Protein AF-0000000074857974 (afdb_homodimer)

Secondary structure (DSSP, 8-state):
------------------------S-GGGTTSSHHHHHHHT-HHHHIIIII---TTPPPEEEEEEE-TT-HHHHHIIIIIIHHHHHHHGGGEEEEEEETTT-EEEEETTEEEEE-TTHHHHHHHHHHHHHHHHHH--HHHHHHHHHHHHT--S-HHHHHHHHHHHS---HHHHHHHHTSHHHHHHHHHHHHHHHT-SSPP-SSSEEEETTB--HHHHHHHHHHHHHHHHHH--SPPPGGGG-/------------------------S-GGGTTSSHHHHHHHT-HHHHIIIII---TTPPPEEEEEEE-TT-HHHHHIIIIIIHHHHHHHGGGEEEEEEETTT-EEEEETTEEEEE-TTHHHHHHHHHHHHHHHHHH--HHHHHHHHHHHHT--S-HHHHHHHHHHHS---HHHHHHHHTSHHHHHHHHHHHHHHHT-SSPP-SSSEEEETTB--HHHHHHHHHHHHHHHHHH--SPPPGGGG-

Foldseek 3Di:
DPPPPPPPPPPPPPPPPPVPPALPDDPVCCLVDLSSVVNPVNNVVSVVFFVAADAPFAAKEKEWEEWAPPPLQLCLLQPFVLVLCVVPVVSYDYYYQHQWPKDWDDDPLFIDIDDPVGPQRVLLRLLLLLQCVPVVDCVQCSQLNNQQSNDDDGNVVSNVVSCVVRPDPNVSSNVLCPDRNSRVSNVVSVVVQCPQVVRDPGPRFMDISNDDDPVLVVCSSVHVNQSSQSRTRHDGDPVNVD/DPPPPPPPPPPPPPPPPPVQPALPDDPVCCLVDLSSVVNPVNNVVSVVFFVAADAPFAAKEKEWEEWAPPPLQLCLLQPFDLVLCVVPVVSYDYYYQHQWPKDWDDDPLFIDIDDPVGPQRVLLRLLLLLQCVPVVDCVQCSQLNNQQSNDPDGNVVSNVVSCVVRPDPNVSSNVLCPDRNSRVSNVVSVVVQCPQVVRDPGPRFMDISSDDDPVLVVCSSVHVNQSSQSRTRHDGDPVNVD

Sequence (484 aa):
MASSIFLLALLSVSCCAAWGKSCDVPSRFWCETRELAAECGVYHQCKEREWTQYPDAPLVDFTLYYETLCPFCQRFWTVELFPTYQKIGHIMNVTVVPYGNAREHKDGDLWKFECQHGEEECLGNIIQTCTIAIVQNKTQYFPFINCMEGSSVSIKAAAEKCAKQFPVPLEDIMNCTVSKRGNELEHEMAVKTDNLRPPHTGVPWVTLNGIHTDKIENEALTNLMKLICDTYQGKKPAACDQMASSIFLLALLSVSCCAAWGKSCDVPSRFWCETRELAAECGVYHQCKEREWTQYPDAPLVDFTLYYETLCPFCQRFWTVELFPTYQKIGHIMNVTVVPYGNAREHKDGDLWKFECQHGEEECLGNIIQTCTIAIVQNKTQYFPFINCMEGSSVSIKAAAEKCAKQFPVPLEDIMNCTVSKRGNELEHEMAVKTDNLRPPHTGVPWVTLNGIHTDKIENEALTNLMKLICDTYQGKKPAACDQ

Organism: Aplysia californica (NCBI:txid6500)

Radius of gyration: 31.46 Å; Cα contacts (8 Å, |Δi|>4): 729; chains: 2; bounding box: 43×106×107 Å

Nearest PDB structures (foldseek):
  6nwx-assembly1_A  TM=9.292E-01  e=1.891E-18  Mus musculus
  3bci-assembly1_A  TM=6.826E-01  e=2.509E-05  Staphylococcus aureus
  7rgv-assembly1_A  TM=5.971E-01  e=7.248E-04  Caulobacter vibrioides CB15
  6gho-assembly1_B  TM=6.312E-01  e=9.982E-03  Geobacillus kaustophilus HTA426
  2vup-assembly1_A  TM=7.569E-01  e=2.987E+00  Trypanosoma brucei

pLDDT: mean 92.44, std 17.02, range [27.77, 98.94]

Solvent-accessible surface area (backbone atoms only — not comparable to full-atom values): 27025 Å² total; per-residue (Å²): 135,83,78,76,77,77,75,75,76,76,74,72,72,68,72,68,66,67,76,57,81,68,57,63,54,46,67,62,51,35,66,74,40,72,66,49,8,49,55,50,72,38,38,66,51,32,42,67,63,68,68,46,66,34,92,81,43,66,57,40,37,35,38,40,37,20,35,46,91,33,69,62,30,27,46,39,37,62,68,30,51,51,58,32,40,72,72,50,36,90,51,44,44,78,44,76,36,48,38,49,83,41,43,72,46,80,53,87,96,42,68,43,77,50,36,87,69,37,68,59,19,46,51,37,14,33,41,52,45,30,39,50,70,70,63,65,46,58,87,52,47,48,60,26,51,41,45,38,48,67,43,88,62,55,55,68,57,24,49,54,56,25,32,71,77,33,73,58,70,54,69,62,26,59,53,28,56,76,32,70,66,33,44,50,52,44,47,50,34,47,51,58,55,68,64,37,72,70,68,72,89,60,60,62,34,50,28,51,57,77,43,61,47,73,66,57,39,52,40,39,75,74,40,33,54,59,50,52,51,62,42,40,35,32,82,75,58,76,75,63,77,108,134,85,79,77,77,76,78,77,76,76,74,71,71,68,70,69,65,67,73,59,80,67,58,63,55,48,66,62,52,36,67,74,41,72,67,49,8,48,55,51,71,38,40,66,51,32,43,65,63,67,70,45,67,34,94,82,44,66,58,39,38,35,37,41,34,19,34,47,92,34,69,62,29,26,47,40,37,62,68,30,50,50,57,32,41,73,71,49,37,89,52,44,44,77,46,77,36,49,39,47,83,41,46,73,46,81,53,87,96,40,68,43,76,48,36,87,71,37,67,57,21,46,52,37,14,34,42,51,46,29,39,48,70,70,61,64,46,58,88,54,48,48,59,26,52,40,45,39,49,67,44,90,62,54,55,70,58,23,50,56,56,24,32,70,78,34,74,57,68,55,69,62,26,57,52,27,57,77,31,72,66,32,46,51,52,45,48,50,34,47,50,59,53,68,65,36,70,72,67,73,90,60,61,62,35,52,28,50,56,79,42,62,49,74,65,57,40,51,41,39,76,73,41,33,54,58,50,50,51,62,42,41,35,32,82,75,58,77,74,65,78,107

InterPro domains:
  IPR003119 Saposin A-type domain [PS51110] (16-56)
  IPR004911 Gamma interferon inducible lysosomal thiol reductase GILT [PF03227] (63-165)
  IPR004911 Gamma interferon inducible lysosomal thiol reductase GILT [PTHR13234] (13-241)

Structure (mmCIF, N/CA/C/O backbone):
data_AF-0000000074857974-model_v1
#
loop_
_entity.id
_entity.type
_entity.pdbx_description
1 polymer 'Gamma-interferon-inducible lysosomal thiol reductase'
#
loop_
_atom_site.group_PDB
_atom_site.id
_atom_site.type_symbol
_atom_site.label_atom_id
_atom_site.label_alt_id
_atom_site.label_comp_id
_atom_site.label_asym_id
_atom_site.label_entity_id
_atom_site.label_seq_id
_atom_site.pdbx_PDB_ins_code
_atom_site.Cartn_x
_atom_site.Cartn_y
_atom_site.Cartn_z
_atom_site.occupancy
_atom_site.B_iso_or_equiv
_atom_site.auth_seq_id
_atom_site.auth_comp_id
_atom_site.auth_asym_id
_atom_site.auth_atom_id
_atom_site.pdbx_PDB_model_num
ATOM 1 N N . MET A 1 1 ? 9.195 -63.594 43.25 1 29.48 1 MET A N 1
ATOM 2 C CA . MET A 1 1 ? 8.883 -62.188 43.281 1 29.48 1 MET A CA 1
ATOM 3 C C . MET A 1 1 ? 9.422 -61.469 42.062 1 29.48 1 MET A C 1
ATOM 5 O O . MET A 1 1 ? 10.633 -61.25 41.938 1 29.48 1 MET A O 1
ATOM 9 N N . ALA A 1 2 ? 8.82 -61.875 40.844 1 37.06 2 ALA A N 1
ATOM 10 C CA . ALA A 1 2 ? 9.039 -61.438 39.469 1 37.06 2 ALA A CA 1
ATOM 11 C C . ALA A 1 2 ? 8.898 -59.906 39.375 1 37.06 2 ALA A C 1
ATOM 13 O O . ALA A 1 2 ? 7.863 -59.344 39.75 1 37.06 2 ALA A O 1
ATOM 14 N N . SER A 1 3 ? 10.016 -59.219 39.594 1 38.91 3 SER A N 1
ATOM 15 C CA . SER A 1 3 ? 10.156 -57.781 39.406 1 38.91 3 SER A CA 1
ATOM 16 C C . SER A 1 3 ? 9.734 -57.344 38 1 38.91 3 SER A C 1
ATOM 18 O O . SER A 1 3 ? 10.32 -57.781 37 1 38.91 3 SER A O 1
ATOM 20 N N . SER A 1 4 ? 8.43 -57.219 37.75 1 43.09 4 SER A N 1
ATOM 21 C CA . SER A 1 4 ? 7.871 -56.688 36.5 1 43.09 4 SER A CA 1
ATOM 22 C C . SER A 1 4 ? 8.461 -55.312 36.188 1 43.09 4 SER A C 1
ATOM 24 O O . SER A 1 4 ? 8.336 -54.375 37 1 43.09 4 SER A O 1
ATOM 26 N N . ILE A 1 5 ? 9.602 -55.281 35.531 1 40.5 5 ILE A N 1
ATOM 27 C CA . ILE A 1 5 ? 10.172 -54.062 35 1 40.5 5 ILE A CA 1
ATOM 28 C C . ILE A 1 5 ? 9.164 -53.406 34.062 1 40.5 5 ILE A C 1
ATOM 30 O O . ILE A 1 5 ? 8.727 -54 33.062 1 40.5 5 ILE A O 1
ATOM 34 N N . PHE A 1 6 ? 8.266 -52.531 34.594 1 39.91 6 PHE A N 1
ATOM 35 C CA . PHE A 1 6 ? 7.422 -51.656 33.781 1 39.91 6 PHE A CA 1
ATOM 36 C C . PHE A 1 6 ? 8.266 -50.781 32.875 1 39.91 6 PHE A C 1
ATOM 38 O O . PHE A 1 6 ? 9.07 -49.969 33.344 1 39.91 6 PHE A O 1
ATOM 45 N N . LEU A 1 7 ? 8.641 -51.312 31.719 1 37.25 7 LEU A N 1
ATOM 46 C CA . LEU A 1 7 ? 9.258 -50.469 30.703 1 37.25 7 LEU A CA 1
ATOM 47 C C . LEU A 1 7 ? 8.344 -49.312 30.312 1 37.25 7 LEU A C 1
ATOM 49 O O . LEU A 1 7 ? 7.242 -49.562 29.797 1 37.25 7 LEU A O 1
ATOM 53 N N . LEU A 1 8 ? 8.406 -48.25 31.016 1 38.22 8 LEU A N 1
ATOM 54 C CA . LEU A 1 8 ? 7.77 -47 30.562 1 38.22 8 LEU A CA 1
ATOM 55 C C . LEU A 1 8 ? 8.25 -46.625 29.172 1 38.22 8 LEU A C 1
ATOM 57 O O . LEU A 1 8 ? 9.438 -46.344 28.969 1 38.22 8 LEU A O 1
ATOM 61 N N . ALA A 1 9 ? 7.574 -47.156 28.109 1 39.66 9 ALA A N 1
ATOM 62 C CA . ALA A 1 9 ? 7.797 -46.656 26.766 1 39.66 9 ALA A CA 1
ATOM 63 C C . ALA A 1 9 ? 7.578 -45.125 26.719 1 39.66 9 ALA A C 1
ATOM 65 O O . ALA A 1 9 ? 6.484 -44.656 27.031 1 39.66 9 ALA A O 1
ATOM 66 N N . LEU A 1 10 ? 8.641 -44.375 27.016 1 38.97 10 LEU A N 1
ATOM 67 C CA . LEU A 1 10 ? 8.578 -42.938 26.734 1 38.97 10 LEU A CA 1
ATOM 68 C C . LEU A 1 10 ? 8.133 -42.688 25.297 1 38.97 10 LEU A C 1
ATOM 70 O O . LEU A 1 10 ? 8.812 -43.062 24.344 1 38.97 10 LEU A O 1
ATOM 74 N N . LEU A 1 11 ? 6.793 -42.719 25.094 1 38.41 11 LEU A N 1
ATOM 75 C CA . LEU A 1 11 ? 6.281 -42.188 23.844 1 38.41 11 LEU A CA 1
ATOM 76 C C . LEU A 1 11 ? 6.844 -40.812 23.562 1 38.41 11 LEU A C 1
ATOM 78 O O . LEU A 1 11 ? 6.547 -39.875 24.281 1 38.41 11 LEU A O 1
ATOM 82 N N . SER A 1 12 ? 8.023 -40.75 23.062 1 36.94 12 SER A N 1
ATOM 83 C CA . SER A 1 12 ? 8.461 -39.469 22.469 1 36.94 12 SER A CA 1
ATOM 84 C C . SER A 1 12 ? 7.449 -38.969 21.453 1 36.94 12 SER A C 1
ATOM 86 O O . SER A 1 12 ? 7.234 -39.594 20.422 1 36.94 12 SER A O 1
ATOM 88 N N . VAL A 1 13 ? 6.367 -38.406 21.922 1 37.97 13 VAL A N 1
ATOM 89 C CA . VAL A 1 13 ? 5.59 -37.594 21 1 37.97 13 VAL A CA 1
ATOM 90 C C . VAL A 1 13 ? 6.516 -36.625 20.25 1 37.97 13 VAL A C 1
ATOM 92 O O . VAL A 1 13 ? 7.102 -35.719 20.859 1 37.97 13 VAL A O 1
ATOM 95 N N . SER A 1 14 ? 7.148 -37.156 19.328 1 32.66 14 SER A N 1
ATOM 96 C CA . SER A 1 14 ? 7.703 -36.156 18.406 1 32.66 14 SER A CA 1
ATOM 97 C C . SER A 1 14 ? 6.68 -35.094 18.047 1 32.66 14 SER A C 1
ATOM 99 O O . SER A 1 14 ? 5.656 -35.375 17.422 1 32.66 14 SER A O 1
ATOM 101 N N . CYS A 1 15 ? 6.5 -34.188 18.984 1 32.31 15 CYS A N 1
ATOM 102 C CA . CYS A 1 15 ? 5.828 -33 18.484 1 32.31 15 CYS A CA 1
ATOM 103 C C . CYS A 1 15 ? 6.324 -32.625 17.094 1 32.31 15 CYS A C 1
ATOM 105 O O . CYS A 1 15 ? 7.469 -32.188 16.922 1 32.31 15 CYS A O 1
ATOM 107 N N . CYS A 1 16 ? 6.012 -33.562 16.188 1 35.12 16 CYS A N 1
ATOM 108 C CA . CYS A 1 16 ? 6.148 -32.969 14.859 1 35.12 16 CYS A CA 1
ATOM 109 C C . CYS A 1 16 ? 5.742 -31.484 14.875 1 35.12 16 CYS A C 1
ATOM 111 O O . CYS A 1 16 ? 4.57 -31.156 15.07 1 35.12 16 CYS A O 1
ATOM 113 N N . ALA A 1 17 ? 6.52 -30.703 15.367 1 34.5 17 ALA A N 1
ATOM 114 C CA . ALA A 1 17 ? 6.387 -29.266 15.109 1 34.5 17 ALA A CA 1
ATOM 115 C C . ALA A 1 17 ? 5.844 -29.016 13.703 1 34.5 17 ALA A C 1
ATOM 117 O O . ALA A 1 17 ? 6.461 -29.422 12.711 1 34.5 17 ALA A O 1
ATOM 118 N N . ALA A 1 18 ? 4.566 -29.25 13.578 1 35.47 18 ALA A N 1
ATOM 119 C CA . ALA A 1 18 ? 4.023 -28.578 12.406 1 35.47 18 ALA A CA 1
ATOM 120 C C . ALA A 1 18 ? 4.832 -27.328 12.07 1 35.47 18 ALA A C 1
ATOM 122 O O . ALA A 1 18 ? 4.871 -26.375 12.859 1 35.47 18 ALA A O 1
ATOM 123 N N . TRP A 1 19 ? 5.941 -27.406 11.633 1 39.06 19 TRP A N 1
ATOM 124 C CA . TRP A 1 19 ? 6.473 -26.156 11.109 1 39.06 19 TRP A CA 1
ATOM 125 C C . TRP A 1 19 ? 5.355 -25.266 10.562 1 39.06 19 TRP A C 1
ATOM 127 O O . TRP A 1 19 ? 4.734 -25.609 9.555 1 39.06 19 TRP A O 1
ATOM 137 N N . GLY A 1 20 ? 4.332 -24.859 11.297 1 41.91 20 GLY A N 1
ATOM 138 C CA . GLY A 1 20 ? 3.361 -23.812 11.031 1 41.91 20 GLY A CA 1
ATOM 139 C C . GLY A 1 20 ? 3.742 -22.938 9.852 1 41.91 20 GLY A C 1
ATOM 140 O O . GLY A 1 20 ? 4.922 -22.797 9.531 1 41.91 20 GLY A O 1
ATOM 141 N N . LYS A 1 21 ? 2.902 -22.953 8.945 1 53.88 21 LYS A N 1
ATOM 142 C CA . LYS A 1 21 ? 3.104 -22.016 7.848 1 53.88 21 LYS A CA 1
ATOM 143 C C . LYS A 1 21 ? 3.723 -20.719 8.344 1 53.88 21 LYS A C 1
ATOM 145 O O . LYS A 1 21 ? 3.164 -20.062 9.219 1 53.88 21 LYS A O 1
ATOM 150 N N . SER A 1 22 ? 5.199 -20.422 8.242 1 75.12 22 SER A N 1
ATOM 151 C CA . SER A 1 22 ? 6.141 -19.391 8.648 1 75.12 22 SER A CA 1
ATOM 152 C C . SER A 1 22 ? 5.719 -18.016 8.117 1 75.12 22 SER A C 1
ATOM 154 O O . SER A 1 22 ? 5 -17.922 7.125 1 75.12 22 SER A O 1
ATOM 156 N N . CYS A 1 23 ? 5.543 -16.984 8.836 1 89.75 23 CYS A N 1
ATOM 157 C CA . CYS A 1 23 ? 5.324 -15.555 8.625 1 89.75 23 CYS A CA 1
ATOM 158 C C . CYS A 1 23 ? 6.348 -14.992 7.645 1 89.75 23 CYS A C 1
ATOM 160 O O . CYS A 1 23 ? 7.117 -14.094 7.988 1 89.75 23 CYS A O 1
ATOM 162 N N . ASP A 1 24 ? 6.316 -15.641 6.41 1 93.44 24 ASP A N 1
ATOM 163 C CA . ASP A 1 24 ? 7.277 -15.172 5.418 1 93.44 24 ASP A CA 1
ATOM 164 C C . ASP A 1 24 ? 6.609 -14.25 4.398 1 93.44 24 ASP A C 1
ATOM 166 O O . ASP A 1 24 ? 6.641 -14.516 3.195 1 93.44 24 ASP A O 1
ATOM 170 N N . VAL A 1 25 ? 5.98 -13.203 4.867 1 97.31 25 VAL A N 1
ATOM 171 C CA . VAL A 1 25 ? 5.375 -12.133 4.078 1 97.31 25 VAL A CA 1
ATOM 172 C C . VAL A 1 25 ? 5.793 -10.773 4.637 1 97.31 25 VAL A C 1
ATOM 174 O O . VAL A 1 25 ? 6.184 -10.672 5.801 1 97.31 25 VAL A O 1
ATOM 177 N N . PRO A 1 26 ? 5.711 -9.742 3.818 1 97.56 26 PRO A N 1
ATOM 178 C CA . PRO A 1 26 ? 5.996 -8.398 4.332 1 97.56 26 PRO A CA 1
ATOM 179 C C . PRO A 1 26 ? 5.105 -8.016 5.512 1 97.56 26 PRO A C 1
ATOM 181 O O . PRO A 1 26 ? 3.961 -8.469 5.598 1 97.56 26 PRO A O 1
ATOM 184 N N . SER A 1 27 ? 5.617 -7.152 6.348 1 97.69 27 SER A N 1
ATOM 185 C CA . SER A 1 27 ? 4.949 -6.797 7.594 1 97.69 27 SER A CA 1
ATOM 186 C C . SER A 1 27 ? 3.602 -6.133 7.328 1 97.69 27 SER A C 1
ATOM 188 O O . SER A 1 27 ? 2.674 -6.254 8.133 1 97.69 27 SER A O 1
ATOM 190 N N . ARG A 1 28 ? 3.498 -5.484 6.184 1 97.75 28 ARG A N 1
ATOM 191 C CA . ARG A 1 28 ? 2.271 -4.754 5.883 1 97.75 28 ARG A CA 1
ATOM 192 C C . ARG A 1 28 ? 1.088 -5.703 5.742 1 97.75 28 ARG A C 1
ATOM 194 O O . ARG A 1 28 ? -0.066 -5.27 5.723 1 97.75 28 ARG A O 1
ATOM 201 N N . PHE A 1 29 ? 1.344 -7.047 5.766 1 98.06 29 PHE A N 1
ATOM 202 C CA . PHE A 1 29 ? 0.271 -8.023 5.621 1 98.06 29 PHE A CA 1
ATOM 203 C C . PHE A 1 29 ? -0.045 -8.68 6.961 1 98.06 29 PHE A C 1
ATOM 205 O O . PHE A 1 29 ? -1.012 -9.438 7.078 1 98.06 29 PHE A O 1
ATOM 212 N N . TRP A 1 30 ? 0.654 -8.406 8.008 1 97.69 30 TRP A N 1
ATOM 213 C CA . TRP A 1 30 ? 0.645 -9.195 9.234 1 97.69 30 TRP A CA 1
ATOM 214 C C . TRP A 1 30 ? -0.743 -9.195 9.867 1 97.69 30 TRP A C 1
ATOM 216 O O . TRP A 1 30 ? -1.168 -10.203 10.445 1 97.69 30 TRP A O 1
ATOM 226 N N . CYS A 1 31 ? -1.438 -8.109 9.711 1 97.81 31 CYS A N 1
ATOM 227 C CA . CYS A 1 31 ? -2.705 -8 10.422 1 97.81 31 CYS A CA 1
ATOM 228 C C . CYS A 1 31 ? -3.881 -8.281 9.5 1 97.81 31 CYS A C 1
ATOM 230 O O . CYS A 1 31 ? -5.027 -7.984 9.836 1 97.81 31 CYS A O 1
ATOM 232 N N . GLU A 1 32 ? -3.627 -8.82 8.32 1 96.56 32 GLU A N 1
ATOM 233 C CA . GLU A 1 32 ? -4.684 -9.047 7.336 1 96.56 32 GLU A CA 1
ATOM 234 C C . GLU A 1 32 ? -5.656 -10.117 7.809 1 96.56 32 GLU A C 1
ATOM 236 O O . GLU A 1 32 ? -6.852 -10.055 7.516 1 96.56 32 GLU A O 1
ATOM 241 N N . THR A 1 33 ? -5.133 -11.148 8.438 1 95.44 33 THR A N 1
ATOM 242 C CA . THR A 1 33 ? -5.969 -12.203 9.016 1 95.44 33 THR A CA 1
ATOM 243 C C . THR A 1 33 ? -5.5 -12.562 10.422 1 95.44 33 THR A C 1
ATOM 245 O O . THR A 1 33 ? -4.336 -12.344 10.766 1 95.44 33 THR A O 1
ATOM 248 N N . ARG A 1 34 ? -6.402 -13.094 11.203 1 96.38 34 ARG A N 1
ATOM 249 C CA . ARG A 1 34 ? -6.062 -13.508 12.562 1 96.38 34 ARG A CA 1
ATOM 250 C C . ARG A 1 34 ? -5.004 -14.602 12.555 1 96.38 34 ARG A C 1
ATOM 252 O O . ARG A 1 34 ? -4.098 -14.609 13.391 1 96.38 34 ARG A O 1
ATOM 259 N N . GLU A 1 35 ? -5.133 -15.508 11.609 1 94.88 35 GLU A N 1
ATOM 260 C CA . GLU A 1 35 ? -4.199 -16.625 11.492 1 94.88 35 GLU A CA 1
ATOM 261 C C . GLU A 1 35 ? -2.789 -16.125 11.18 1 94.88 35 GLU A C 1
ATOM 263 O O . GLU A 1 35 ? -1.822 -16.562 11.812 1 94.88 35 GLU A O 1
ATOM 268 N N . LEU A 1 36 ? -2.701 -15.273 10.266 1 95.56 36 LEU A N 1
ATOM 269 C CA . LEU A 1 36 ? -1.396 -14.742 9.883 1 95.56 36 LEU A CA 1
ATOM 270 C C . LEU A 1 36 ? -0.775 -13.953 11.031 1 95.56 36 LEU A C 1
ATOM 272 O O . LEU A 1 36 ? 0.42 -14.086 11.305 1 95.56 36 LEU A O 1
ATOM 276 N N . ALA A 1 37 ? -1.609 -13.133 11.695 1 97.81 37 ALA A N 1
ATOM 277 C CA . ALA A 1 37 ? -1.131 -12.367 12.844 1 97.81 37 ALA A CA 1
ATOM 278 C C . ALA A 1 37 ? -0.563 -13.289 13.914 1 97.81 37 ALA A C 1
ATOM 280 O O . ALA A 1 37 ? 0.482 -13 14.5 1 97.81 37 ALA A O 1
ATOM 281 N N . ALA A 1 38 ? -1.223 -14.344 14.148 1 97.38 38 ALA A N 1
ATOM 282 C CA . ALA A 1 38 ? -0.765 -15.32 15.141 1 97.38 38 ALA A CA 1
ATOM 283 C C . ALA A 1 38 ? 0.565 -15.938 14.727 1 97.38 38 ALA A C 1
ATOM 285 O O . ALA A 1 38 ? 1.493 -16.031 15.531 1 97.38 38 ALA A O 1
ATOM 286 N N . GLU A 1 39 ? 0.606 -16.297 13.5 1 95.69 39 GLU A N 1
ATOM 287 C CA . GLU A 1 39 ? 1.817 -16.922 12.977 1 95.69 39 GLU A CA 1
ATOM 288 C C . GLU A 1 39 ? 3.006 -15.977 13.047 1 95.69 39 GLU A C 1
ATOM 290 O O . GLU A 1 39 ? 4.141 -16.406 13.266 1 95.69 39 GLU A O 1
ATOM 295 N N . CYS A 1 40 ? 2.727 -14.703 12.93 1 96.69 40 CYS A N 1
ATOM 296 C CA . CYS A 1 40 ? 3.795 -13.711 12.883 1 96.69 40 CYS A CA 1
ATOM 297 C C . CYS A 1 40 ? 4.086 -13.164 14.281 1 96.69 40 CYS A C 1
ATOM 299 O O . CYS A 1 40 ? 4.969 -12.32 14.445 1 96.69 40 CYS A O 1
ATOM 301 N N . GLY A 1 41 ? 3.312 -13.57 15.234 1 97.12 41 GLY A N 1
ATOM 302 C CA . GLY A 1 41 ? 3.564 -13.172 16.609 1 97.12 41 GLY A CA 1
ATOM 303 C C . GLY A 1 41 ? 3.082 -11.773 16.938 1 97.12 41 GLY A C 1
ATOM 304 O O . GLY A 1 41 ? 3.668 -11.086 17.766 1 97.12 41 GLY A O 1
ATOM 305 N N . VAL A 1 42 ? 2.068 -11.344 16.172 1 98 42 VAL A N 1
ATOM 306 C CA . VAL A 1 42 ? 1.617 -9.977 16.406 1 98 42 VAL A CA 1
ATOM 307 C C . VAL A 1 42 ? 0.107 -9.961 16.641 1 98 42 VAL A C 1
ATOM 309 O O . VAL A 1 42 ? -0.554 -8.945 16.391 1 98 42 VAL A O 1
ATOM 312 N N . TYR A 1 43 ? -0.443 -11.062 17.031 1 98 43 TYR A N 1
ATOM 313 C CA . TYR A 1 43 ? -1.887 -11.203 17.172 1 98 43 TYR A CA 1
ATOM 314 C C . TYR A 1 43 ? -2.445 -10.133 18.109 1 98 43 TYR A C 1
ATOM 316 O O . TYR A 1 43 ? -3.424 -9.461 17.781 1 98 43 TYR A O 1
ATOM 324 N N . HIS A 1 44 ? -1.819 -9.93 19.234 1 97.75 44 HIS A N 1
ATOM 325 C CA . HIS A 1 44 ? -2.348 -9.023 20.25 1 97.75 44 HIS A CA 1
ATOM 326 C C . HIS A 1 44 ? -2.246 -7.57 19.797 1 97.75 44 HIS A C 1
ATOM 328 O O . HIS A 1 44 ? -3.16 -6.773 20.031 1 97.75 44 HIS A O 1
ATOM 334 N N . GLN A 1 45 ? -1.143 -7.266 19.156 1 97.56 45 GLN A N 1
ATOM 335 C CA . GLN A 1 45 ? -0.981 -5.918 18.625 1 97.56 45 GLN A CA 1
ATOM 336 C C . GLN A 1 45 ? -2.043 -5.617 17.562 1 97.56 45 GLN A C 1
ATOM 338 O O . GLN A 1 45 ? -2.654 -4.547 17.578 1 97.56 45 GLN A O 1
ATOM 343 N N . CYS A 1 46 ? -2.246 -6.59 16.688 1 98.19 46 CYS A N 1
ATOM 344 C CA . CYS A 1 46 ? -3.258 -6.426 15.656 1 98.19 46 CYS A CA 1
ATOM 345 C C . CYS A 1 46 ? -4.648 -6.277 16.266 1 98.19 46 CYS A C 1
ATOM 347 O O . CYS A 1 46 ? -5.422 -5.41 15.859 1 98.19 46 CYS A O 1
ATOM 349 N N . LYS A 1 47 ? -4.934 -7.113 17.188 1 97.88 47 LYS A N 1
ATOM 350 C CA . LYS A 1 47 ? -6.234 -7.059 17.844 1 97.88 47 LYS A CA 1
ATOM 351 C C . LYS A 1 47 ? -6.469 -5.703 18.5 1 97.88 47 LYS A C 1
ATOM 353 O O . LYS A 1 47 ? -7.512 -5.078 18.281 1 97.88 47 LYS A O 1
ATOM 358 N N . GLU A 1 48 ? -5.492 -5.242 19.156 1 96 48 GLU A N 1
ATOM 359 C CA . GLU A 1 48 ? -5.625 -4.02 19.953 1 96 48 GLU A CA 1
ATOM 360 C C . GLU A 1 48 ? -5.645 -2.787 19.047 1 96 48 GLU A C 1
ATOM 362 O O . GLU A 1 48 ? -6.379 -1.832 19.312 1 96 48 GLU A O 1
ATOM 367 N N . ARG A 1 49 ? -4.902 -2.834 17.984 1 95.12 49 ARG A N 1
ATOM 368 C CA . ARG A 1 49 ? -4.625 -1.584 17.281 1 95.12 49 ARG A CA 1
ATOM 369 C C . ARG A 1 49 ? -5.375 -1.517 15.961 1 95.12 49 ARG A C 1
ATOM 371 O O . ARG A 1 49 ? -5.535 -0.438 15.383 1 95.12 49 ARG A O 1
ATOM 378 N N . GLU A 1 50 ? -5.809 -2.635 15.484 1 94.56 50 GLU A N 1
ATOM 379 C CA . GLU A 1 50 ? -6.367 -2.602 14.133 1 94.56 50 GLU A CA 1
ATOM 380 C C . GLU A 1 50 ? -7.762 -3.215 14.102 1 94.56 50 GLU A C 1
ATOM 382 O O . GLU A 1 50 ? -8.641 -2.725 13.391 1 94.56 50 GLU A O 1
ATOM 387 N N . TRP A 1 51 ? -8 -4.207 14.883 1 96.62 51 TRP A N 1
ATOM 388 C CA . TRP A 1 51 ? -9.242 -4.961 14.703 1 96.62 51 TRP A CA 1
ATOM 389 C C . TRP A 1 51 ? -10.32 -4.457 15.656 1 96.62 51 TRP A C 1
ATOM 391 O O . TRP A 1 51 ? -11.508 -4.484 15.32 1 96.62 51 TRP A O 1
ATOM 401 N N . THR A 1 52 ? -9.938 -4.004 16.781 1 96.38 52 THR A N 1
ATOM 402 C CA . THR A 1 52 ? -10.891 -3.588 17.812 1 96.38 52 THR A CA 1
ATOM 403 C C . THR A 1 52 ? -11.312 -2.137 17.594 1 96.38 52 THR A C 1
ATOM 405 O O . THR A 1 52 ? -10.477 -1.278 17.312 1 96.38 52 THR A O 1
ATOM 408 N N . GLN A 1 53 ? -12.625 -1.869 17.719 1 96.25 53 GLN A N 1
ATOM 409 C CA . GLN A 1 53 ? -13.148 -0.508 17.688 1 96.25 53 GLN A CA 1
ATOM 410 C C . GLN A 1 53 ? -13.477 -0.028 19.109 1 96.25 53 GLN A C 1
ATOM 412 O O . GLN A 1 53 ? -14.141 -0.734 19.875 1 96.25 53 GLN A O 1
ATOM 417 N N . TYR A 1 54 ? -13.023 1.075 19.328 1 96.88 54 TYR A N 1
ATOM 418 C CA . TYR A 1 54 ? -13.25 1.646 20.656 1 96.88 54 TYR A CA 1
ATOM 419 C C . TYR A 1 54 ? -14.266 2.783 20.578 1 96.88 54 TYR A C 1
ATOM 421 O O . TYR A 1 54 ? -14.094 3.734 19.812 1 96.88 54 TYR A O 1
ATOM 429 N N . PRO A 1 55 ? -15.305 2.777 21.391 1 95.56 55 PRO A N 1
ATOM 430 C CA . PRO A 1 55 ? -16.328 3.82 21.359 1 95.56 55 PRO A CA 1
ATOM 431 C C . PRO A 1 55 ? -15.781 5.203 21.703 1 95.56 55 PRO A C 1
ATOM 433 O O . PRO A 1 55 ? -16.266 6.211 21.188 1 95.56 55 PRO A O 1
ATOM 436 N N . ASP A 1 56 ? -14.773 5.27 22.562 1 95.94 56 ASP A N 1
ATOM 437 C CA . ASP A 1 56 ? -14.211 6.551 22.969 1 95.94 56 ASP A CA 1
ATOM 438 C C . ASP A 1 56 ? -12.852 6.789 22.328 1 95.94 56 ASP A C 1
ATOM 440 O O . ASP A 1 56 ? -11.969 7.395 22.938 1 95.94 56 ASP A O 1
ATOM 444 N N . ALA A 1 57 ? -12.742 6.316 21.156 1 96.69 57 ALA A N 1
ATOM 445 C CA . ALA A 1 57 ? -11.461 6.48 20.469 1 96.69 57 ALA A CA 1
ATOM 446 C C . ALA A 1 57 ? -11.148 7.957 20.234 1 96.69 57 ALA A C 1
ATOM 448 O O . ALA A 1 57 ? -12.039 8.734 19.875 1 96.69 57 ALA A O 1
ATOM 449 N N . PRO A 1 58 ? -9.961 8.312 20.562 1 97.06 58 PRO A N 1
ATOM 450 C CA . PRO A 1 58 ? -9.594 9.703 20.25 1 97.06 58 PRO A CA 1
ATOM 451 C C . PRO A 1 58 ? -9.633 10.008 18.766 1 97.06 58 PRO A C 1
ATOM 453 O O . PRO A 1 58 ? -9.555 9.094 17.938 1 97.06 58 PRO A O 1
ATOM 456 N N . LEU A 1 59 ? -9.797 11.266 18.453 1 98.12 59 LEU A N 1
ATOM 457 C CA . LEU A 1 59 ? -9.703 11.703 17.062 1 98.12 59 LEU A CA 1
ATOM 458 C C . LEU A 1 59 ? -8.297 11.469 16.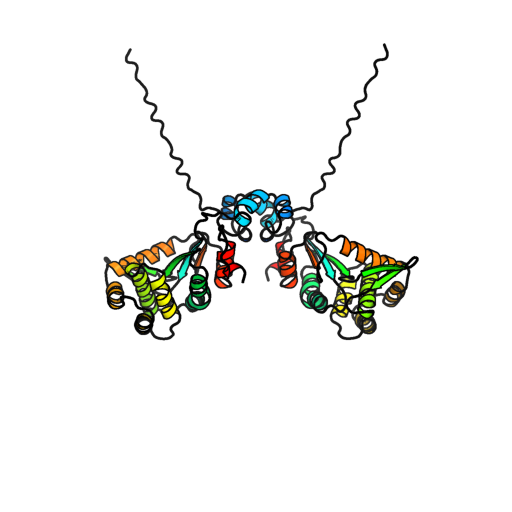516 1 98.12 59 LEU A C 1
ATOM 460 O O . LEU A 1 59 ? -7.328 11.438 17.266 1 98.12 59 LEU A O 1
ATOM 464 N N . VAL A 1 60 ? -8.234 11.32 15.211 1 98.5 60 VAL A N 1
ATOM 465 C CA . VAL A 1 60 ? -6.941 11.188 14.555 1 98.5 60 VAL A CA 1
ATOM 466 C C . VAL A 1 60 ? -6.27 12.555 14.453 1 98.5 60 VAL A C 1
ATOM 468 O O . VAL A 1 60 ? -6.805 13.477 13.828 1 98.5 60 VAL A O 1
ATOM 471 N N . ASP A 1 61 ? -5.121 12.672 15.109 1 98.56 61 ASP A N 1
ATOM 472 C CA . ASP A 1 61 ? -4.348 13.906 14.992 1 98.56 61 ASP A CA 1
ATOM 473 C C . ASP A 1 61 ? -3.605 13.969 13.656 1 98.56 61 ASP A C 1
ATOM 475 O O . ASP A 1 61 ? -2.779 13.102 13.359 1 98.56 61 ASP A O 1
ATOM 479 N N . PHE A 1 62 ? -3.951 14.93 12.867 1 98.81 62 PHE A N 1
ATOM 480 C CA . PHE A 1 62 ? -3.299 15.125 11.578 1 98.81 62 PHE A CA 1
ATOM 481 C C . PHE A 1 62 ? -2.783 16.562 11.445 1 98.81 62 PHE A C 1
ATOM 483 O O . PHE A 1 62 ? -3.545 17.516 11.602 1 98.81 62 PHE A O 1
ATOM 490 N N . THR A 1 63 ? -1.478 16.688 11.148 1 98.88 63 THR A N 1
ATOM 491 C CA . THR A 1 63 ? -0.905 18.031 11.008 1 98.88 63 THR A CA 1
ATOM 492 C C . THR A 1 63 ? -0.279 18.219 9.633 1 98.88 63 THR A C 1
ATOM 494 O O . THR A 1 63 ? 0.447 17.344 9.156 1 98.88 63 THR A O 1
ATOM 497 N N . LEU A 1 64 ? -0.599 19.312 9.008 1 98.94 64 LEU A N 1
ATOM 498 C CA . LEU A 1 64 ? 0.004 19.719 7.742 1 98.94 64 LEU A CA 1
ATOM 499 C C . LEU A 1 64 ? 0.972 20.875 7.945 1 98.94 64 LEU A C 1
ATOM 501 O O . LEU A 1 64 ? 0.585 21.922 8.453 1 98.94 64 LEU A O 1
ATOM 505 N N . TYR A 1 65 ? 2.201 20.703 7.652 1 98.94 65 TYR A N 1
ATOM 506 C CA . TYR A 1 65 ? 3.197 21.766 7.531 1 98.94 65 TYR A CA 1
ATOM 507 C C . TYR A 1 65 ? 3.393 22.156 6.074 1 98.94 65 TYR A C 1
ATOM 509 O O . TYR A 1 65 ? 3.746 21.328 5.234 1 98.94 65 TYR A O 1
ATOM 517 N N . TYR A 1 66 ? 3.094 23.438 5.816 1 98.94 66 TYR A N 1
ATOM 518 C CA . TYR A 1 66 ? 3.045 23.859 4.418 1 98.94 66 TYR A CA 1
ATOM 519 C C . TYR A 1 66 ? 3.377 25.344 4.281 1 98.94 66 TYR A C 1
ATOM 521 O O . TYR A 1 66 ? 3.797 25.984 5.246 1 98.94 66 TYR A O 1
ATOM 529 N N . GLU A 1 67 ? 3.375 25.812 3.021 1 98.88 67 GLU A N 1
ATOM 530 C CA . GLU A 1 67 ? 3.582 27.219 2.697 1 98.88 67 GLU A CA 1
ATOM 531 C C . GLU A 1 67 ? 2.684 27.656 1.546 1 98.88 67 GLU A C 1
ATOM 533 O O . GLU A 1 67 ? 2.355 26.859 0.667 1 98.88 67 GLU A O 1
ATOM 538 N N . THR A 1 68 ? 2.303 28.891 1.596 1 98.75 68 THR A N 1
ATOM 539 C CA . THR A 1 68 ? 1.481 29.422 0.511 1 98.75 68 THR A CA 1
ATOM 540 C C . THR A 1 68 ? 2.293 29.531 -0.776 1 98.75 68 THR A C 1
ATOM 542 O O . THR A 1 68 ? 3.521 29.625 -0.734 1 98.75 68 THR A O 1
ATOM 545 N N . LEU A 1 69 ? 1.591 29.406 -1.879 1 98.19 69 LEU A N 1
ATOM 546 C CA . LEU A 1 69 ? 2.129 29.531 -3.229 1 98.19 69 LEU A CA 1
ATOM 547 C C . LEU A 1 69 ? 2.996 28.328 -3.586 1 98.19 69 LEU A C 1
ATOM 549 O O . LEU A 1 69 ? 3.633 28.312 -4.645 1 98.19 69 LEU A O 1
ATOM 553 N N . CYS A 1 70 ? 3.115 27.359 -2.789 1 98.25 70 CYS A N 1
ATOM 554 C CA . CYS A 1 70 ? 3.705 26.062 -3.137 1 98.25 70 CYS A CA 1
ATOM 555 C C . CYS A 1 70 ? 2.705 25.188 -3.879 1 98.25 70 CYS A C 1
ATOM 557 O O . CYS A 1 70 ? 1.688 24.781 -3.314 1 98.25 70 CYS A O 1
ATOM 559 N N . PRO A 1 71 ? 3.066 24.891 -5.137 1 98.12 71 PRO A N 1
ATOM 560 C CA . PRO A 1 71 ? 2.088 24.156 -5.949 1 98.12 71 PRO A CA 1
ATOM 561 C C . PRO A 1 71 ? 1.665 22.844 -5.324 1 98.12 71 PRO A C 1
ATOM 563 O O . PRO A 1 71 ? 0.498 22.453 -5.418 1 98.12 71 PRO A O 1
ATOM 566 N N . PHE A 1 72 ? 2.543 22.125 -4.711 1 98.06 72 PHE A N 1
ATOM 567 C CA . PHE A 1 72 ? 2.223 20.844 -4.082 1 98.06 72 PHE A CA 1
ATOM 568 C C . PHE A 1 72 ? 1.354 21.047 -2.848 1 98.06 72 PHE A C 1
ATOM 570 O O . PHE A 1 72 ? 0.457 20.25 -2.572 1 98.06 72 PHE A O 1
ATOM 577 N N . CYS A 1 73 ? 1.578 22.109 -2.113 1 98.75 73 CYS A N 1
ATOM 578 C CA . CYS A 1 73 ? 0.77 22.438 -0.945 1 98.75 73 CYS A CA 1
ATOM 579 C C . CYS A 1 73 ? -0.641 22.844 -1.355 1 98.75 73 CYS A C 1
ATOM 581 O O . CYS A 1 73 ? -1.618 22.406 -0.749 1 98.75 73 CYS A O 1
ATOM 583 N N . GLN A 1 74 ? -0.644 23.609 -2.418 1 98.75 74 GLN A N 1
ATOM 584 C CA . GLN A 1 74 ? -1.936 24.031 -2.949 1 98.75 74 GLN A CA 1
ATOM 585 C C . GLN A 1 74 ? -2.771 22.828 -3.375 1 98.75 74 GLN A C 1
ATOM 587 O O . GLN A 1 74 ? -3.955 22.734 -3.045 1 98.75 74 GLN A O 1
ATOM 592 N N . ARG A 1 75 ? -2.139 21.984 -4.047 1 98.69 75 ARG A N 1
ATOM 593 C CA . ARG A 1 75 ? -2.834 20.781 -4.508 1 98.69 75 ARG A CA 1
ATOM 594 C C . ARG A 1 75 ? -3.295 19.938 -3.328 1 98.69 75 ARG A C 1
ATOM 596 O O . ARG A 1 75 ? -4.41 19.406 -3.338 1 98.69 75 ARG A O 1
ATOM 603 N N . PHE A 1 76 ? -2.482 19.75 -2.348 1 98.88 76 PHE A N 1
ATOM 604 C CA . PHE A 1 76 ? -2.855 18.922 -1.199 1 98.88 76 PHE A CA 1
ATOM 605 C C . PHE A 1 76 ? -4.082 19.5 -0.5 1 98.88 76 PHE A C 1
ATOM 607 O O . PHE A 1 76 ? -4.98 18.766 -0.103 1 98.88 76 PHE A O 1
ATOM 614 N N . TRP A 1 77 ? -4.078 20.812 -0.339 1 98.81 77 TRP A N 1
ATOM 615 C CA . TRP A 1 77 ? -5.223 21.469 0.28 1 98.81 77 TRP A CA 1
ATOM 616 C C . TRP A 1 77 ? -6.5 21.188 -0.509 1 98.81 77 TRP A C 1
ATOM 618 O O . TRP A 1 77 ? -7.484 20.703 0.045 1 98.81 77 TRP A O 1
ATOM 628 N N . THR A 1 78 ? -6.426 21.406 -1.8 1 98.69 78 THR A N 1
ATOM 629 C CA . THR A 1 78 ? -7.645 21.5 -2.596 1 98.69 78 THR A CA 1
ATOM 630 C C . THR A 1 78 ? -8.125 20.109 -3.01 1 98.69 78 THR A C 1
ATOM 632 O O . THR A 1 78 ? -9.32 19.906 -3.219 1 98.69 78 THR A O 1
ATOM 635 N N . VAL A 1 79 ? -7.203 19.172 -3.049 1 98.75 79 VAL A N 1
ATOM 636 C CA . VAL A 1 79 ? -7.551 17.875 -3.602 1 98.75 79 VAL A CA 1
ATOM 637 C C . VAL A 1 79 ? -7.703 16.859 -2.473 1 98.75 79 VAL A C 1
ATOM 639 O O . VAL A 1 79 ? -8.516 15.938 -2.562 1 98.75 79 VAL A O 1
ATOM 642 N N . GLU A 1 80 ? -6.988 17.047 -1.399 1 98.81 80 GLU A N 1
ATOM 643 C CA . GLU A 1 80 ? -6.965 16 -0.373 1 98.81 80 GLU A CA 1
ATOM 644 C C . GLU A 1 80 ? -7.512 16.531 0.953 1 98.81 80 GLU A C 1
ATOM 646 O O . GLU A 1 80 ? -8.539 16.047 1.44 1 98.81 80 GLU A O 1
ATOM 651 N N . LEU A 1 81 ? -6.922 17.562 1.505 1 98.88 81 LEU A N 1
ATOM 652 C CA . LEU A 1 81 ? -7.188 17.938 2.891 1 98.88 81 LEU A CA 1
ATOM 653 C C . LEU A 1 81 ? -8.609 18.453 3.055 1 98.88 81 LEU A C 1
ATOM 655 O O . LEU A 1 81 ? -9.375 17.922 3.871 1 98.88 81 LEU A O 1
ATOM 659 N N . PHE A 1 82 ? -8.969 19.438 2.305 1 98.81 82 PHE A N 1
ATOM 660 C CA . PHE A 1 82 ? -10.266 20.078 2.527 1 98.81 82 PHE A CA 1
ATOM 661 C C . PHE A 1 82 ? -11.406 19.125 2.184 1 98.81 82 PHE A C 1
ATOM 663 O O . PHE A 1 82 ? -12.344 18.953 2.967 1 98.81 82 PHE A O 1
ATOM 670 N N . PRO A 1 83 ? -11.367 18.422 1.017 1 98.5 83 PRO A N 1
ATOM 671 C CA . PRO A 1 83 ? -12.43 17.453 0.737 1 98.5 83 PRO A CA 1
ATOM 672 C C . PRO A 1 83 ? -12.539 16.375 1.806 1 98.5 83 PRO A C 1
ATOM 674 O O . PRO A 1 83 ? -13.648 15.984 2.18 1 98.5 83 PRO A O 1
ATOM 677 N N . THR A 1 84 ? -11.43 15.898 2.303 1 98.75 84 THR A N 1
ATOM 678 C CA . THR A 1 84 ? -11.453 14.891 3.361 1 98.75 84 THR A CA 1
ATOM 679 C C . THR A 1 84 ? -12.078 15.461 4.633 1 98.75 84 THR A C 1
ATOM 681 O O . THR A 1 84 ? -12.93 14.812 5.254 1 98.75 84 THR A O 1
ATOM 684 N N . TYR A 1 85 ? -11.688 16.656 4.984 1 98.62 85 TYR A N 1
ATOM 685 C CA . TYR A 1 85 ? -12.227 17.312 6.176 1 98.62 85 TYR A CA 1
ATOM 686 C C . TYR A 1 85 ? -13.734 17.469 6.074 1 98.62 85 TYR A C 1
ATOM 688 O O . TYR A 1 85 ? -14.453 17.312 7.066 1 98.62 85 TYR A O 1
ATOM 696 N N . GLN A 1 86 ? -14.219 17.75 4.922 1 98.12 86 GLN A N 1
ATOM 697 C CA . GLN A 1 86 ? -15.648 17.922 4.719 1 98.12 86 GLN A CA 1
ATOM 698 C C . GLN A 1 86 ? -16.406 16.625 4.953 1 98.12 86 GLN A C 1
ATOM 700 O O . GLN A 1 86 ? -17.516 16.625 5.484 1 98.12 86 GLN A O 1
ATOM 705 N N . LYS A 1 87 ? -15.797 15.586 4.629 1 98 87 LYS A N 1
ATOM 706 C CA . LYS A 1 87 ? -16.484 14.297 4.672 1 98 87 LYS A CA 1
ATOM 707 C C . LYS A 1 87 ? -16.344 13.648 6.043 1 98 87 LYS A C 1
ATOM 709 O O . LYS A 1 87 ? -17.297 13.07 6.566 1 98 87 LYS A O 1
ATOM 714 N N . ILE A 1 88 ? -15.086 13.766 6.625 1 98.44 88 ILE A N 1
ATOM 715 C CA . ILE A 1 88 ? -14.867 12.984 7.836 1 98.44 88 ILE A CA 1
ATOM 716 C C . ILE A 1 88 ? -14.125 13.836 8.867 1 98.44 88 ILE A C 1
ATOM 718 O O . ILE A 1 88 ? -13.398 13.297 9.711 1 98.44 88 ILE A O 1
ATOM 722 N N . GLY A 1 89 ? -14.305 15.109 8.844 1 97.94 89 GLY A N 1
ATOM 723 C CA . GLY A 1 89 ? -13.625 16 9.766 1 97.94 89 GLY A CA 1
ATOM 724 C C . GLY A 1 89 ? -13.961 15.734 11.219 1 97.94 89 GLY A C 1
ATOM 725 O O . GLY A 1 89 ? -13.172 16.047 12.117 1 97.94 89 GLY A O 1
ATOM 726 N N . HIS A 1 90 ? -15.055 15.102 11.469 1 97.38 90 HIS A N 1
ATOM 727 C CA . HIS A 1 90 ? -15.516 14.875 12.836 1 97.38 90 HIS A CA 1
ATOM 728 C C . HIS A 1 90 ? -14.711 13.773 13.508 1 97.38 90 HIS A C 1
ATOM 730 O O . HIS A 1 90 ? -14.789 13.609 14.734 1 97.38 90 HIS A O 1
ATOM 736 N N . ILE A 1 91 ? -13.867 13.008 12.742 1 98.19 91 ILE A N 1
ATOM 737 C CA . ILE A 1 91 ? -12.984 12.039 13.391 1 98.19 91 ILE A CA 1
ATOM 738 C C . ILE A 1 91 ? -11.539 12.508 13.281 1 98.19 91 ILE A C 1
ATOM 740 O O . ILE A 1 91 ? -10.609 11.727 13.492 1 98.19 91 ILE A O 1
ATOM 744 N N . MET A 1 92 ? -11.383 13.781 12.93 1 98.25 92 MET A N 1
ATOM 745 C CA . MET A 1 92 ? -10.047 14.336 12.781 1 98.25 92 MET A CA 1
ATOM 746 C C . MET A 1 92 ? -9.812 15.477 13.773 1 98.25 92 MET A C 1
ATOM 748 O O . MET A 1 92 ? -10.719 16.266 14.047 1 98.25 92 MET A O 1
ATOM 752 N N . ASN A 1 93 ? -8.648 15.484 14.336 1 98.38 93 ASN A N 1
ATOM 753 C CA . ASN A 1 93 ? -8.055 16.688 14.922 1 98.38 93 ASN A CA 1
ATOM 754 C C . ASN A 1 93 ? -6.98 17.281 14.023 1 98.38 93 ASN A C 1
ATOM 756 O O . ASN A 1 93 ? -5.805 16.922 14.125 1 98.38 93 ASN A O 1
ATOM 760 N N . VAL A 1 94 ? -7.367 18.266 13.195 1 98.56 94 VAL A N 1
ATOM 761 C CA . VAL A 1 94 ? -6.492 18.734 12.125 1 98.56 94 VAL A CA 1
ATOM 762 C C . VAL A 1 94 ? -5.816 20.047 12.531 1 98.56 94 VAL A C 1
ATOM 764 O O . VAL A 1 94 ? -6.477 20.953 13.039 1 98.56 94 VAL A O 1
ATOM 767 N N . THR A 1 95 ? -4.559 20.094 12.344 1 98.62 95 THR A N 1
ATOM 768 C CA . THR A 1 95 ? -3.756 21.297 12.523 1 98.62 95 THR A CA 1
ATOM 769 C C . THR A 1 95 ? -3.018 21.641 11.234 1 98.62 95 THR A C 1
ATOM 771 O O . THR A 1 95 ? -2.504 20.766 10.547 1 98.62 95 THR A O 1
ATOM 774 N N . VAL A 1 96 ? -3.021 22.953 10.914 1 98.88 96 VAL A N 1
ATOM 775 C CA . VAL A 1 96 ? -2.25 23.391 9.75 1 98.88 96 VAL A CA 1
ATOM 776 C C . VAL A 1 96 ? -1.239 24.453 10.18 1 98.88 96 VAL A C 1
ATOM 778 O O . VAL A 1 96 ? -1.537 25.297 11.023 1 98.88 96 VAL A O 1
ATOM 781 N N . VAL A 1 97 ? -0.031 24.328 9.641 1 98.94 97 VAL A N 1
ATOM 782 C CA . VAL A 1 97 ? 1.082 25.203 10.008 1 98.94 97 VAL A CA 1
ATOM 783 C C . VAL A 1 97 ? 1.628 25.891 8.766 1 98.94 97 VAL A C 1
ATOM 785 O O . VAL A 1 97 ? 2.516 25.359 8.094 1 98.94 97 VAL A O 1
ATOM 788 N N . PRO A 1 98 ? 1.155 27.094 8.469 1 98.94 98 PRO A N 1
ATOM 789 C CA . PRO A 1 98 ? 1.647 27.828 7.305 1 98.94 98 PRO A CA 1
ATOM 790 C C . PRO A 1 98 ? 3.006 28.469 7.551 1 98.94 98 PRO A C 1
ATOM 792 O O . PRO A 1 98 ? 3.09 29.5 8.234 1 98.94 98 PRO A O 1
ATOM 795 N N . TYR A 1 99 ? 4.066 27.906 7.09 1 98.88 99 TYR A N 1
ATOM 796 C CA . TYR A 1 99 ? 5.445 28.375 7.215 1 98.88 99 TYR A CA 1
ATOM 797 C C . TYR A 1 99 ? 6.34 27.719 6.172 1 98.88 99 TYR A C 1
ATOM 799 O O . TYR A 1 99 ? 6.973 28.406 5.367 1 98.88 99 TYR A O 1
ATOM 807 N N . GLY A 1 100 ? 6.332 26.375 6.211 1 98.5 100 GLY A N 1
ATOM 808 C CA . GLY A 1 100 ? 7.02 25.578 5.211 1 98.5 100 GLY A CA 1
ATOM 809 C C . GLY A 1 100 ? 8.531 25.719 5.266 1 98.5 100 GLY A C 1
ATOM 810 O O . GLY A 1 100 ? 9.133 25.578 6.328 1 98.5 100 GLY A O 1
ATOM 811 N N . ASN A 1 101 ? 9.062 26.031 4.129 1 98.44 101 ASN A N 1
ATOM 812 C CA . ASN A 1 101 ? 10.516 26.125 4.012 1 98.44 101 ASN A CA 1
ATOM 813 C C . ASN A 1 101 ? 11.016 27.531 4.32 1 98.44 101 ASN A C 1
ATOM 815 O O . ASN A 1 101 ? 12.172 27.875 4.043 1 98.44 101 ASN A O 1
ATOM 819 N N . ALA A 1 102 ? 10.172 28.391 4.844 1 98.5 102 ALA A N 1
ATOM 820 C CA . ALA A 1 102 ? 10.602 29.734 5.219 1 98.5 102 ALA A CA 1
ATOM 821 C C . ALA A 1 102 ? 11.703 29.672 6.277 1 98.5 102 ALA A C 1
ATOM 823 O O . ALA A 1 102 ? 11.914 28.641 6.91 1 98.5 102 ALA A O 1
ATOM 824 N N . ARG A 1 103 ? 12.5 30.703 6.387 1 98.06 103 ARG A N 1
ATOM 825 C CA . ARG A 1 103 ? 13.523 30.906 7.402 1 98.06 103 ARG A CA 1
ATOM 826 C C . ARG A 1 103 ? 13.32 32.219 8.133 1 98.06 103 ARG A C 1
ATOM 828 O O . ARG A 1 103 ? 12.68 33.156 7.613 1 98.06 103 ARG A O 1
ATOM 835 N N . GLU A 1 104 ? 13.797 32.219 9.312 1 98.44 104 GLU A N 1
ATOM 836 C CA . GLU A 1 104 ? 13.641 33.469 10.055 1 98.44 104 GLU A CA 1
ATOM 837 C C . GLU A 1 104 ? 14.938 33.844 10.773 1 98.44 104 GLU A C 1
ATOM 839 O O . GLU A 1 104 ? 15.797 32.969 11.008 1 98.44 104 GLU A O 1
ATOM 844 N N . HIS A 1 105 ? 15.141 35.062 10.969 1 97.44 105 HIS A N 1
ATOM 845 C CA . HIS A 1 105 ? 16.172 35.594 11.859 1 97.44 105 HIS A CA 1
ATOM 846 C C . HIS A 1 105 ? 15.656 36.781 12.664 1 97.44 105 HIS A C 1
ATOM 848 O O . HIS A 1 105 ? 14.75 37.5 12.227 1 97.44 105 HIS A O 1
ATOM 854 N N . LYS A 1 106 ? 16.203 36.906 13.859 1 96.5 106 LYS A N 1
ATOM 855 C CA . LYS A 1 106 ? 15.797 38 14.719 1 96.5 106 LYS A CA 1
ATOM 856 C C . LYS A 1 106 ? 16.344 39.344 14.203 1 96.5 106 LYS A C 1
ATOM 858 O O . LYS A 1 106 ? 17.516 39.406 13.812 1 96.5 106 LYS A O 1
ATOM 863 N N . ASP A 1 107 ? 15.508 40.312 14.055 1 93.06 107 ASP A N 1
ATOM 864 C CA . ASP A 1 107 ? 15.836 41.688 13.695 1 93.06 107 ASP A CA 1
ATOM 865 C C . ASP A 1 107 ? 15.266 42.656 14.711 1 93.06 107 ASP A C 1
ATOM 867 O O . ASP A 1 107 ? 14.117 43.094 14.586 1 93.06 107 ASP A O 1
ATOM 871 N N . GLY A 1 108 ? 16.172 43.062 15.688 1 94.56 108 GLY A N 1
ATOM 872 C CA . GLY A 1 108 ? 15.648 43.812 16.812 1 94.56 108 GLY A CA 1
ATOM 873 C C . GLY A 1 108 ? 14.672 43.031 17.656 1 94.56 108 GLY A C 1
ATOM 874 O O . GLY A 1 108 ? 14.977 41.906 18.094 1 94.56 108 GLY A O 1
ATOM 875 N N . ASP A 1 109 ? 13.477 43.594 17.828 1 95.19 109 ASP A N 1
ATOM 876 C CA . ASP A 1 109 ? 12.461 42.906 18.641 1 95.19 109 ASP A CA 1
ATOM 877 C C . ASP A 1 109 ? 11.5 42.125 17.766 1 95.19 109 ASP A C 1
ATOM 879 O O . ASP A 1 109 ? 10.547 41.531 18.281 1 95.19 109 ASP A O 1
ATOM 883 N N . LEU A 1 110 ? 11.766 42.094 16.531 1 97.25 110 LEU A N 1
ATOM 884 C CA . LEU A 1 110 ? 10.891 41.406 15.586 1 97.25 110 LEU A CA 1
ATOM 885 C C . LEU A 1 110 ? 11.641 40.312 14.844 1 97.25 110 LEU A C 1
ATOM 887 O O . LEU A 1 110 ? 12.867 40.25 14.898 1 97.25 110 LEU A O 1
ATOM 891 N N . TRP A 1 111 ? 10.875 39.469 14.281 1 98.38 111 TRP A N 1
ATOM 892 C CA . TRP A 1 111 ? 11.422 38.438 13.398 1 98.38 111 TRP A CA 1
ATOM 893 C C . TRP A 1 111 ? 11.258 38.812 11.938 1 98.38 111 TRP A C 1
ATOM 895 O O . TRP A 1 111 ? 10.219 39.375 11.547 1 98.38 111 TRP A O 1
ATOM 905 N N . LYS A 1 112 ? 12.32 38.594 11.195 1 98.31 112 LYS A N 1
ATOM 906 C CA . LYS A 1 112 ? 12.258 38.75 9.742 1 98.31 112 LYS A CA 1
ATOM 907 C C . LYS A 1 112 ? 12.188 37.375 9.055 1 98.31 112 LYS A C 1
ATOM 909 O O . LYS A 1 112 ? 12.898 36.438 9.43 1 98.31 112 LYS A O 1
ATOM 914 N N . PHE A 1 113 ? 11.312 37.281 8.062 1 98.62 113 PHE A N 1
ATOM 915 C CA . PHE A 1 113 ? 11.078 36.031 7.398 1 98.62 113 PHE A CA 1
ATOM 916 C C . PHE A 1 113 ? 11.5 36.094 5.938 1 98.62 113 PHE A C 1
ATOM 918 O O . PHE A 1 113 ? 11.281 37.094 5.262 1 98.62 113 PHE A O 1
ATOM 925 N N . GLU A 1 114 ? 12.164 35.031 5.52 1 98.5 114 GLU A N 1
ATOM 926 C CA . GLU A 1 114 ? 12.516 34.812 4.117 1 98.5 114 GLU A CA 1
ATOM 927 C C . GLU A 1 114 ? 11.797 33.594 3.562 1 98.5 114 GLU A C 1
ATOM 929 O O . GLU A 1 114 ? 11.938 32.5 4.102 1 98.5 114 GLU A O 1
ATOM 934 N N . CYS A 1 115 ? 11.078 33.812 2.523 1 98.5 115 CYS A N 1
ATOM 935 C CA . CYS A 1 115 ? 10.219 32.75 2.014 1 98.5 115 CYS A CA 1
ATOM 936 C C . CYS A 1 115 ? 10.719 32.25 0.66 1 98.5 115 CYS A C 1
ATOM 938 O O . CYS A 1 115 ? 11.289 33 -0.116 1 98.5 115 CYS A O 1
ATOM 940 N N . GLN A 1 116 ? 10.445 31.016 0.362 1 96.81 116 GLN A N 1
ATOM 941 C CA . GLN A 1 116 ? 10.922 30.344 -0.841 1 96.81 116 GLN A CA 1
ATOM 942 C C . GLN A 1 116 ? 10.32 30.969 -2.098 1 96.81 116 GLN A C 1
ATOM 944 O O . GLN A 1 116 ? 10.992 31.062 -3.127 1 96.81 116 GLN A O 1
ATOM 949 N N . HIS A 1 117 ? 9.062 31.406 -2.01 1 97.19 117 HIS A N 1
ATOM 950 C CA . HIS A 1 117 ? 8.383 31.984 -3.16 1 97.19 117 HIS A CA 1
ATOM 951 C C . HIS A 1 117 ? 8.227 33.5 -3.002 1 97.19 117 HIS A C 1
ATOM 953 O O . HIS A 1 117 ? 7.23 34.062 -3.434 1 97.19 117 HIS A O 1
ATOM 959 N N . GLY A 1 118 ? 9.102 34.062 -2.213 1 97.62 118 GLY A N 1
ATOM 960 C CA . GLY A 1 118 ? 9.18 35.531 -2.137 1 97.62 118 GLY A CA 1
ATOM 961 C C . GLY A 1 118 ? 8.234 36.125 -1.113 1 97.62 118 GLY A C 1
ATOM 962 O O . GLY A 1 118 ? 7.66 35.406 -0.294 1 97.62 118 GLY A O 1
ATOM 963 N N . GLU A 1 119 ? 8.086 37.406 -1.186 1 97.88 119 GLU A N 1
ATOM 964 C CA . GLU A 1 119 ? 7.34 38.188 -0.2 1 97.88 119 GLU A CA 1
ATOM 965 C C . GLU A 1 119 ? 5.859 37.812 -0.211 1 97.88 119 GLU A C 1
ATOM 967 O O . GLU A 1 119 ? 5.203 37.844 0.832 1 97.88 119 GLU A O 1
ATOM 972 N N . GLU A 1 120 ? 5.395 37.469 -1.356 1 98.25 120 GLU A N 1
ATOM 973 C CA . GLU A 1 120 ? 3.992 37.094 -1.465 1 98.25 120 GLU A CA 1
ATOM 974 C C . GLU A 1 120 ? 3.697 35.844 -0.64 1 98.25 120 GLU A C 1
ATOM 976 O O . GLU A 1 120 ? 2.65 35.75 0.003 1 98.25 120 GLU A O 1
ATOM 981 N N . GLU A 1 121 ? 4.621 34.906 -0.703 1 98.75 121 GLU A N 1
ATOM 982 C CA . GLU A 1 121 ? 4.469 33.719 0.134 1 98.75 121 GLU A CA 1
ATOM 983 C C . GLU A 1 121 ? 4.453 34.094 1.615 1 98.75 121 GLU A C 1
ATOM 985 O O . GLU A 1 121 ? 3.625 33.562 2.377 1 98.75 121 GLU A O 1
ATOM 990 N N . CYS A 1 122 ? 5.383 34.938 2.014 1 98.88 122 CYS A N 1
ATOM 991 C CA . CYS A 1 122 ? 5.438 35.375 3.406 1 98.88 122 CYS A CA 1
ATOM 992 C C . CYS A 1 122 ? 4.125 36.031 3.83 1 98.88 122 CYS A C 1
ATOM 994 O O . CYS A 1 122 ? 3.619 35.75 4.922 1 98.88 122 CYS A O 1
ATOM 996 N N . LEU A 1 123 ? 3.623 36.844 2.926 1 98.88 123 LEU A N 1
ATOM 997 C CA . LEU A 1 123 ? 2.354 37.5 3.223 1 98.88 123 LEU A CA 1
ATOM 998 C C . LEU A 1 123 ? 1.232 36.469 3.354 1 98.88 123 LEU A C 1
ATOM 1000 O O . LEU A 1 123 ? 0.415 36.562 4.273 1 98.88 123 LEU A O 1
ATOM 1004 N N . GLY A 1 124 ? 1.205 35.531 2.432 1 98.88 124 GLY A N 1
ATOM 1005 C CA . GLY A 1 124 ? 0.195 34.469 2.506 1 98.88 124 GLY A CA 1
ATOM 1006 C C . GLY A 1 124 ? 0.276 33.656 3.781 1 98.88 124 GLY A C 1
ATOM 1007 O O . GLY A 1 124 ? -0.745 33.375 4.418 1 98.88 124 GLY A O 1
ATOM 1008 N N . ASN A 1 125 ? 1.467 33.281 4.156 1 98.94 125 ASN A N 1
ATOM 1009 C CA . ASN A 1 125 ? 1.682 32.5 5.379 1 98.94 125 ASN A CA 1
ATOM 1010 C C . ASN A 1 125 ? 1.133 33.25 6.602 1 98.94 125 ASN A C 1
ATOM 1012 O O . ASN A 1 125 ? 0.366 32.656 7.379 1 98.94 125 ASN A O 1
ATOM 1016 N N . ILE A 1 126 ? 1.513 34.438 6.754 1 98.94 126 ILE A N 1
ATOM 1017 C CA . ILE A 1 126 ? 1.135 35.156 7.969 1 98.94 126 ILE A CA 1
ATOM 1018 C C . ILE A 1 126 ? -0.354 35.5 7.93 1 98.94 126 ILE A C 1
ATOM 1020 O O . ILE A 1 126 ? -1.019 35.531 8.969 1 98.94 126 ILE A O 1
ATOM 1024 N N . ILE A 1 127 ? -0.947 35.75 6.746 1 98.94 127 ILE A N 1
ATOM 1025 C CA . ILE A 1 127 ? -2.393 35.906 6.66 1 98.94 127 ILE A CA 1
ATOM 1026 C C . ILE A 1 127 ? -3.098 34.688 7.207 1 98.94 127 ILE A C 1
ATOM 1028 O O . ILE A 1 127 ? -4.031 34.781 8.008 1 98.94 127 ILE A O 1
ATOM 1032 N N . GLN A 1 128 ? -2.67 33.531 6.855 1 98.94 128 GLN A N 1
ATOM 1033 C CA . GLN A 1 128 ? -3.289 32.281 7.309 1 98.94 128 GLN A CA 1
ATOM 1034 C C . GLN A 1 128 ? -3.006 32.031 8.789 1 98.94 128 GLN A C 1
ATOM 1036 O O . GLN A 1 128 ? -3.885 31.594 9.531 1 98.94 128 GLN A O 1
ATOM 1041 N N . THR A 1 129 ? -1.809 32.375 9.188 1 98.94 129 THR A N 1
ATOM 1042 C CA . THR A 1 129 ? -1.471 32.281 10.602 1 98.94 129 THR A CA 1
ATOM 1043 C C . THR A 1 129 ? -2.402 33.156 11.43 1 98.94 129 THR A C 1
ATOM 1045 O O . THR A 1 129 ? -2.975 32.719 12.422 1 98.94 129 THR A O 1
ATOM 1048 N N . CYS A 1 130 ? -2.541 34.406 10.992 1 98.94 130 CYS A N 1
ATOM 1049 C CA . CYS A 1 130 ? -3.422 35.344 11.672 1 98.94 130 CYS A CA 1
ATOM 1050 C C . CYS A 1 130 ? -4.871 34.875 11.617 1 98.94 130 CYS A C 1
ATOM 1052 O O . CYS A 1 130 ? -5.609 35.031 12.594 1 98.94 130 CYS A O 1
ATOM 1054 N N . THR A 1 131 ? -5.242 34.312 10.5 1 98.94 131 THR A N 1
ATOM 1055 C CA . THR A 1 131 ? -6.598 33.781 10.352 1 98.94 131 THR A CA 1
ATOM 1056 C C . THR A 1 131 ? -6.875 32.719 11.383 1 98.94 131 THR A C 1
ATOM 1058 O O . THR A 1 131 ? -7.906 32.719 12.055 1 98.94 131 THR A O 1
ATOM 1061 N N . ILE A 1 132 ? -5.977 31.797 11.555 1 98.88 132 ILE A N 1
ATOM 1062 C CA . ILE A 1 132 ? -6.105 30.703 12.5 1 98.88 132 ILE A CA 1
ATOM 1063 C C . ILE A 1 132 ? -6.223 31.25 13.922 1 98.88 132 ILE A C 1
ATOM 1065 O O . ILE A 1 132 ? -7.082 30.812 14.688 1 98.88 132 ILE A O 1
ATOM 1069 N N . ALA A 1 133 ? -5.426 32.219 14.266 1 98.81 133 ALA A N 1
ATOM 1070 C CA . ALA A 1 133 ? -5.363 32.75 15.625 1 98.81 133 ALA A CA 1
ATOM 1071 C C . ALA A 1 133 ? -6.621 33.531 15.953 1 98.81 133 ALA A C 1
ATOM 1073 O O . ALA A 1 133 ? -7.098 33.5 17.094 1 98.81 133 ALA A O 1
ATOM 1074 N N . ILE A 1 134 ? -7.129 34.25 15.008 1 98.81 134 ILE A N 1
ATOM 1075 C CA . ILE A 1 134 ? -8.219 35.188 15.258 1 98.81 134 ILE A CA 1
ATOM 1076 C C . ILE A 1 134 ? -9.555 34.469 15.172 1 98.81 134 ILE A C 1
ATOM 1078 O O . ILE A 1 134 ? -10.422 34.625 16.031 1 98.81 134 ILE A O 1
ATOM 1082 N N . VAL A 1 135 ? -9.711 33.625 14.148 1 98.5 135 VAL A N 1
ATOM 1083 C CA . VAL A 1 135 ? -11 33 13.898 1 98.5 135 VAL A CA 1
ATOM 1084 C C . VAL A 1 135 ? -11.164 31.781 14.812 1 98.5 135 VAL A C 1
ATOM 1086 O O . VAL A 1 135 ? -12.242 31.547 15.359 1 98.5 135 VAL A O 1
ATOM 1089 N N . GLN A 1 136 ? -10.156 30.953 14.992 1 97.69 136 GLN A N 1
ATOM 1090 C CA . GLN A 1 136 ? -10.039 29.812 15.891 1 97.69 136 GLN A CA 1
ATOM 1091 C C . GLN A 1 136 ? -10.945 28.672 15.453 1 97.69 136 GLN A C 1
ATOM 1093 O O . GLN A 1 136 ? -10.539 27.516 15.445 1 97.69 136 GLN A O 1
ATOM 1098 N N . ASN A 1 137 ? -12.133 29.016 15 1 97.19 137 ASN A N 1
ATOM 1099 C CA . ASN A 1 137 ? -13.102 28.016 14.578 1 97.19 137 ASN A CA 1
ATOM 1100 C C . ASN A 1 137 ? -12.742 27.438 13.211 1 97.19 137 ASN A C 1
ATOM 1102 O O . ASN A 1 137 ? -12.891 28.109 12.195 1 97.19 137 ASN A O 1
ATOM 1106 N N . LYS A 1 138 ? -12.43 26.156 13.211 1 96.75 138 LYS A N 1
ATOM 1107 C CA . LYS A 1 138 ? -11.938 25.484 12.008 1 96.75 138 LYS A CA 1
ATOM 1108 C C . LYS A 1 138 ? -13.016 25.453 10.922 1 96.75 138 LYS A C 1
ATOM 1110 O O . LYS A 1 138 ? -12.711 25.547 9.734 1 96.75 138 LYS A O 1
ATOM 1115 N N . THR A 1 139 ? -14.172 25.281 11.281 1 96 139 THR A N 1
ATOM 1116 C CA . THR A 1 139 ? -15.273 25.203 10.32 1 96 139 THR A CA 1
ATOM 1117 C C . THR A 1 139 ? -15.391 26.516 9.547 1 96 139 THR A C 1
ATOM 1119 O O . THR A 1 139 ? -15.914 26.547 8.43 1 96 139 THR A O 1
ATOM 1122 N N . GLN A 1 140 ? -14.883 27.531 10.188 1 97.19 140 GLN A N 1
ATOM 1123 C CA . GLN A 1 140 ? -14.953 28.844 9.547 1 97.19 140 GLN A CA 1
ATOM 1124 C C . GLN A 1 140 ? -13.688 29.141 8.742 1 97.19 140 GLN A C 1
ATOM 1126 O O . GLN A 1 140 ? -13.766 29.594 7.602 1 97.19 140 GLN A O 1
ATOM 1131 N N . TYR A 1 141 ? -12.539 28.812 9.305 1 98.25 141 TYR A N 1
ATOM 1132 C CA . TYR A 1 141 ? -11.359 29.312 8.602 1 98.25 141 TYR A CA 1
ATOM 1133 C C . TYR A 1 141 ? -10.859 28.281 7.594 1 98.25 141 TYR A C 1
ATOM 1135 O O . TYR A 1 141 ? -10.07 28.609 6.703 1 98.25 141 TYR A O 1
ATOM 1143 N N . PHE A 1 142 ? -11.25 27.016 7.637 1 98.62 142 PHE A N 1
ATOM 1144 C CA . PHE A 1 142 ? -10.789 26.016 6.684 1 98.62 142 PHE A CA 1
ATOM 1145 C C . PHE A 1 142 ? -11.266 26.344 5.277 1 98.62 142 PHE A C 1
ATOM 1147 O O . PHE A 1 142 ? -10.484 26.344 4.328 1 98.62 142 PHE A O 1
ATOM 1154 N N . PRO A 1 143 ? -12.602 26.703 5.086 1 98.69 143 PRO A N 1
ATOM 1155 C CA . PRO A 1 143 ? -13.016 27.062 3.729 1 98.69 143 PRO A CA 1
ATOM 1156 C C . PRO A 1 143 ? -12.289 28.297 3.195 1 98.69 143 PRO A C 1
ATOM 1158 O O . PRO A 1 143 ? -11.984 28.359 2.004 1 98.69 143 PRO A O 1
ATOM 1161 N N . PHE A 1 144 ? -12.078 29.219 4.074 1 98.88 144 PHE A N 1
ATOM 1162 C CA . PHE A 1 144 ? -11.383 30.438 3.686 1 98.88 144 PHE A CA 1
ATOM 1163 C C . PHE A 1 144 ? -9.961 30.125 3.215 1 98.88 144 PHE A C 1
ATOM 1165 O O . PHE A 1 144 ? -9.547 30.562 2.141 1 98.88 144 PHE A O 1
ATOM 1172 N N . ILE A 1 145 ? -9.234 29.297 3.971 1 98.94 145 ILE A N 1
ATOM 1173 C CA . ILE A 1 145 ? -7.855 28.969 3.648 1 98.94 145 ILE A CA 1
ATOM 1174 C C . ILE A 1 145 ? -7.816 28.109 2.385 1 98.94 145 ILE A C 1
ATOM 1176 O O . ILE A 1 145 ? -6.961 28.312 1.519 1 98.94 145 ILE A O 1
ATOM 1180 N N . ASN A 1 146 ? -8.734 27.219 2.268 1 98.94 146 ASN A N 1
ATOM 1181 C CA . ASN A 1 146 ? -8.812 26.422 1.056 1 98.94 146 ASN A CA 1
ATOM 1182 C C . ASN A 1 146 ? -9.047 27.281 -0.18 1 98.94 146 ASN A C 1
ATOM 1184 O O . ASN A 1 146 ? -8.453 27.047 -1.231 1 98.94 146 ASN A O 1
ATOM 1188 N N . CYS A 1 147 ? -9.969 28.234 -0.071 1 98.88 147 CYS A N 1
ATOM 1189 C CA . CYS A 1 147 ? -10.242 29.188 -1.148 1 98.88 147 CYS A CA 1
ATOM 1190 C C . CYS A 1 147 ? -8.977 29.938 -1.548 1 98.88 147 CYS A C 1
ATOM 1192 O O . CYS A 1 147 ? -8.68 30.062 -2.736 1 98.88 147 CYS A O 1
ATOM 1194 N N . MET A 1 148 ? -8.242 30.391 -0.58 1 98.88 148 MET A N 1
ATOM 1195 C CA . MET A 1 148 ? -7.008 31.109 -0.863 1 98.88 148 MET A CA 1
ATOM 1196 C C . MET A 1 148 ? -6.004 30.219 -1.58 1 98.88 148 MET A C 1
ATOM 1198 O O . MET A 1 148 ? -5.371 30.641 -2.551 1 98.88 148 MET A O 1
ATOM 1202 N N . GLU A 1 149 ? -5.891 28.969 -1.097 1 98.75 149 GLU A N 1
ATOM 1203 C CA . GLU A 1 149 ? -4.941 28.031 -1.682 1 98.75 149 GLU A CA 1
ATOM 1204 C C . GLU A 1 149 ? -5.332 27.672 -3.115 1 98.75 149 GLU A C 1
ATOM 1206 O O . GLU A 1 149 ? -4.469 27.344 -3.934 1 98.75 149 GLU A O 1
ATOM 1211 N N . GLY A 1 150 ? -6.547 27.797 -3.383 1 98.44 150 GLY A N 1
ATOM 1212 C CA . GLY A 1 150 ? -7.023 27.469 -4.715 1 98.44 150 GLY A CA 1
ATOM 1213 C C . GLY A 1 150 ? -7.031 28.656 -5.664 1 98.44 150 GLY A C 1
ATOM 1214 O O . GLY A 1 150 ? -7.379 28.516 -6.836 1 98.44 150 GLY A O 1
ATOM 1215 N N . SER A 1 151 ? -6.613 29.75 -5.191 1 97.31 151 SER A N 1
ATOM 1216 C CA . SER A 1 151 ? -6.695 30.969 -5.988 1 97.31 151 SER A CA 1
ATOM 1217 C C . SER A 1 151 ? -5.434 31.172 -6.82 1 97.31 151 SER A C 1
ATOM 1219 O O . SER A 1 151 ? -4.336 30.812 -6.395 1 97.31 151 SER A O 1
ATOM 1221 N N . SER A 1 152 ? -5.59 31.781 -7.98 1 95.81 152 SER A N 1
ATOM 1222 C CA . SER A 1 152 ? -4.461 32.031 -8.875 1 95.81 152 SER A CA 1
ATOM 1223 C C . SER A 1 152 ? -4.086 33.5 -8.914 1 95.81 152 SER A C 1
ATOM 1225 O O . SER A 1 152 ? -3.141 33.875 -9.602 1 95.81 152 SER A O 1
ATOM 1227 N N . VAL A 1 153 ? -4.82 34.312 -8.203 1 96.62 153 VAL A N 1
ATOM 1228 C CA . VAL A 1 153 ? -4.531 35.75 -8.164 1 96.62 153 VAL A CA 1
ATOM 1229 C C . VAL A 1 153 ? -3.541 36.031 -7.035 1 96.62 153 VAL A C 1
ATOM 1231 O O . VAL A 1 153 ? -3.078 35.125 -6.352 1 96.62 153 VAL A O 1
ATOM 1234 N N . SER A 1 154 ? -3.201 37.312 -6.887 1 97.69 154 SER A N 1
ATOM 1235 C CA . SER A 1 154 ? -2.254 37.688 -5.84 1 97.69 154 SER A CA 1
ATOM 1236 C C . SER A 1 154 ? -2.791 37.344 -4.457 1 97.69 154 SER A C 1
ATOM 1238 O O . SER A 1 154 ? -4.004 37.25 -4.266 1 97.69 154 SER A O 1
ATOM 1240 N N . ILE A 1 155 ? -1.919 37.25 -3.504 1 98.75 155 ILE A N 1
ATOM 1241 C CA . ILE A 1 155 ? -2.262 36.812 -2.156 1 98.75 155 ILE A CA 1
ATOM 1242 C C . ILE A 1 155 ? -3.27 37.781 -1.538 1 98.75 155 ILE A C 1
ATOM 1244 O O . ILE A 1 155 ? -4.27 37.375 -0.958 1 98.75 155 ILE A O 1
ATOM 1248 N N . LYS A 1 156 ? -3.021 39.062 -1.64 1 98.38 156 LYS A N 1
ATOM 1249 C CA . LYS A 1 156 ? -3.939 40.062 -1.084 1 98.38 156 LYS A CA 1
ATOM 1250 C C . LYS A 1 156 ? -5.301 40 -1.767 1 98.38 156 LYS A C 1
ATOM 1252 O O . LYS A 1 156 ? -6.34 40.031 -1.101 1 98.38 156 LYS A O 1
ATOM 1257 N N . ALA A 1 157 ? -5.246 39.906 -3.066 1 98.5 157 ALA A N 1
ATOM 1258 C CA . ALA A 1 157 ? -6.488 39.812 -3.826 1 98.5 157 ALA A CA 1
ATOM 1259 C C . ALA A 1 157 ? -7.242 38.531 -3.475 1 98.5 157 ALA A C 1
ATOM 1261 O O . ALA A 1 157 ? -8.477 38.531 -3.4 1 98.5 157 ALA A O 1
ATOM 1262 N N . ALA A 1 158 ? -6.523 37.438 -3.32 1 98.75 158 ALA A N 1
ATOM 1263 C CA . ALA A 1 158 ? -7.133 36.156 -2.93 1 98.75 158 ALA A CA 1
ATOM 1264 C C . ALA A 1 158 ? -7.816 36.281 -1.571 1 98.75 158 ALA A C 1
ATOM 1266 O O . ALA A 1 158 ? -8.938 35.781 -1.393 1 98.75 158 ALA A O 1
ATOM 1267 N N . ALA A 1 159 ? -7.121 36.906 -0.622 1 98.81 159 ALA A N 1
ATOM 1268 C CA . ALA A 1 159 ? -7.703 37.094 0.704 1 98.81 159 ALA A CA 1
ATOM 1269 C C . ALA A 1 159 ? -9.016 37.875 0.622 1 98.81 159 ALA A C 1
ATOM 1271 O O . ALA A 1 159 ? -10.008 37.5 1.244 1 98.81 159 ALA A O 1
ATOM 1272 N N . GLU A 1 160 ? -8.984 38.906 -0.174 1 98.69 160 GLU A N 1
ATOM 1273 C CA . GLU A 1 160 ? -10.172 39.75 -0.32 1 98.69 160 GLU A CA 1
ATOM 1274 C C . GLU A 1 160 ? -11.312 38.969 -0.988 1 98.69 160 GLU A C 1
ATOM 1276 O O . GLU A 1 160 ? -12.445 39 -0.518 1 98.69 160 GLU A O 1
ATOM 1281 N N . LYS A 1 161 ? -11 38.375 -2.049 1 98.69 161 LYS A N 1
ATOM 1282 C CA . LYS A 1 161 ? -12 37.594 -2.781 1 98.69 161 LYS A CA 1
ATOM 1283 C C . LYS A 1 161 ? -12.578 36.469 -1.913 1 98.69 161 LYS A C 1
ATOM 1285 O O . LYS A 1 161 ? -13.797 36.312 -1.851 1 98.69 161 LYS A O 1
ATOM 1290 N N . CYS A 1 162 ? -11.742 35.719 -1.207 1 98.88 162 CYS A N 1
ATOM 1291 C CA . CYS A 1 162 ? -12.164 34.562 -0.427 1 98.88 162 CYS A CA 1
ATOM 1292 C C . CYS A 1 162 ? -12.914 35 0.826 1 98.88 162 CYS A C 1
ATOM 1294 O O . CYS A 1 162 ? -13.836 34.312 1.269 1 98.88 162 CYS A O 1
ATOM 1296 N N . ALA A 1 163 ? -12.562 36.156 1.394 1 98.75 163 ALA A N 1
ATOM 1297 C CA . ALA A 1 163 ? -13.273 36.656 2.562 1 98.75 163 ALA A CA 1
ATOM 1298 C C . ALA A 1 163 ? -14.719 37 2.213 1 98.75 163 ALA A C 1
ATOM 1300 O O . ALA A 1 163 ? -15.609 36.938 3.066 1 98.75 163 ALA A O 1
ATOM 1301 N N . LYS A 1 164 ? -14.938 37.375 0.935 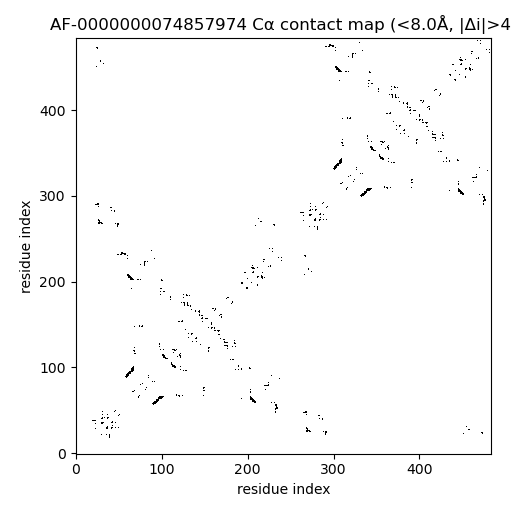1 98.25 164 LYS A N 1
ATOM 1302 C CA . LYS A 1 164 ? -16.297 37.656 0.471 1 98.25 164 LYS A CA 1
ATOM 1303 C C . LYS A 1 164 ? -17.109 36.375 0.364 1 98.25 164 LYS A C 1
ATOM 1305 O O . LYS A 1 164 ? -18.312 36.375 0.667 1 98.25 164 LYS A O 1
ATOM 1310 N N . GLN A 1 165 ? -16.547 35.312 -0.011 1 98.12 165 GLN A N 1
ATOM 1311 C CA . GLN A 1 165 ? -17.219 34.031 -0.203 1 98.12 165 GLN A CA 1
ATOM 1312 C C . GLN A 1 165 ? -17.344 33.281 1.114 1 98.12 165 GLN A C 1
ATOM 1314 O O . GLN A 1 165 ? -18.344 32.594 1.354 1 98.12 165 GLN A O 1
ATOM 1319 N N . PHE A 1 166 ? -16.312 33.375 1.881 1 98.44 166 PHE A N 1
ATOM 1320 C CA . PHE A 1 166 ? -16.234 32.719 3.188 1 98.44 166 PHE A CA 1
ATOM 1321 C C . PHE A 1 166 ? -15.875 33.719 4.266 1 98.44 166 PHE A C 1
ATOM 1323 O O . PHE A 1 166 ? -14.695 33.938 4.57 1 98.44 166 PHE A O 1
ATOM 1330 N N . PRO A 1 167 ? -16.844 34.25 4.895 1 97.69 167 PRO A N 1
ATOM 1331 C CA . PRO A 1 167 ? -16.641 35.438 5.73 1 97.69 167 PRO A CA 1
ATOM 1332 C C . PRO A 1 167 ? -15.727 35.156 6.922 1 97.69 167 PRO A C 1
ATOM 1334 O O . PRO A 1 167 ? -15.953 34.219 7.68 1 97.69 167 PRO A O 1
ATOM 1337 N N . VAL A 1 168 ? -14.734 36 7.051 1 98.56 168 VAL A N 1
ATOM 1338 C CA . VAL A 1 168 ? -13.797 36.125 8.156 1 98.56 168 VAL A CA 1
ATOM 1339 C C . VAL A 1 168 ? -13.539 37.625 8.438 1 98.56 168 VAL A C 1
ATOM 1341 O O . VAL A 1 168 ? -13.82 38.469 7.602 1 98.56 168 VAL A O 1
ATOM 1344 N N . PRO A 1 169 ? -13.109 37.938 9.672 1 98.75 169 PRO A N 1
ATOM 1345 C CA . PRO A 1 169 ? -12.773 39.312 9.945 1 98.75 169 PRO A CA 1
ATOM 1346 C C . PRO A 1 169 ? -11.484 39.781 9.266 1 98.75 169 PRO A C 1
ATOM 1348 O O . PRO A 1 169 ? -10.453 39.938 9.922 1 98.75 169 PRO A O 1
ATOM 1351 N N . LEU A 1 170 ? -11.625 40.062 7.949 1 98.75 170 LEU A N 1
ATOM 1352 C CA . LEU A 1 170 ? -10.461 40.281 7.102 1 98.75 170 LEU A CA 1
ATOM 1353 C C . LEU A 1 170 ? -9.664 41.5 7.582 1 98.75 170 LEU A C 1
ATOM 1355 O O . LEU A 1 170 ? -8.43 41.469 7.566 1 98.75 170 LEU A O 1
ATOM 1359 N N . GLU A 1 171 ? -10.328 42.562 7.953 1 98.69 171 GLU A N 1
ATOM 1360 C CA . GLU A 1 171 ? -9.633 43.75 8.414 1 98.69 171 GLU A CA 1
ATOM 1361 C C . GLU A 1 171 ? -8.75 43.438 9.625 1 98.69 171 GLU A C 1
ATOM 1363 O O . GLU A 1 171 ? -7.598 43.875 9.688 1 98.69 171 GLU A O 1
ATOM 1368 N N . ASP A 1 172 ? -9.297 42.75 10.578 1 98.88 172 ASP A N 1
ATOM 1369 C CA . ASP A 1 172 ? -8.539 42.344 11.758 1 98.88 172 ASP A CA 1
ATOM 1370 C C . ASP A 1 172 ? -7.359 41.469 11.375 1 98.88 172 ASP A C 1
ATOM 1372 O O . ASP A 1 172 ? -6.273 41.594 11.945 1 98.88 172 ASP A O 1
ATOM 1376 N N . ILE A 1 173 ? -7.566 40.594 10.438 1 98.88 173 ILE A N 1
ATOM 1377 C CA . ILE A 1 173 ? -6.539 39.656 9.977 1 98.88 173 ILE A CA 1
ATOM 1378 C C . ILE A 1 173 ? -5.395 40.438 9.328 1 98.88 173 ILE A C 1
ATOM 1380 O O . ILE A 1 173 ? -4.223 40.219 9.648 1 98.88 173 ILE A O 1
ATOM 1384 N N . MET A 1 174 ? -5.758 41.375 8.453 1 98.81 174 MET A N 1
ATOM 1385 C CA . MET A 1 174 ? -4.73 42.156 7.766 1 98.81 174 MET A CA 1
ATOM 1386 C C . MET A 1 174 ? -3.959 43.031 8.75 1 98.81 174 MET A C 1
ATOM 1388 O O . MET A 1 174 ? -2.744 43.219 8.625 1 98.81 174 MET A O 1
ATOM 1392 N N . ASN A 1 175 ? -4.629 43.594 9.734 1 98.81 175 ASN A N 1
ATOM 1393 C CA . ASN A 1 175 ? -3.955 44.344 10.773 1 98.81 175 ASN A CA 1
ATOM 1394 C C . ASN A 1 175 ? -2.994 43.5 11.578 1 98.81 175 ASN A C 1
ATOM 1396 O O . ASN A 1 175 ? -1.917 43.938 11.969 1 98.81 175 ASN A O 1
ATOM 1400 N N . CYS A 1 176 ? -3.393 42.344 11.773 1 98.88 176 CYS A N 1
ATOM 1401 C CA . CYS A 1 176 ? -2.572 41.375 12.492 1 98.88 176 CYS A CA 1
ATOM 1402 C C . CYS A 1 176 ? -1.26 41.125 11.766 1 98.88 176 CYS A C 1
ATOM 1404 O O . CYS A 1 176 ? -0.213 40.969 12.391 1 98.88 176 CYS A O 1
ATOM 1406 N N . THR A 1 177 ? -1.238 41.156 10.461 1 98.81 177 THR A N 1
ATOM 1407 C CA . THR A 1 177 ? -0.074 40.781 9.664 1 98.81 177 THR A CA 1
ATOM 1408 C C . THR A 1 177 ? 1.047 41.812 9.844 1 98.81 177 THR A C 1
ATOM 1410 O O . THR A 1 177 ? 2.213 41.5 9.578 1 98.81 177 THR A O 1
ATOM 1413 N N . VAL A 1 178 ? 0.705 42.969 10.297 1 98.31 178 VAL A N 1
ATOM 1414 C CA . VAL A 1 178 ? 1.719 44 10.438 1 98.31 178 VAL A CA 1
ATOM 1415 C C . VAL A 1 178 ? 1.911 44.344 11.922 1 98.31 178 VAL A C 1
ATOM 1417 O O . VAL A 1 178 ? 2.498 45.375 12.258 1 98.31 178 VAL A O 1
ATOM 1420 N N . SER A 1 179 ? 1.384 43.531 12.789 1 98.62 179 SER A N 1
ATOM 1421 C CA . SER A 1 179 ? 1.47 43.781 14.227 1 98.62 179 SER A CA 1
ATOM 1422 C C . SER A 1 179 ? 2.574 42.938 14.852 1 98.62 179 SER A C 1
ATOM 1424 O O . SER A 1 179 ? 3.029 41.938 14.258 1 98.62 179 SER A O 1
ATOM 1426 N N . LYS A 1 180 ? 2.951 43.312 16.062 1 98.12 180 LYS A N 1
ATOM 1427 C CA . LYS A 1 180 ? 3.896 42.531 16.844 1 98.12 180 LYS A CA 1
ATOM 1428 C C . LYS A 1 180 ? 3.326 41.156 17.172 1 98.12 180 LYS A C 1
ATOM 1430 O O . LYS A 1 180 ? 4.051 40.156 17.156 1 98.12 180 LYS A O 1
ATOM 1435 N N . ARG A 1 181 ? 2.15 41.156 17.484 1 98.19 181 ARG A N 1
ATOM 1436 C CA . ARG A 1 181 ? 1.483 39.875 17.781 1 98.19 181 ARG A CA 1
ATOM 1437 C C . ARG A 1 181 ? 1.537 38.938 16.578 1 98.19 181 ARG A C 1
ATOM 1439 O O . ARG A 1 181 ? 1.86 37.75 16.719 1 98.19 181 ARG A O 1
ATOM 1446 N N . GLY A 1 182 ? 1.139 39.469 15.375 1 98.81 182 GLY A N 1
ATOM 1447 C CA . GLY A 1 182 ? 1.233 38.656 14.172 1 98.81 182 GLY A CA 1
ATOM 1448 C C . GLY A 1 182 ? 2.631 38.125 13.922 1 98.81 182 GLY A C 1
ATOM 1449 O O . GLY A 1 182 ? 2.799 36.969 13.523 1 98.81 182 GLY A O 1
ATOM 1450 N N . ASN A 1 183 ? 3.58 38.969 14.109 1 98.81 183 ASN A N 1
ATOM 1451 C CA . ASN A 1 183 ? 4.98 38.594 13.969 1 98.81 183 ASN A CA 1
ATOM 1452 C C . ASN A 1 183 ? 5.336 37.438 14.898 1 98.81 183 ASN A C 1
ATOM 1454 O O . ASN A 1 183 ? 5.996 36.469 14.484 1 98.81 183 ASN A O 1
ATOM 1458 N N . GLU A 1 184 ? 4.867 37.531 16.125 1 98.75 184 GLU A N 1
ATOM 1459 C CA . GLU A 1 184 ? 5.109 36.469 17.109 1 98.75 184 GLU A CA 1
ATOM 1460 C C . GLU A 1 184 ? 4.398 35.188 16.719 1 98.75 184 GLU A C 1
ATOM 1462 O O . GLU A 1 184 ? 4.941 34.094 16.906 1 98.75 184 GLU A O 1
ATOM 1467 N N . LEU A 1 185 ? 3.225 35.312 16.266 1 98.88 185 LEU A N 1
ATOM 1468 C CA . LEU A 1 185 ? 2.461 34.156 15.836 1 98.88 185 LEU A CA 1
ATOM 1469 C C . LEU A 1 185 ? 3.172 33.406 14.703 1 98.88 185 LEU A C 1
ATOM 1471 O O . LEU A 1 185 ? 3.217 32.188 14.688 1 98.88 185 LEU A O 1
ATOM 1475 N N . GLU A 1 186 ? 3.682 34.188 13.75 1 98.88 186 GLU A N 1
ATOM 1476 C CA . GLU A 1 186 ? 4.402 33.562 12.648 1 98.88 186 GLU A CA 1
ATOM 1477 C C . GLU A 1 186 ? 5.684 32.875 13.133 1 98.88 186 GLU A C 1
ATOM 1479 O O . GLU A 1 186 ? 6.078 31.828 12.617 1 98.88 186 GLU A O 1
ATOM 1484 N N . HIS A 1 187 ? 6.328 33.469 14.148 1 98.88 187 HIS A N 1
ATOM 1485 C CA . HIS A 1 187 ? 7.473 32.812 14.789 1 98.88 187 HIS A CA 1
ATOM 1486 C C . HIS A 1 187 ? 7.074 31.5 15.43 1 98.88 187 HIS A C 1
ATOM 1488 O O . HIS A 1 187 ? 7.828 30.531 15.375 1 98.88 187 HIS A O 1
ATOM 1494 N N . GLU A 1 188 ? 5.949 31.438 16.031 1 98.81 188 GLU A N 1
ATOM 1495 C CA . GLU A 1 188 ? 5.469 30.188 16.609 1 98.81 188 GLU A CA 1
ATOM 1496 C C . GLU A 1 188 ? 5.324 29.094 15.547 1 98.81 188 GLU A C 1
ATOM 1498 O O . GLU A 1 188 ? 5.586 27.922 15.812 1 98.81 188 GLU A O 1
ATOM 1503 N N . MET A 1 189 ? 4.855 29.5 14.336 1 98.88 189 MET A N 1
ATOM 1504 C CA . MET A 1 189 ? 4.781 28.531 13.234 1 98.88 189 MET A CA 1
ATOM 1505 C C . MET A 1 189 ? 6.172 28.031 12.852 1 98.88 189 MET A C 1
ATOM 1507 O O . MET A 1 189 ? 6.348 26.859 12.539 1 98.88 189 MET A O 1
ATOM 1511 N N . ALA A 1 190 ? 7.117 28.906 12.844 1 98.81 190 ALA A N 1
ATOM 1512 C CA . ALA A 1 190 ? 8.508 28.547 12.602 1 98.81 190 ALA A CA 1
ATOM 1513 C C . ALA A 1 190 ? 8.992 27.516 13.633 1 98.81 190 ALA A C 1
ATOM 1515 O O . ALA A 1 190 ? 9.617 26.516 13.273 1 98.81 190 ALA A O 1
ATOM 1516 N N . VAL A 1 191 ? 8.695 27.766 14.875 1 98.75 191 VAL A N 1
ATOM 1517 C CA . VAL A 1 191 ? 9.141 26.906 15.977 1 98.75 191 VAL A CA 1
ATOM 1518 C C . VAL A 1 191 ? 8.516 25.531 15.836 1 98.75 191 VAL A C 1
ATOM 1520 O O . VAL A 1 191 ? 9.195 24.516 15.992 1 98.75 191 VAL A O 1
ATOM 1523 N N . LYS A 1 192 ? 7.238 25.5 15.555 1 98.75 192 LYS A N 1
ATOM 1524 C CA . LYS A 1 192 ? 6.562 24.219 15.336 1 98.75 192 LYS A CA 1
ATOM 1525 C C . LYS A 1 192 ? 7.238 23.422 14.219 1 98.75 192 LYS A C 1
ATOM 1527 O O . LYS A 1 192 ? 7.438 22.219 14.352 1 98.75 192 LYS A O 1
ATOM 1532 N N . THR A 1 193 ? 7.551 24.062 13.125 1 98.75 193 THR A N 1
ATOM 1533 C CA . THR A 1 193 ? 8.172 23.422 11.969 1 98.75 193 THR A CA 1
ATOM 1534 C C . THR A 1 193 ? 9.578 22.938 12.305 1 98.75 193 THR A C 1
ATOM 1536 O O . THR A 1 193 ? 9.961 21.812 11.977 1 98.75 193 THR A O 1
ATOM 1539 N N . ASP A 1 194 ? 10.289 23.719 13.062 1 97.88 194 ASP A N 1
ATOM 1540 C CA . ASP A 1 194 ? 11.68 23.422 13.406 1 97.88 194 ASP A CA 1
ATOM 1541 C C . ASP A 1 194 ? 11.766 22.266 14.398 1 97.88 194 ASP A C 1
ATOM 1543 O O . ASP A 1 194 ? 12.805 21.609 14.516 1 97.88 194 ASP A O 1
ATOM 1547 N N . ASN A 1 195 ? 10.703 22.016 15.125 1 97.69 195 ASN A N 1
ATOM 1548 C CA . ASN A 1 195 ? 10.703 21 16.172 1 97.69 195 ASN A CA 1
ATOM 1549 C C . ASN A 1 195 ? 10.359 19.609 15.617 1 97.69 195 ASN A C 1
ATOM 1551 O O . ASN A 1 195 ? 10.359 18.625 16.344 1 97.69 195 ASN A O 1
ATOM 1555 N N . LEU A 1 196 ? 10.133 19.562 14.359 1 97.56 196 LEU A N 1
ATOM 1556 C CA . LEU A 1 196 ? 9.789 18.297 13.734 1 97.56 196 LEU A CA 1
ATOM 1557 C C . LEU A 1 196 ? 10.938 17.297 13.859 1 97.56 196 LEU A C 1
ATOM 1559 O O . LEU A 1 196 ? 12.102 17.672 13.695 1 97.56 196 LEU A O 1
ATOM 1563 N N . ARG A 1 197 ? 10.57 16.094 14.234 1 92.5 197 ARG A N 1
ATOM 1564 C CA . ARG A 1 197 ? 11.492 14.961 14.266 1 92.5 197 ARG A CA 1
ATOM 1565 C C . ARG A 1 197 ? 10.938 13.789 13.469 1 92.5 197 ARG A C 1
ATOM 1567 O O . ARG A 1 197 ? 9.922 13.195 13.844 1 92.5 197 ARG A O 1
ATOM 1574 N N . PRO A 1 198 ? 11.727 13.453 12.398 1 94.62 198 PRO A N 1
ATOM 1575 C CA . PRO A 1 198 ? 12.898 14.133 11.844 1 94.62 198 PRO A CA 1
ATOM 1576 C C . PRO A 1 198 ? 12.578 15.523 11.305 1 94.62 198 PRO A C 1
ATOM 1578 O O . PRO A 1 198 ? 11.398 15.875 11.148 1 94.62 198 PRO A O 1
ATOM 1581 N N . PRO A 1 199 ? 13.688 16.312 11.117 1 97.38 199 PRO A N 1
ATOM 1582 C CA . PRO A 1 199 ? 13.438 17.594 10.461 1 97.38 199 PRO A CA 1
ATOM 1583 C C . PRO A 1 199 ? 12.828 17.422 9.07 1 97.38 199 PRO A C 1
ATOM 1585 O O . PRO A 1 199 ? 13.141 16.469 8.359 1 97.38 199 PRO A O 1
ATOM 1588 N N . HIS A 1 200 ? 11.93 18.406 8.727 1 97.69 200 HIS A N 1
ATOM 1589 C CA . HIS A 1 200 ? 11.312 18.297 7.41 1 97.69 200 HIS A CA 1
ATOM 1590 C C . HIS A 1 200 ? 12.32 18.562 6.301 1 97.69 200 HIS A C 1
ATOM 1592 O O . HIS A 1 200 ? 13.266 19.344 6.492 1 97.69 200 HIS A O 1
ATOM 1598 N N . THR A 1 201 ? 12.148 17.969 5.223 1 97.19 201 THR A N 1
ATOM 1599 C CA . THR A 1 201 ? 13.047 18.125 4.09 1 97.19 201 THR A CA 1
ATOM 1600 C C . THR A 1 201 ? 12.344 18.828 2.932 1 97.19 201 THR A C 1
ATOM 1602 O O . THR A 1 201 ? 12.961 19.109 1.9 1 97.19 201 THR A O 1
ATOM 1605 N N . GLY A 1 202 ? 11.125 19.141 3.074 1 97.69 202 GLY A N 1
ATOM 1606 C CA . GLY A 1 202 ? 10.273 19.797 2.096 1 97.69 202 GLY A CA 1
ATOM 1607 C C . GLY A 1 202 ? 8.82 19.859 2.523 1 97.69 202 GLY A C 1
ATOM 1608 O O . GLY A 1 202 ? 8.469 19.422 3.615 1 97.69 202 GLY A O 1
ATOM 1609 N N . VAL A 1 203 ? 8.016 20.469 1.686 1 98.44 203 VAL A N 1
ATOM 1610 C CA . VAL A 1 203 ? 6.59 20.578 1.981 1 98.44 203 VAL A CA 1
ATOM 1611 C C . VAL A 1 203 ? 5.777 20.203 0.74 1 98.44 203 VAL A C 1
ATOM 1613 O O . VAL A 1 203 ? 6.242 20.391 -0.388 1 98.44 203 VAL A O 1
ATOM 1616 N N . PRO A 1 204 ? 4.629 19.703 0.921 1 98.62 204 PRO A N 1
ATOM 1617 C CA . PRO A 1 204 ? 3.941 19.5 2.197 1 98.62 204 PRO A CA 1
ATOM 1618 C C . PRO A 1 204 ? 4.594 18.422 3.057 1 98.62 204 PRO A C 1
ATOM 1620 O O . PRO A 1 204 ? 5.125 17.438 2.525 1 98.62 204 PRO A O 1
ATOM 1623 N N . TRP A 1 205 ? 4.668 18.656 4.32 1 98.81 205 TRP A N 1
ATOM 1624 C CA . TRP A 1 205 ? 5.078 17.719 5.359 1 98.81 205 TRP A CA 1
ATOM 1625 C C . TRP A 1 205 ? 3.91 17.391 6.285 1 98.81 205 TRP A C 1
ATOM 1627 O O . TRP A 1 205 ? 3.143 18.266 6.668 1 98.81 205 TRP A O 1
ATOM 1637 N N . VAL A 1 206 ? 3.771 16.094 6.629 1 98.81 206 VAL A N 1
ATOM 1638 C CA . VAL A 1 206 ? 2.611 15.758 7.449 1 98.81 206 VAL A CA 1
ATOM 1639 C C . VAL A 1 206 ? 3.043 14.859 8.609 1 98.81 206 VAL A C 1
ATOM 1641 O O . VAL A 1 206 ? 4.055 14.156 8.516 1 98.81 206 VAL A O 1
ATOM 1644 N N . THR A 1 207 ? 2.283 14.93 9.672 1 98.25 207 THR A N 1
ATOM 1645 C CA . THR A 1 207 ? 2.365 13.953 10.758 1 98.25 207 THR A CA 1
ATOM 1646 C C . THR A 1 207 ? 0.996 13.344 11.039 1 98.25 207 THR A C 1
ATOM 1648 O O . THR A 1 207 ? -0.024 14.031 10.961 1 98.25 207 THR A O 1
ATOM 1651 N N . LEU A 1 208 ? 1.014 12.109 11.258 1 98.5 208 LEU A N 1
ATOM 1652 C CA . LEU A 1 208 ? -0.141 11.32 11.672 1 98.5 208 LEU A CA 1
ATOM 1653 C C . LEU A 1 208 ? 0.011 10.844 13.109 1 98.5 208 LEU A C 1
ATOM 1655 O O . LEU A 1 208 ? 0.843 9.977 13.398 1 98.5 208 LEU A O 1
ATOM 1659 N N . ASN A 1 209 ? -0.824 11.453 14.016 1 97.5 209 ASN A N 1
ATOM 1660 C CA . ASN A 1 209 ? -0.657 11.211 15.445 1 97.5 209 ASN A CA 1
ATOM 1661 C C . ASN A 1 209 ? 0.786 11.438 15.891 1 97.5 209 ASN A C 1
ATOM 1663 O O . ASN A 1 209 ? 1.353 10.625 16.609 1 97.5 209 ASN A O 1
ATOM 1667 N N . GLY A 1 210 ? 1.316 12.445 15.328 1 96.38 210 GLY A N 1
ATOM 1668 C CA . GLY A 1 210 ? 2.635 12.906 15.727 1 96.38 210 GLY A CA 1
ATOM 1669 C C . GLY A 1 210 ? 3.764 12.188 15.016 1 96.38 210 GLY A C 1
ATOM 1670 O O . GLY A 1 210 ? 4.934 12.531 15.195 1 96.38 210 GLY A O 1
ATOM 1671 N N . ILE A 1 211 ? 3.465 11.25 14.188 1 96.38 211 ILE A N 1
ATOM 1672 C CA . ILE A 1 211 ? 4.469 10.398 13.562 1 96.38 211 ILE A CA 1
ATOM 1673 C C . ILE A 1 211 ? 4.602 10.75 12.086 1 96.38 211 ILE A C 1
ATOM 1675 O O . ILE A 1 211 ? 3.596 10.969 11.398 1 96.38 211 ILE A O 1
ATOM 1679 N N . HIS A 1 212 ? 5.875 10.836 11.641 1 96.88 212 HIS A N 1
ATOM 1680 C CA . HIS A 1 212 ? 6.145 11.031 10.227 1 96.88 212 HIS A CA 1
ATOM 1681 C C . HIS A 1 212 ? 6.996 9.898 9.664 1 96.88 212 HIS A C 1
ATOM 1683 O O . HIS A 1 212 ? 7.98 9.484 10.289 1 96.88 212 HIS A O 1
ATOM 1689 N N . THR A 1 213 ? 6.617 9.398 8.562 1 96.12 213 THR A N 1
ATOM 1690 C CA . THR A 1 213 ? 7.449 8.625 7.656 1 96.12 213 THR A CA 1
ATOM 1691 C C . THR A 1 213 ? 7.152 8.992 6.203 1 96.12 213 THR A C 1
ATOM 1693 O O . THR A 1 213 ? 6.105 9.57 5.906 1 96.12 213 THR A O 1
ATOM 1696 N N . ASP A 1 214 ? 8.07 8.672 5.367 1 96 214 ASP A N 1
ATOM 1697 C CA . ASP A 1 214 ? 7.836 8.93 3.949 1 96 214 ASP A CA 1
ATOM 1698 C C . ASP A 1 214 ? 6.594 8.188 3.453 1 96 214 ASP A C 1
ATOM 1700 O O . ASP A 1 214 ? 5.848 8.711 2.619 1 96 214 ASP A O 1
ATOM 1704 N N . LYS A 1 215 ? 6.363 7.027 3.938 1 97.19 215 LYS A N 1
ATOM 1705 C CA . LYS A 1 215 ? 5.207 6.246 3.51 1 97.19 215 LYS A CA 1
ATOM 1706 C C . LYS A 1 215 ? 3.904 6.883 3.992 1 97.19 215 LYS A C 1
ATOM 1708 O O . LYS A 1 215 ? 2.926 6.949 3.244 1 97.19 215 LYS A O 1
ATOM 1713 N N . ILE A 1 216 ? 3.881 7.316 5.207 1 98.19 216 ILE A N 1
ATOM 1714 C CA . ILE A 1 216 ? 2.711 8.008 5.738 1 98.19 216 ILE A CA 1
ATOM 1715 C C . ILE A 1 216 ? 2.418 9.25 4.891 1 98.19 216 ILE A C 1
ATOM 1717 O O . ILE A 1 216 ? 1.275 9.477 4.488 1 98.19 216 ILE A O 1
ATOM 1721 N N . GLU A 1 217 ? 3.438 9.984 4.641 1 98.38 217 GLU A N 1
ATOM 1722 C CA . GLU A 1 217 ? 3.273 11.188 3.824 1 98.38 217 GLU A CA 1
ATOM 1723 C C . GLU A 1 217 ? 2.744 10.836 2.436 1 98.38 217 GLU A C 1
ATOM 1725 O O . GLU A 1 217 ? 1.805 11.469 1.949 1 98.38 217 GLU A O 1
ATOM 1730 N N . ASN A 1 218 ? 3.332 9.867 1.814 1 97.94 218 ASN A N 1
ATOM 1731 C CA . ASN A 1 218 ? 2.904 9.469 0.478 1 97.94 218 ASN A CA 1
ATOM 1732 C C . ASN A 1 218 ? 1.441 9.039 0.464 1 97.94 218 ASN A C 1
ATOM 1734 O O . ASN A 1 218 ? 0.699 9.367 -0.462 1 97.94 218 ASN A O 1
ATOM 1738 N N . GLU A 1 219 ? 1.034 8.312 1.49 1 98.31 219 GLU A N 1
ATOM 1739 C CA . GLU A 1 219 ? -0.36 7.883 1.547 1 98.31 219 GLU A CA 1
ATOM 1740 C C . GLU A 1 219 ? -1.292 9.062 1.797 1 98.31 219 GLU A C 1
ATOM 1742 O O . GLU A 1 219 ? -2.393 9.125 1.244 1 98.31 219 GLU A O 1
ATOM 1747 N N . ALA A 1 220 ? -0.844 9.945 2.611 1 98.81 220 ALA A N 1
ATOM 1748 C CA . ALA A 1 220 ? -1.642 11.141 2.842 1 98.81 220 ALA A CA 1
ATOM 1749 C C . ALA A 1 220 ? -1.841 11.93 1.548 1 98.81 220 ALA A C 1
ATOM 1751 O O . ALA A 1 220 ? -2.947 12.383 1.256 1 98.81 220 ALA A O 1
ATOM 1752 N N . LEU A 1 221 ? -0.767 12.078 0.792 1 98.31 221 LEU A N 1
ATOM 1753 C CA . LEU A 1 22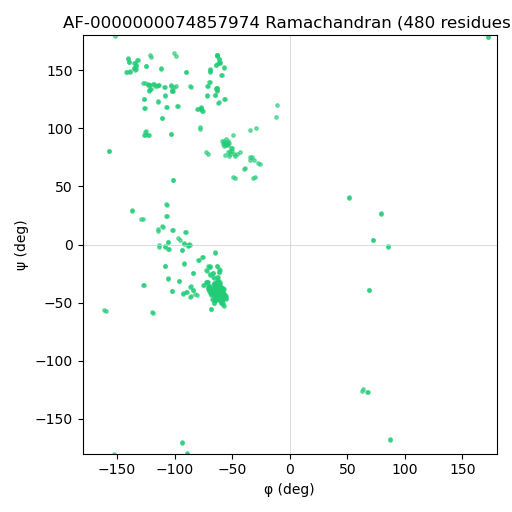1 ? -0.773 12.883 -0.421 1 98.31 221 LEU A CA 1
ATOM 1754 C C . LEU A 1 221 ? -1.585 12.211 -1.521 1 98.31 221 LEU A C 1
ATOM 1756 O O . LEU A 1 221 ? -2.023 12.867 -2.469 1 98.31 221 LEU A O 1
ATOM 1760 N N . THR A 1 222 ? -1.843 10.891 -1.451 1 97.69 222 THR A N 1
ATOM 1761 C CA . THR A 1 222 ? -2.512 10.148 -2.51 1 97.69 222 THR A CA 1
ATOM 1762 C C . THR A 1 222 ? -3.975 9.898 -2.154 1 97.69 222 THR A C 1
ATOM 1764 O O . THR A 1 222 ? -4.852 9.977 -3.016 1 97.69 222 THR A O 1
ATOM 1767 N N . ASN A 1 223 ? -4.203 9.594 -0.904 1 98.25 223 ASN A N 1
ATOM 1768 C CA . ASN A 1 223 ? -5.543 9.297 -0.407 1 98.25 223 ASN A CA 1
ATOM 1769 C C . ASN A 1 223 ? -5.648 9.523 1.098 1 98.25 223 ASN A C 1
ATOM 1771 O O . ASN A 1 223 ? -5.668 8.57 1.875 1 98.25 223 ASN A O 1
ATOM 1775 N N . LEU A 1 224 ? -5.82 10.781 1.447 1 98.81 224 LEU A N 1
ATOM 1776 C CA . LEU A 1 224 ? -5.852 11.164 2.854 1 98.81 224 LEU A CA 1
ATOM 1777 C C . LEU A 1 224 ? -7.043 10.531 3.566 1 98.81 224 LEU A C 1
ATOM 1779 O O . LEU A 1 224 ? -6.918 10.078 4.707 1 98.81 224 LEU A O 1
ATOM 1783 N N . MET A 1 225 ? -8.156 10.484 2.934 1 98.69 225 MET A N 1
ATOM 1784 C CA . MET A 1 225 ? -9.359 9.945 3.562 1 98.69 225 MET A CA 1
ATOM 1785 C C . MET A 1 225 ? -9.156 8.5 3.99 1 98.69 225 MET A C 1
ATOM 1787 O O . MET A 1 225 ? -9.484 8.125 5.117 1 98.69 225 MET A O 1
ATOM 1791 N N . LYS A 1 226 ? -8.555 7.707 3.105 1 98.25 226 LYS A N 1
ATOM 1792 C CA . LYS A 1 226 ? -8.289 6.312 3.441 1 98.25 226 LYS A CA 1
ATOM 1793 C C . LYS A 1 226 ? -7.324 6.207 4.621 1 98.25 226 LYS A C 1
ATOM 1795 O O . LYS A 1 226 ? -7.504 5.359 5.5 1 98.25 226 LYS A O 1
ATOM 1800 N N . LEU A 1 227 ? -6.324 7.004 4.602 1 98.69 227 LEU A N 1
ATOM 1801 C CA . LEU A 1 227 ? -5.34 6.984 5.676 1 98.69 227 LEU A CA 1
ATOM 1802 C C . LEU A 1 227 ? -5.992 7.289 7.02 1 98.69 227 LEU A C 1
ATOM 1804 O O . LEU A 1 227 ? -5.746 6.59 8.008 1 98.69 227 LEU A O 1
ATOM 1808 N N . ILE A 1 228 ? -6.828 8.312 7.059 1 98.81 228 ILE A N 1
ATOM 1809 C CA . ILE A 1 228 ? -7.508 8.695 8.289 1 98.81 228 ILE A CA 1
ATOM 1810 C C . ILE A 1 228 ? -8.469 7.586 8.719 1 98.81 228 ILE A C 1
ATOM 1812 O O . ILE A 1 228 ? -8.508 7.211 9.891 1 98.81 228 ILE A O 1
ATOM 1816 N N . CYS A 1 229 ? -9.195 7.066 7.777 1 98.56 229 CYS A N 1
ATOM 1817 C CA . CYS A 1 229 ? -10.141 5.992 8.062 1 98.56 229 CYS A CA 1
ATOM 1818 C C . CYS A 1 229 ? -9.414 4.77 8.633 1 98.56 229 CYS A C 1
ATOM 1820 O O . CYS A 1 229 ? -9.875 4.168 9.602 1 98.56 229 CYS A O 1
ATOM 1822 N N . ASP A 1 230 ? -8.32 4.453 8.062 1 97.62 230 ASP A N 1
ATOM 1823 C CA . ASP A 1 230 ? -7.555 3.291 8.508 1 97.62 230 ASP A CA 1
ATOM 1824 C C . ASP A 1 230 ? -6.949 3.527 9.891 1 97.62 230 ASP A C 1
ATOM 1826 O O . ASP A 1 230 ? -6.664 2.576 10.617 1 97.62 230 ASP A O 1
ATOM 1830 N N . THR A 1 231 ? -6.719 4.73 10.242 1 98.12 231 THR A N 1
ATOM 1831 C CA . THR A 1 231 ? -6.047 5.086 11.484 1 98.12 231 THR A CA 1
ATOM 1832 C C . THR A 1 231 ? -7.043 5.172 12.633 1 98.12 231 THR A C 1
ATOM 1834 O O . THR A 1 231 ? -6.711 4.855 13.773 1 98.12 231 THR A O 1
ATOM 1837 N N . TYR A 1 232 ? -8.234 5.641 12.336 1 98.19 232 TYR A N 1
ATOM 1838 C CA . TYR A 1 232 ? -9.25 5.871 13.359 1 98.19 232 TYR A CA 1
ATOM 1839 C C . TYR A 1 232 ? -9.664 4.559 14.016 1 98.19 232 TYR A C 1
ATOM 1841 O O . TYR A 1 232 ? -9.938 3.572 13.328 1 98.19 232 TYR A O 1
ATOM 1849 N N . GLN A 1 233 ? -9.75 4.531 15.344 1 97.06 233 GLN A N 1
ATOM 1850 C CA . GLN A 1 233 ? -9.969 3.287 16.078 1 97.06 233 GLN A CA 1
ATOM 1851 C C . GLN A 1 233 ? -11.398 3.203 16.609 1 97.06 233 GLN A C 1
ATOM 1853 O O . GLN A 1 233 ? -11.734 2.277 17.344 1 97.06 233 GLN A O 1
ATOM 1858 N N . GLY A 1 234 ? -12.188 4.219 16.281 1 97.75 234 GLY A N 1
ATOM 1859 C CA . GLY A 1 234 ? -13.602 4.16 16.625 1 97.75 234 GLY A CA 1
ATOM 1860 C C . GLY A 1 234 ? -14.461 3.609 15.5 1 97.75 234 GLY A C 1
ATOM 1861 O O . GLY A 1 234 ? -13.945 3.006 14.555 1 97.75 234 GLY A O 1
ATOM 1862 N N . LYS A 1 235 ? -15.789 3.736 15.719 1 96.62 235 LYS A N 1
ATOM 1863 C CA . LYS A 1 235 ? -16.703 3.35 14.641 1 96.62 235 LYS A CA 1
ATOM 1864 C C . LYS A 1 235 ? -16.484 4.207 13.398 1 96.62 235 LYS A C 1
ATOM 1866 O O . LYS A 1 235 ? -16.625 5.43 13.453 1 96.62 235 LYS A O 1
ATOM 1871 N N . LYS A 1 236 ? -16.203 3.572 12.359 1 96.44 236 LYS A N 1
ATOM 1872 C CA . LYS A 1 236 ? -15.875 4.285 11.125 1 96.44 236 LYS A CA 1
ATOM 1873 C C . LYS A 1 236 ? -17.125 4.934 10.523 1 96.44 236 LYS A C 1
ATOM 1875 O O . LYS A 1 236 ? -18.188 4.324 10.492 1 96.44 236 LYS A O 1
ATOM 1880 N N . PRO A 1 237 ? -16.953 6.152 10.102 1 96.81 237 PRO A N 1
ATOM 1881 C CA . PRO A 1 237 ? -18.062 6.785 9.383 1 96.81 237 PRO A CA 1
ATOM 1882 C C . PRO A 1 237 ? -18.406 6.07 8.078 1 96.81 237 PRO A C 1
ATOM 1884 O O . PRO A 1 237 ? -17.578 5.34 7.535 1 96.81 237 PRO A O 1
ATOM 1887 N N . ALA A 1 238 ? -19.578 6.352 7.582 1 96.12 238 ALA A N 1
ATOM 1888 C CA . ALA A 1 238 ? -20.047 5.73 6.352 1 96.12 238 ALA A CA 1
ATOM 1889 C C . ALA A 1 238 ? -19.141 6.059 5.176 1 96.12 238 ALA A C 1
ATOM 1891 O O . ALA A 1 238 ? -18.938 5.23 4.289 1 96.12 238 ALA A O 1
ATOM 1892 N N . ALA A 1 239 ? -18.562 7.25 5.223 1 96.31 239 ALA A N 1
ATOM 1893 C CA . ALA A 1 239 ? -17.703 7.723 4.137 1 96.31 239 ALA A CA 1
ATOM 1894 C C . ALA A 1 239 ? -16.469 6.844 3.998 1 96.31 239 ALA A C 1
ATOM 1896 O O . ALA A 1 239 ? -15.805 6.855 2.957 1 96.31 239 ALA A O 1
ATOM 1897 N N . CYS A 1 240 ? -16.141 6.102 4.984 1 95.44 240 CYS A N 1
ATOM 1898 C CA . CYS A 1 240 ? -14.953 5.25 4.969 1 95.44 240 CYS A CA 1
ATOM 1899 C C . CYS A 1 240 ? -15.211 3.973 4.18 1 95.44 240 CYS A C 1
ATOM 1901 O O . CYS A 1 240 ? -14.273 3.246 3.844 1 95.44 240 CYS A O 1
ATOM 1903 N N . ASP A 1 241 ? -16.391 3.666 3.875 1 87.19 241 ASP A N 1
ATOM 1904 C CA . ASP A 1 241 ? -16.75 2.467 3.121 1 87.19 241 ASP A CA 1
ATOM 1905 C C . ASP A 1 241 ? -16.719 2.734 1.618 1 87.19 241 ASP A C 1
ATOM 1907 O O . ASP A 1 241 ? -16.953 1.829 0.816 1 87.19 241 ASP A O 1
ATOM 1911 N N . GLN A 1 242 ? -16.406 3.957 1.221 1 72.25 242 GLN A N 1
ATOM 1912 C CA . GLN A 1 242 ? -16.438 4.328 -0.189 1 72.25 242 GLN A CA 1
ATOM 1913 C C . GLN A 1 242 ? -15.07 4.125 -0.838 1 72.25 242 GLN A C 1
ATOM 1915 O O . GLN A 1 242 ? -14.039 4.215 -0.169 1 72.25 242 GLN A O 1
ATOM 1920 N N . MET B 1 1 ? 19.484 9.547 74.625 1 27.77 1 MET B N 1
ATOM 1921 C CA . MET B 1 1 ? 19.531 8.703 73.438 1 27.77 1 MET B CA 1
ATOM 1922 C C . MET B 1 1 ? 18.438 9.109 72.438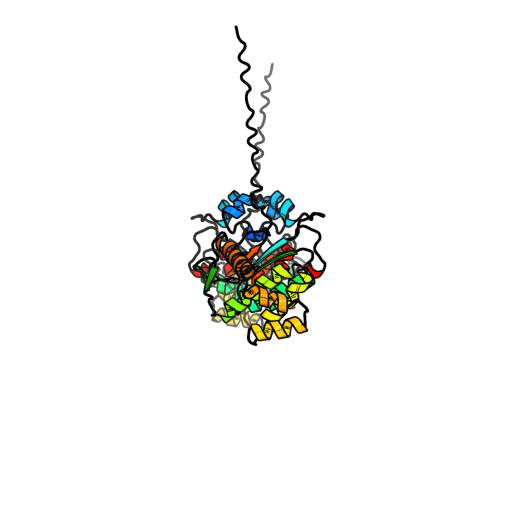 1 27.77 1 MET B C 1
ATOM 1924 O O . MET B 1 1 ? 17.266 8.836 72.688 1 27.77 1 MET B O 1
ATOM 1928 N N . ALA B 1 2 ? 18.625 10.445 71.938 1 37.91 2 ALA B N 1
ATOM 1929 C CA . ALA B 1 2 ? 17.844 11.148 70.938 1 37.91 2 ALA B CA 1
ATOM 1930 C C . ALA B 1 2 ? 17.641 10.281 69.688 1 37.91 2 ALA B C 1
ATOM 1932 O O . ALA B 1 2 ? 18.609 9.797 69.062 1 37.91 2 ALA B O 1
ATOM 1933 N N . SER B 1 3 ? 16.5 9.547 69.625 1 38.09 3 SER B N 1
ATOM 1934 C CA . SER B 1 3 ? 15.977 8.742 68.5 1 38.09 3 SER B CA 1
ATOM 1935 C C . SER B 1 3 ? 15.828 9.57 67.25 1 38.09 3 SER B C 1
ATOM 1937 O O . SER B 1 3 ? 15.047 10.516 67.188 1 38.09 3 SER B O 1
ATOM 1939 N N . SER B 1 4 ? 16.906 9.852 66.562 1 43.81 4 SER B N 1
ATOM 1940 C CA . SER B 1 4 ? 16.891 10.516 65.25 1 43.81 4 SER B CA 1
ATOM 1941 C C . SER B 1 4 ? 15.953 9.789 64.25 1 43.81 4 SER B C 1
ATOM 1943 O O . SER B 1 4 ? 16.141 8.602 64 1 43.81 4 SER B O 1
ATOM 1945 N N . ILE B 1 5 ? 14.688 10.148 64.25 1 40.19 5 ILE B N 1
ATOM 1946 C CA . ILE B 1 5 ? 13.695 9.719 63.25 1 40.19 5 ILE B CA 1
ATOM 1947 C C . ILE B 1 5 ? 14.18 10.07 61.844 1 40.19 5 ILE B C 1
ATOM 1949 O O . ILE B 1 5 ? 14.391 11.242 61.531 1 40.19 5 ILE B O 1
ATOM 1953 N N . PHE B 1 6 ? 14.992 9.227 61.188 1 40.66 6 PHE B N 1
ATOM 1954 C CA . PHE B 1 6 ? 15.328 9.344 59.781 1 40.66 6 PHE B CA 1
ATOM 1955 C C . PHE B 1 6 ? 14.07 9.328 58.938 1 40.66 6 PHE B C 1
ATOM 1957 O O . PHE B 1 6 ? 13.328 8.344 58.938 1 40.66 6 PHE B O 1
ATOM 1964 N N . LEU B 1 7 ? 13.461 10.5 58.719 1 37.97 7 LEU B N 1
ATOM 1965 C CA . LEU B 1 7 ? 12.375 10.625 57.75 1 37.97 7 LEU B CA 1
ATOM 1966 C C . LEU B 1 7 ? 12.836 10.227 56.375 1 37.97 7 LEU B C 1
ATOM 1968 O O . LEU B 1 7 ? 13.734 10.852 55.812 1 37.97 7 LEU B O 1
ATOM 1972 N N . LEU B 1 8 ? 12.734 8.977 56.031 1 38.03 8 LEU B N 1
ATOM 1973 C CA . LEU B 1 8 ? 12.898 8.516 54.656 1 38.03 8 LEU B CA 1
ATOM 1974 C C . LEU B 1 8 ? 11.93 9.242 53.719 1 38.03 8 LEU B C 1
ATOM 1976 O O . LEU B 1 8 ? 10.711 9.117 53.875 1 38.03 8 LEU B O 1
ATOM 1980 N N . ALA B 1 9 ? 12.359 10.438 53.219 1 40.44 9 ALA B N 1
ATOM 1981 C CA . ALA B 1 9 ? 11.602 11.055 52.125 1 40.44 9 ALA B CA 1
ATOM 1982 C C . ALA B 1 9 ? 11.461 10.094 50.938 1 40.44 9 ALA B C 1
ATOM 1984 O O . ALA B 1 9 ? 12.453 9.641 50.375 1 40.44 9 ALA B O 1
ATOM 1985 N N . LEU B 1 10 ? 10.375 9.305 50.938 1 39.66 10 LEU B N 1
ATOM 1986 C CA . LEU B 1 10 ? 10.008 8.539 49.75 1 39.66 10 LEU B CA 1
ATOM 1987 C C . LEU B 1 10 ? 9.938 9.445 48.531 1 39.66 10 LEU B C 1
ATOM 1989 O O . LEU B 1 10 ? 9.109 10.352 48.469 1 39.66 10 LEU B O 1
ATOM 1993 N N . LEU B 1 11 ? 11.109 9.75 47.938 1 38.31 11 LEU B N 1
ATOM 1994 C CA . LEU B 1 11 ? 11.062 10.352 46.625 1 38.31 11 LEU B CA 1
ATOM 1995 C C . LEU B 1 11 ? 10.164 9.547 45.688 1 38.31 11 LEU B C 1
ATOM 1997 O O . LEU B 1 11 ? 10.461 8.398 45.344 1 38.31 11 LEU B O 1
ATOM 2001 N N . SER B 1 12 ? 8.891 9.766 45.75 1 36.59 12 SER B N 1
ATOM 2002 C CA . SER B 1 12 ? 8.031 9.273 44.688 1 36.59 12 SER B CA 1
ATOM 2003 C C . SER B 1 12 ? 8.531 9.719 43.312 1 36.59 12 SER B C 1
ATOM 2005 O O . SER B 1 12 ? 8.547 10.914 43.031 1 36.59 12 SER B O 1
ATOM 2007 N N . VAL B 1 13 ? 9.562 9.078 42.844 1 37.53 13 VAL B N 1
ATOM 2008 C CA . VAL B 1 13 ? 9.805 9.242 41.406 1 37.53 13 VAL B CA 1
ATOM 2009 C C . VAL B 1 13 ? 8.5 9.031 40.625 1 37.53 13 VAL B C 1
ATOM 2011 O O . VAL B 1 13 ? 7.969 7.918 40.594 1 37.53 13 VAL B O 1
ATOM 2014 N N . SER B 1 14 ? 7.695 10.016 40.688 1 32.41 14 SER B N 1
ATOM 2015 C CA . SER B 1 14 ? 6.668 9.953 39.625 1 32.41 14 SER B CA 1
ATOM 2016 C C . SER B 1 14 ? 7.266 9.57 38.281 1 32.41 14 SER B C 1
ATOM 2018 O O . SER B 1 14 ? 8.086 10.305 37.75 1 32.41 14 SER B O 1
ATOM 2020 N N . CYS B 1 15 ? 7.504 8.289 38.125 1 31.62 15 CYS B N 1
ATOM 2021 C CA . CYS B 1 15 ? 7.688 7.879 36.719 1 31.62 15 CYS B CA 1
ATOM 2022 C C . CYS B 1 15 ? 6.723 8.625 35.812 1 31.62 15 CYS B C 1
ATOM 2024 O O . CYS B 1 15 ? 5.512 8.383 35.844 1 31.62 15 CYS B O 1
ATOM 2026 N N . CYS B 1 16 ? 6.957 9.938 35.75 1 33.28 16 CYS B N 1
ATOM 2027 C CA . CYS B 1 16 ? 6.289 10.477 34.594 1 33.28 16 CYS B CA 1
ATOM 2028 C C . CYS B 1 16 ? 6.293 9.469 33.438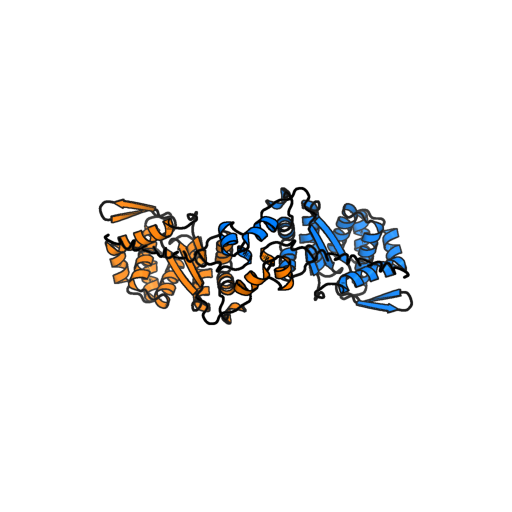 1 33.28 16 CYS B C 1
ATOM 2030 O O . CYS B 1 16 ? 7.348 9.148 32.906 1 33.28 16 CYS B O 1
ATOM 2032 N N . ALA B 1 17 ? 5.543 8.516 33.562 1 32.62 17 ALA B N 1
ATOM 2033 C CA . ALA B 1 17 ? 5.234 7.738 32.344 1 32.62 17 ALA B CA 1
ATOM 2034 C C . ALA B 1 17 ? 5.246 8.617 31.109 1 32.62 17 ALA B C 1
ATOM 2036 O O . ALA B 1 17 ? 4.449 9.555 31 1 32.62 17 ALA B O 1
ATOM 2037 N N . ALA B 1 18 ? 6.402 8.992 30.734 1 36 18 ALA B N 1
ATOM 2038 C CA . ALA B 1 18 ? 6.387 9.359 29.328 1 36 18 ALA B CA 1
ATOM 2039 C C . ALA B 1 18 ? 5.277 8.625 28.578 1 36 18 ALA B C 1
ATOM 2041 O O . ALA B 1 18 ? 5.324 7.398 28.438 1 36 18 ALA B O 1
ATOM 2042 N N . TRP B 1 19 ? 4.129 8.875 28.766 1 38.25 19 TRP B N 1
ATOM 2043 C CA . TRP B 1 19 ? 3.211 8.328 27.781 1 38.25 19 TRP B CA 1
ATOM 2044 C C . TRP B 1 19 ? 3.873 8.258 26.406 1 38.25 19 TRP B C 1
ATOM 2046 O O . TRP B 1 19 ? 4.164 9.289 25.797 1 38.25 19 TRP B O 1
ATOM 2056 N N . GLY B 1 20 ? 4.969 7.625 26.172 1 43.41 20 GLY B N 1
ATOM 2057 C CA . GLY B 1 20 ? 5.582 7.242 24.906 1 43.41 20 GLY B CA 1
ATOM 2058 C C . GLY B 1 20 ? 4.652 7.414 23.719 1 43.41 20 GLY B C 1
ATOM 2059 O O . GLY B 1 20 ? 3.438 7.238 23.844 1 43.41 20 GLY B O 1
ATOM 2060 N N . LYS B 1 21 ? 4.953 8.391 22.875 1 53.84 21 LYS B N 1
ATOM 2061 C CA . LYS B 1 21 ? 4.184 8.562 21.641 1 53.84 21 LYS B CA 1
ATOM 2062 C C . LYS B 1 21 ? 3.633 7.227 21.141 1 53.84 21 LYS B C 1
ATOM 2064 O O . LYS B 1 21 ? 4.391 6.273 20.953 1 53.84 21 LYS B O 1
ATOM 2069 N N . SER B 1 22 ? 2.211 6.828 21.375 1 75.75 22 SER B N 1
ATOM 2070 C CA . SER B 1 22 ? 1.354 5.66 21.203 1 75.75 22 SER B CA 1
ATOM 2071 C C . SER B 1 22 ? 1.341 5.203 19.75 1 75.75 22 SER B C 1
ATOM 2073 O O . SER B 1 22 ? 1.646 5.98 18.844 1 75.75 22 SER B O 1
ATOM 2075 N N . CYS B 1 23 ? 1.63 4.02 19.406 1 89.75 23 CYS B N 1
ATOM 2076 C CA . CYS B 1 23 ? 1.5 3.254 18.172 1 89.75 23 CYS B CA 1
ATOM 2077 C C . CYS B 1 23 ? 0.105 3.406 17.578 1 89.75 23 CYS B C 1
ATOM 2079 O O . CYS B 1 23 ? -0.611 2.42 17.406 1 89.75 23 CYS B O 1
ATOM 2081 N N . ASP B 1 24 ? -0.216 4.758 17.328 1 93.56 24 ASP B N 1
ATOM 2082 C CA . ASP B 1 24 ? -1.548 4.992 16.781 1 93.56 24 ASP B CA 1
ATOM 2083 C C . ASP B 1 24 ? -1.485 5.23 15.273 1 93.56 24 ASP B C 1
ATOM 2085 O O . ASP B 1 24 ? -1.929 6.273 14.789 1 93.56 24 ASP B O 1
ATOM 2089 N N . VAL B 1 25 ? -0.914 4.312 14.547 1 97.31 25 VAL B N 1
ATOM 2090 C CA . VAL B 1 25 ? -0.848 4.277 13.094 1 97.31 25 VAL B CA 1
ATOM 2091 C C . VAL B 1 25 ? -1.248 2.895 12.594 1 97.31 25 VAL B C 1
ATOM 2093 O O . VAL B 1 25 ? -1.178 1.912 13.336 1 97.31 25 VAL B O 1
ATOM 2096 N N . PRO B 1 26 ? -1.664 2.812 11.336 1 97.56 26 PRO B N 1
ATOM 2097 C CA . PRO B 1 26 ? -1.961 1.496 10.773 1 97.56 26 PRO B CA 1
ATOM 2098 C C . PRO B 1 26 ? -0.771 0.541 10.844 1 97.56 26 PRO B C 1
ATOM 2100 O O . PRO B 1 26 ? 0.381 0.977 10.781 1 97.56 26 PRO B O 1
ATOM 2103 N N . SER B 1 27 ? -1.069 -0.731 10.906 1 97.69 27 SER B N 1
ATOM 2104 C CA . SER B 1 27 ? -0.048 -1.753 11.117 1 97.69 27 SER B CA 1
ATOM 2105 C C . SER B 1 27 ? 0.958 -1.772 9.969 1 97.69 27 SER B C 1
ATOM 2107 O O . SER B 1 27 ? 2.127 -2.113 10.164 1 97.69 27 SER B O 1
ATOM 2109 N N . ARG B 1 28 ? 0.513 -1.365 8.805 1 97.81 28 ARG B N 1
ATOM 2110 C CA . ARG B 1 28 ? 1.386 -1.424 7.633 1 97.81 28 ARG B CA 1
ATOM 2111 C C . ARG B 1 28 ? 2.574 -0.48 7.789 1 97.81 28 ARG B C 1
ATOM 2113 O O . ARG B 1 28 ? 3.539 -0.558 7.027 1 97.81 28 ARG B O 1
ATOM 2120 N N . PHE B 1 29 ? 2.578 0.36 8.859 1 98 29 PHE B N 1
ATOM 2121 C CA . PHE B 1 29 ? 3.668 1.302 9.078 1 98 29 PHE B CA 1
ATOM 2122 C C . PHE B 1 29 ? 4.574 0.827 10.211 1 98 29 PHE B C 1
ATOM 2124 O O . PHE B 1 29 ? 5.625 1.42 10.461 1 98 29 PHE B O 1
ATOM 2131 N N . TRP B 1 30 ? 4.289 -0.234 10.883 1 97.62 30 TRP B N 1
ATOM 2132 C CA . TRP B 1 30 ? 4.898 -0.597 12.156 1 97.62 30 TRP B CA 1
ATOM 2133 C C . TRP B 1 30 ? 6.398 -0.815 12 1 97.62 30 TRP B C 1
ATOM 2135 O O . TRP B 1 30 ? 7.176 -0.489 12.898 1 97.62 30 TRP B O 1
ATOM 2145 N N . CYS B 1 31 ? 6.789 -1.292 10.852 1 97.81 31 CYS B N 1
ATOM 2146 C CA . CYS B 1 31 ? 8.195 -1.664 10.703 1 97.81 31 CYS B CA 1
ATOM 2147 C C . CYS B 1 31 ? 8.961 -0.602 9.93 1 97.81 31 CYS B C 1
ATOM 2149 O O . CYS B 1 31 ? 10.078 -0.849 9.469 1 97.81 31 CYS B O 1
ATOM 2151 N N . GLU B 1 32 ? 8.375 0.568 9.734 1 96.62 32 GLU B N 1
ATOM 2152 C CA . GLU B 1 32 ? 9 1.611 8.93 1 96.62 32 GLU B CA 1
ATOM 2153 C C . GLU B 1 32 ? 10.258 2.156 9.609 1 96.62 32 GLU B C 1
ATOM 2155 O O . GLU B 1 32 ? 11.219 2.531 8.945 1 96.62 32 GLU B O 1
ATOM 2160 N N . THR B 1 33 ? 10.203 2.289 10.93 1 95.44 33 THR B N 1
ATOM 2161 C CA . THR B 1 33 ? 11.367 2.723 11.703 1 95.44 33 THR B CA 1
ATOM 2162 C C . THR B 1 33 ? 11.531 1.863 12.953 1 95.44 33 THR B C 1
ATOM 2164 O O . THR B 1 33 ? 10.562 1.268 13.438 1 95.44 33 THR B O 1
ATOM 2167 N N . ARG B 1 34 ? 12.734 1.812 13.461 1 96.38 34 ARG B N 1
ATOM 2168 C CA . ARG B 1 34 ? 13.016 1.049 14.672 1 96.38 34 ARG B CA 1
ATOM 2169 C C . ARG B 1 34 ? 12.242 1.605 15.859 1 96.38 34 ARG B C 1
ATOM 2171 O O . ARG B 1 34 ? 11.734 0.845 16.688 1 96.38 34 ARG B O 1
ATOM 2178 N N . GLU B 1 35 ? 12.156 2.908 15.914 1 94.94 35 GLU B N 1
ATOM 2179 C CA . GLU B 1 35 ? 11.453 3.58 17 1 94.94 35 GLU B CA 1
ATOM 2180 C C . GLU B 1 35 ? 9.969 3.225 17 1 94.94 35 GLU B C 1
ATOM 2182 O O . GLU B 1 35 ? 9.398 2.893 18.047 1 94.94 35 GLU B O 1
ATOM 2187 N N . LEU B 1 36 ? 9.383 3.301 15.875 1 95.56 36 LEU B N 1
ATOM 2188 C CA . LEU B 1 36 ? 7.965 2.99 15.766 1 95.56 36 LEU B CA 1
ATOM 2189 C C . LEU B 1 36 ? 7.699 1.525 16.094 1 95.56 36 LEU B C 1
ATOM 2191 O O . LEU B 1 36 ? 6.742 1.208 16.797 1 95.56 36 LEU B O 1
ATOM 2195 N N . ALA B 1 37 ? 8.562 0.648 15.57 1 97.81 37 ALA B N 1
ATOM 2196 C CA . ALA B 1 37 ? 8.43 -0.777 15.859 1 97.81 37 ALA B CA 1
ATOM 2197 C C . ALA B 1 37 ? 8.477 -1.037 17.359 1 97.81 37 ALA B C 1
ATOM 2199 O O . ALA B 1 37 ? 7.703 -1.838 17.891 1 97.81 37 ALA B O 1
ATOM 2200 N N . ALA B 1 38 ? 9.367 -0.383 18.016 1 97.38 38 ALA B N 1
ATOM 2201 C CA . ALA B 1 38 ? 9.492 -0.531 19.453 1 97.38 38 ALA B CA 1
ATOM 2202 C C . ALA B 1 38 ? 8.234 -0.046 20.172 1 97.38 38 ALA B C 1
ATOM 2204 O O . ALA B 1 38 ? 7.711 -0.728 21.062 1 97.38 38 ALA B O 1
ATOM 2205 N N . GLU B 1 39 ? 7.789 1.071 19.734 1 95.75 39 GLU B N 1
ATOM 2206 C CA . GLU B 1 39 ? 6.602 1.657 20.344 1 95.75 39 GLU B CA 1
ATOM 2207 C C . GLU B 1 39 ? 5.379 0.765 20.156 1 95.75 39 GLU B C 1
ATOM 2209 O O . GLU B 1 39 ? 4.504 0.695 21.016 1 95.75 39 GLU B O 1
ATOM 2214 N N . CYS B 1 40 ? 5.367 0.047 19.062 1 96.62 40 CYS B N 1
ATOM 2215 C CA . CYS B 1 40 ? 4.207 -0.77 18.719 1 96.62 40 CYS B CA 1
ATOM 2216 C C . CYS B 1 40 ? 4.371 -2.193 19.234 1 96.62 40 CYS B C 1
ATOM 2218 O O . CYS B 1 40 ? 3.486 -3.031 19.047 1 96.62 40 CYS B O 1
ATOM 2220 N N . GLY B 1 41 ? 5.504 -2.479 19.781 1 97.12 41 GLY B N 1
ATOM 2221 C CA . GLY B 1 41 ? 5.727 -3.781 20.391 1 97.12 41 GLY B CA 1
ATOM 2222 C C . GLY B 1 41 ? 6.043 -4.867 19.375 1 97.12 41 GLY B C 1
ATOM 2223 O O . GLY B 1 41 ? 5.699 -6.031 19.594 1 97.12 41 GLY B O 1
ATOM 2224 N N . VAL B 1 42 ? 6.617 -4.449 18.25 1 98.06 42 VAL B N 1
ATOM 2225 C CA . VAL B 1 42 ? 6.879 -5.453 17.234 1 98.06 42 VAL B CA 1
ATOM 2226 C C . VAL B 1 42 ? 8.336 -5.367 16.781 1 98.06 42 VAL B C 1
ATOM 2228 O O . VAL B 1 42 ? 8.664 -5.75 15.656 1 98.06 42 VAL B O 1
ATOM 2231 N N . TYR B 1 43 ? 9.172 -4.805 17.594 1 98 43 TYR B N 1
ATOM 2232 C CA . TYR B 1 43 ? 10.57 -4.57 17.234 1 98 43 TYR B CA 1
ATOM 2233 C C . TYR B 1 43 ? 11.242 -5.863 16.797 1 98 43 TYR B C 1
ATOM 2235 O O . TYR B 1 43 ? 11.891 -5.906 15.742 1 98 43 TYR B O 1
ATOM 2243 N N . HIS B 1 44 ? 11.062 -6.922 17.531 1 97.81 44 HIS B N 1
ATOM 2244 C CA . HIS B 1 44 ? 11.766 -8.172 17.25 1 97.81 44 HIS B CA 1
ATOM 2245 C C . HIS B 1 44 ? 11.25 -8.828 15.977 1 97.81 44 HIS B C 1
ATOM 2247 O O . HIS B 1 44 ? 12.031 -9.367 15.188 1 97.81 44 HIS B O 1
ATOM 2253 N N . GLN B 1 45 ? 9.953 -8.766 15.805 1 97.62 45 GLN B N 1
ATOM 2254 C CA . GLN B 1 45 ? 9.367 -9.305 14.578 1 97.62 45 GLN B CA 1
ATOM 2255 C C . GLN B 1 45 ? 9.875 -8.562 13.352 1 97.62 45 GLN B C 1
ATOM 2257 O O . GLN B 1 45 ? 10.25 -9.18 12.352 1 97.62 45 GLN B O 1
ATOM 2262 N N . CYS B 1 46 ? 9.898 -7.234 13.477 1 98.19 46 CYS B N 1
ATOM 2263 C CA . CYS B 1 46 ? 10.398 -6.418 12.375 1 98.19 46 CYS B CA 1
ATOM 2264 C C . CYS B 1 46 ? 11.867 -6.719 12.102 1 98.19 46 CYS B C 1
ATOM 2266 O O . CYS B 1 46 ? 12.266 -6.871 10.945 1 98.19 46 CYS B O 1
ATOM 2268 N N . LYS B 1 47 ? 12.633 -6.777 13.125 1 97.88 47 LYS B N 1
ATOM 2269 C CA . LYS B 1 47 ? 14.055 -7.062 12.969 1 97.88 47 LYS B CA 1
ATOM 2270 C C . LYS B 1 47 ? 14.273 -8.406 12.273 1 97.88 47 LYS B C 1
ATOM 2272 O O . LYS B 1 47 ? 15.039 -8.492 11.312 1 97.88 47 LYS B O 1
ATOM 2277 N N . GLU B 1 48 ? 13.562 -9.367 12.695 1 96.06 48 GLU B N 1
ATOM 2278 C CA . GLU B 1 48 ? 13.766 -10.727 12.211 1 96.06 48 GLU B CA 1
ATOM 2279 C C . GLU B 1 48 ? 13.234 -10.898 10.789 1 96.06 48 GLU B C 1
ATOM 2281 O O . GLU B 1 48 ? 13.836 -11.602 9.977 1 96.06 48 GLU B O 1
ATOM 2286 N N . ARG B 1 49 ? 12.164 -10.219 10.5 1 95.12 49 ARG B N 1
ATOM 2287 C CA . ARG B 1 49 ? 11.43 -10.594 9.289 1 95.12 49 ARG B CA 1
ATOM 2288 C C . ARG B 1 49 ? 11.602 -9.547 8.195 1 95.12 49 ARG B C 1
ATOM 2290 O O . ARG B 1 49 ? 11.344 -9.82 7.023 1 95.12 49 ARG B O 1
ATOM 2297 N N . GLU B 1 50 ? 12.008 -8.375 8.562 1 94.62 50 GLU B N 1
ATOM 2298 C CA . GLU B 1 50 ? 12 -7.324 7.551 1 94.62 50 GLU B CA 1
ATOM 2299 C C . GLU B 1 50 ? 13.359 -6.645 7.445 1 94.62 50 GLU B C 1
ATOM 2301 O O . GLU B 1 50 ? 13.805 -6.305 6.352 1 94.62 50 GLU B O 1
ATOM 2306 N N . TRP B 1 51 ? 14.047 -6.504 8.531 1 96.56 51 TRP B N 1
ATOM 2307 C CA . TRP B 1 51 ? 15.234 -5.656 8.508 1 96.56 51 TRP B CA 1
ATOM 2308 C C . TRP B 1 51 ? 16.484 -6.492 8.289 1 96.56 51 TRP B C 1
ATOM 2310 O O . TRP B 1 51 ? 17.453 -6.027 7.68 1 96.56 51 TRP B O 1
ATOM 2320 N N . THR B 1 52 ? 16.484 -7.688 8.758 1 96.44 52 THR B N 1
ATOM 2321 C CA . THR B 1 52 ? 17.672 -8.539 8.688 1 96.44 52 THR B CA 1
ATOM 2322 C C . THR B 1 52 ? 17.719 -9.281 7.352 1 96.44 52 THR B C 1
ATOM 2324 O O . THR B 1 52 ? 16.703 -9.781 6.879 1 96.44 52 THR B O 1
ATOM 2327 N N . GLN B 1 53 ? 18.906 -9.32 6.734 1 96.31 53 GLN B N 1
ATOM 2328 C CA . GLN B 1 53 ? 19.141 -10.125 5.539 1 96.31 53 GLN B CA 1
ATOM 2329 C C . GLN B 1 53 ? 19.891 -11.406 5.875 1 96.31 53 GLN B C 1
ATOM 2331 O O . GLN B 1 53 ? 20.906 -11.367 6.574 1 96.31 53 GLN B O 1
ATOM 2336 N N . TYR B 1 54 ? 19.391 -12.375 5.371 1 96.94 54 TYR B N 1
ATOM 2337 C CA . TYR B 1 54 ? 20 -13.672 5.629 1 96.94 54 TYR B CA 1
ATOM 2338 C C . TYR B 1 54 ? 20.703 -14.203 4.383 1 96.94 54 TYR B C 1
ATOM 2340 O O . TYR B 1 54 ? 20.078 -14.312 3.316 1 96.94 54 TYR B O 1
ATOM 2348 N N . PRO B 1 55 ? 21.953 -14.602 4.461 1 95.56 55 PRO B N 1
ATOM 2349 C CA . PRO B 1 55 ? 22.688 -15.094 3.297 1 95.56 55 PRO B CA 1
ATOM 2350 C C . PRO B 1 55 ? 22.078 -16.359 2.703 1 95.56 55 PRO B C 1
ATOM 2352 O O . PRO B 1 55 ? 22.156 -16.578 1.489 1 95.56 55 PRO B O 1
ATOM 2355 N N . ASP B 1 56 ? 21.469 -17.203 3.529 1 96.06 56 ASP B N 1
ATOM 2356 C CA . ASP B 1 56 ? 20.906 -18.453 3.051 1 96.06 56 ASP B CA 1
ATOM 2357 C C . ASP B 1 56 ? 19.375 -18.391 3.023 1 96.06 56 ASP B C 1
ATOM 2359 O O . ASP B 1 56 ? 18.703 -19.391 3.275 1 96.06 56 ASP B O 1
ATOM 2363 N N . ALA B 1 57 ? 18.906 -17.234 2.725 1 96.69 57 ALA B N 1
ATOM 2364 C CA . ALA B 1 57 ? 17.469 -17.078 2.693 1 96.69 57 ALA B CA 1
ATOM 2365 C C . ALA B 1 57 ? 16.844 -17.953 1.609 1 96.69 57 ALA B C 1
ATOM 2367 O O . ALA B 1 57 ? 17.375 -18.062 0.504 1 96.69 57 ALA B O 1
ATOM 2368 N N . PRO B 1 58 ? 15.82 -18.625 1.995 1 97.06 58 PRO B N 1
ATOM 2369 C CA . PRO B 1 58 ? 15.133 -19.391 0.961 1 97.06 58 PRO B CA 1
ATOM 2370 C C . PRO B 1 58 ? 14.539 -18.516 -0.14 1 97.06 58 PRO B C 1
ATOM 2372 O O . PRO B 1 58 ? 14.32 -17.328 0.075 1 97.06 58 PRO B O 1
ATOM 2375 N N . LEU B 1 59 ? 14.352 -19.109 -1.285 1 98.12 59 LEU B N 1
ATOM 2376 C CA . LEU B 1 59 ? 13.664 -18.406 -2.369 1 98.12 59 LEU B CA 1
ATOM 2377 C C . LEU B 1 59 ? 12.219 -18.109 -1.988 1 98.12 59 LEU B C 1
ATOM 2379 O O . LEU B 1 59 ? 11.633 -18.797 -1.153 1 98.12 59 LEU B O 1
ATOM 2383 N N . VAL B 1 60 ? 11.695 -17.078 -2.604 1 98.5 60 VAL B N 1
ATOM 2384 C CA . VAL B 1 60 ? 10.289 -16.75 -2.396 1 98.5 60 VAL B CA 1
ATOM 2385 C C . VAL B 1 60 ? 9.406 -17.703 -3.188 1 98.5 60 VAL B C 1
ATOM 2387 O O . VAL B 1 60 ? 9.5 -17.781 -4.414 1 98.5 60 VAL B O 1
ATOM 2390 N N . ASP B 1 61 ? 8.586 -18.453 -2.459 1 98.62 61 ASP B N 1
ATOM 2391 C CA . ASP B 1 61 ? 7.625 -19.328 -3.123 1 98.62 61 ASP B CA 1
ATOM 2392 C C . ASP B 1 61 ? 6.434 -18.531 -3.658 1 98.62 61 ASP B C 1
ATOM 2394 O O . ASP B 1 61 ? 5.715 -17.891 -2.889 1 98.62 61 ASP B O 1
ATOM 2398 N N . PHE B 1 62 ? 6.285 -18.547 -4.941 1 98.81 62 PHE B N 1
ATOM 2399 C CA . PHE B 1 62 ? 5.172 -17.859 -5.586 1 98.81 62 PHE B CA 1
ATOM 2400 C C . PHE B 1 62 ? 4.402 -18.812 -6.496 1 98.81 62 PHE B C 1
ATOM 2402 O O . PHE B 1 62 ? 4.988 -19.438 -7.387 1 98.81 62 PHE B O 1
ATOM 2409 N N . THR B 1 63 ? 3.08 -18.906 -6.27 1 98.88 63 THR B N 1
ATOM 2410 C CA . THR B 1 63 ? 2.275 -19.797 -7.098 1 98.88 63 THR B CA 1
ATOM 2411 C C . THR B 1 63 ? 1.155 -19.031 -7.789 1 98.88 63 THR B C 1
ATOM 2413 O O . THR B 1 63 ? 0.467 -18.219 -7.16 1 98.88 63 THR B O 1
ATOM 2416 N N . LEU B 1 64 ? 1.012 -19.266 -9.07 1 98.94 64 LEU B N 1
ATOM 2417 C CA . LEU B 1 64 ? -0.086 -18.734 -9.867 1 98.94 64 LEU B CA 1
ATOM 2418 C C . LEU B 1 64 ? -1.087 -19.828 -10.227 1 98.94 64 LEU B C 1
ATOM 2420 O O . LEU B 1 64 ? -0.721 -20.828 -10.836 1 98.94 64 LEU B O 1
ATOM 2424 N N . TYR B 1 65 ? -2.281 -19.719 -9.805 1 98.94 65 TYR B N 1
ATOM 2425 C CA . TYR B 1 65 ? -3.414 -20.5 -10.266 1 98.94 65 TYR B CA 1
ATOM 2426 C C . TYR B 1 65 ? -4.215 -19.75 -11.32 1 98.94 65 TYR B C 1
ATOM 2428 O O . TYR B 1 65 ? -4.711 -18.656 -11.07 1 98.94 65 TYR B O 1
ATOM 2436 N N . TYR B 1 66 ? -4.273 -20.375 -12.5 1 98.94 66 TYR B N 1
ATOM 2437 C CA . TYR B 1 66 ? -4.836 -19.641 -13.625 1 98.94 66 TYR B CA 1
ATOM 2438 C C . TYR B 1 66 ? -5.449 -20.578 -14.648 1 98.94 66 TYR B C 1
ATOM 2440 O O . TYR B 1 66 ? -5.566 -21.781 -14.398 1 98.94 66 TYR B O 1
ATOM 2448 N N . GLU B 1 67 ? -5.996 -19.984 -15.734 1 98.88 67 GLU B N 1
ATOM 2449 C CA . GLU B 1 67 ? -6.547 -20.734 -16.859 1 98.88 67 GLU B CA 1
ATOM 2450 C C . GLU B 1 67 ? -6.242 -20.047 -18.188 1 98.88 67 GLU B C 1
ATOM 2452 O O . GLU B 1 67 ? -6.133 -18.812 -18.234 1 98.88 67 GLU B O 1
ATOM 2457 N N . THR B 1 68 ? -6.094 -20.828 -19.188 1 98.75 68 THR B N 1
ATOM 2458 C CA . THR B 1 68 ? -5.848 -20.25 -20.516 1 98.75 68 THR B CA 1
ATOM 2459 C C . THR B 1 68 ? -7.09 -19.547 -21.031 1 98.75 68 THR B C 1
ATOM 2461 O O . THR B 1 68 ? -8.211 -19.844 -20.609 1 98.75 68 THR B O 1
ATOM 2464 N N . LEU B 1 69 ? -6.852 -18.531 -21.844 1 98.25 69 LEU B N 1
ATOM 2465 C CA . LEU B 1 69 ? -7.871 -17.734 -22.516 1 98.25 69 LEU B CA 1
ATOM 2466 C C . LEU B 1 69 ? -8.586 -16.828 -21.531 1 98.25 69 LEU B C 1
ATOM 2468 O O . LEU B 1 69 ? -9.562 -16.156 -21.875 1 98.25 69 LEU B O 1
ATOM 2472 N N . CYS B 1 70 ? -8.227 -16.766 -20.312 1 98.25 70 CYS B N 1
ATOM 2473 C CA . CYS B 1 70 ? -8.68 -15.758 -19.359 1 98.25 70 CYS B CA 1
ATOM 2474 C C . CYS B 1 70 ? -7.898 -14.461 -19.531 1 98.25 70 CYS B C 1
ATOM 2476 O O . CYS B 1 70 ? -6.688 -14.43 -19.297 1 98.25 70 CYS B O 1
ATOM 2478 N N . PRO B 1 71 ? -8.648 -13.414 -19.906 1 98.12 71 PRO B N 1
ATOM 2479 C CA . PRO B 1 71 ? -7.938 -12.172 -20.219 1 98.12 71 PRO B CA 1
ATOM 2480 C C . PRO B 1 71 ? -7.086 -11.672 -19.047 1 98.12 71 PRO B C 1
ATOM 2482 O O . PRO B 1 71 ? -5.992 -11.141 -19.266 1 98.12 71 PRO B O 1
ATOM 2485 N N . PHE B 1 72 ? -7.52 -11.773 -17.844 1 98.12 72 PHE B N 1
ATOM 2486 C CA . PHE B 1 72 ? -6.77 -11.32 -16.672 1 98.12 72 PHE B CA 1
ATOM 2487 C C . PHE B 1 72 ? -5.551 -12.203 -16.438 1 98.12 72 PHE B C 1
ATOM 2489 O O . PHE B 1 72 ? -4.488 -11.711 -16.047 1 98.12 72 PHE B O 1
ATOM 2496 N N . CYS B 1 73 ? -5.66 -13.477 -16.703 1 98.75 73 CYS B N 1
ATOM 2497 C CA . CYS B 1 73 ? -4.539 -14.398 -16.562 1 98.75 73 CYS B CA 1
ATOM 2498 C C . CYS B 1 73 ? -3.482 -14.125 -17.625 1 98.75 73 CYS B C 1
ATOM 2500 O O . CYS B 1 73 ? -2.287 -14.102 -17.328 1 98.75 73 CYS B O 1
ATOM 2502 N N . GLN B 1 74 ? -4.016 -13.875 -18.812 1 98.75 74 GLN B N 1
ATOM 2503 C CA . GLN B 1 74 ? -3.117 -13.547 -19.906 1 98.75 74 GLN B CA 1
ATOM 2504 C C . GLN B 1 74 ? -2.312 -12.289 -19.594 1 98.75 74 GLN B C 1
ATOM 2506 O O . GLN B 1 74 ? -1.094 -12.258 -19.797 1 98.75 74 GLN B O 1
ATOM 2511 N N . ARG B 1 75 ? -2.998 -11.352 -19.141 1 98.69 75 ARG B N 1
ATOM 2512 C CA . ARG B 1 75 ? -2.334 -10.102 -18.797 1 98.69 75 ARG B CA 1
ATOM 2513 C C . ARG B 1 75 ? -1.318 -10.305 -17.672 1 98.69 75 ARG B C 1
ATOM 2515 O O . ARG B 1 75 ? -0.216 -9.75 -17.719 1 98.69 75 ARG B O 1
ATOM 2522 N N . PHE B 1 76 ? -1.654 -11.023 -16.656 1 98.88 76 PHE B N 1
ATOM 2523 C CA . PHE B 1 76 ? -0.737 -11.242 -15.539 1 98.88 76 PHE B CA 1
ATOM 2524 C C . PHE B 1 76 ? 0.542 -11.922 -16.016 1 98.88 76 PHE B C 1
ATOM 2526 O O . PHE B 1 76 ? 1.641 -11.555 -15.594 1 98.88 76 PHE B O 1
ATOM 2533 N N . TRP B 1 77 ? 0.381 -12.906 -16.875 1 98.81 77 TRP B N 1
ATOM 2534 C CA . TRP B 1 77 ? 1.543 -13.594 -17.422 1 98.81 77 TRP B CA 1
ATOM 2535 C C . TRP B 1 77 ? 2.449 -12.617 -18.172 1 98.81 77 TRP B C 1
ATOM 2537 O O . TRP B 1 77 ? 3.641 -12.516 -17.875 1 98.81 77 TRP B O 1
ATOM 2547 N N . THR B 1 78 ? 1.85 -11.852 -19.047 1 98.69 78 THR B N 1
ATOM 2548 C CA . THR B 1 78 ? 2.639 -11.125 -20.047 1 98.69 78 THR B CA 1
ATOM 2549 C C . THR B 1 78 ? 3.158 -9.812 -19.453 1 98.69 78 THR B C 1
ATOM 2551 O O . THR B 1 78 ? 4.203 -9.312 -19.875 1 98.69 78 THR B O 1
ATOM 2554 N N . VAL B 1 79 ? 2.465 -9.32 -18.453 1 98.75 79 VAL B N 1
ATOM 2555 C CA . VAL B 1 79 ? 2.797 -7.984 -17.969 1 98.75 79 VAL B CA 1
ATOM 2556 C C . VAL B 1 79 ? 3.539 -8.094 -16.625 1 98.75 79 VAL B C 1
ATOM 2558 O O . VAL B 1 79 ? 4.406 -7.27 -16.328 1 98.75 79 VAL B O 1
ATOM 2561 N N . GLU B 1 80 ? 3.271 -9.125 -15.875 1 98.81 80 GLU B N 1
ATOM 2562 C CA . GLU B 1 80 ? 3.818 -9.172 -14.516 1 98.81 80 GLU B CA 1
ATOM 2563 C C . GLU B 1 80 ? 4.73 -10.383 -14.336 1 98.81 80 GLU B C 1
ATOM 2565 O O . GLU B 1 80 ? 5.93 -10.234 -14.086 1 98.81 80 GLU B O 1
ATOM 2570 N N . LEU B 1 81 ? 4.219 -11.57 -14.547 1 98.88 81 LEU B N 1
ATOM 2571 C CA . LEU B 1 81 ? 4.918 -12.773 -14.109 1 98.88 81 LEU B CA 1
ATOM 2572 C C . LEU B 1 81 ? 6.188 -12.992 -14.922 1 98.88 81 LEU B C 1
ATOM 2574 O O . LEU B 1 81 ? 7.281 -13.102 -14.367 1 98.88 81 LEU B O 1
ATOM 2578 N N . PHE B 1 82 ? 6.066 -13.047 -16.203 1 98.81 82 PHE B N 1
ATOM 2579 C CA . PHE B 1 82 ? 7.215 -13.406 -17.031 1 98.81 82 PHE B CA 1
ATOM 2580 C C . PHE B 1 82 ? 8.289 -12.328 -16.969 1 98.81 82 PHE B C 1
ATOM 2582 O O . PHE B 1 82 ? 9.461 -12.617 -16.734 1 98.81 82 PHE B O 1
ATOM 2589 N N . PRO B 1 83 ? 7.934 -11.023 -17.125 1 98.5 83 PRO B N 1
ATOM 2590 C CA . PRO B 1 83 ? 8.961 -9.992 -17 1 98.5 83 PRO B CA 1
ATOM 2591 C C . PRO B 1 83 ? 9.656 -10.023 -15.633 1 98.5 83 PRO B C 1
ATOM 2593 O O . PRO B 1 83 ? 10.867 -9.836 -15.555 1 98.5 83 PRO B O 1
ATOM 2596 N N . THR B 1 84 ? 8.914 -10.25 -14.586 1 98.75 84 THR B N 1
ATOM 2597 C CA . THR B 1 84 ? 9.508 -10.344 -13.258 1 98.75 84 THR B CA 1
ATOM 2598 C C . THR B 1 84 ? 10.461 -11.531 -13.172 1 98.75 84 THR B C 1
ATOM 2600 O O . THR B 1 84 ? 11.578 -11.398 -12.664 1 98.75 84 THR B O 1
ATOM 2603 N N . TYR B 1 85 ? 10.031 -12.648 -13.672 1 98.62 85 TYR B N 1
ATOM 2604 C CA . TYR B 1 85 ? 10.859 -13.859 -13.656 1 98.62 85 TYR B CA 1
ATOM 2605 C C . TYR B 1 85 ? 12.164 -13.633 -14.414 1 98.62 85 TYR B C 1
ATOM 2607 O O . TYR B 1 85 ? 13.219 -14.125 -14 1 98.62 85 TYR B O 1
ATOM 2615 N N . GLN B 1 86 ? 12.117 -12.898 -15.469 1 98.12 86 GLN B N 1
ATOM 2616 C CA . GLN B 1 86 ? 13.312 -12.617 -16.25 1 98.12 86 GLN B CA 1
ATOM 2617 C C . GLN B 1 86 ? 14.312 -11.789 -15.461 1 98.12 86 GLN B C 1
ATOM 2619 O O . GLN B 1 86 ? 15.523 -11.977 -15.578 1 98.12 86 GLN B O 1
ATOM 2624 N N . LYS B 1 87 ? 13.82 -10.977 -14.664 1 98 87 LYS B N 1
ATOM 2625 C CA . LYS B 1 87 ? 14.688 -10.023 -13.969 1 98 87 LYS B CA 1
ATOM 2626 C C . LYS B 1 87 ? 15.188 -10.609 -12.648 1 98 87 LYS B C 1
ATOM 2628 O O . LYS B 1 87 ? 16.359 -10.438 -12.297 1 98 87 LYS B O 1
ATOM 2633 N N . ILE B 1 88 ? 14.242 -11.32 -11.938 1 98.44 88 ILE B N 1
ATOM 2634 C CA . ILE B 1 88 ? 14.633 -11.719 -10.586 1 98.44 88 ILE B CA 1
ATOM 2635 C C . ILE B 1 88 ? 14.203 -13.156 -10.32 1 98.44 88 ILE B C 1
ATOM 2637 O O . ILE B 1 88 ? 13.969 -13.539 -9.172 1 98.44 88 ILE B O 1
ATOM 2641 N N . GLY B 1 89 ? 14.133 -13.953 -11.32 1 97.94 89 GLY B N 1
ATOM 2642 C CA . GLY B 1 89 ? 13.711 -15.344 -11.18 1 97.94 89 GLY B CA 1
ATOM 2643 C C . GLY B 1 89 ? 14.617 -16.156 -10.266 1 97.94 89 GLY B C 1
ATOM 2644 O O . GLY B 1 89 ? 14.188 -17.141 -9.672 1 97.94 89 GLY B O 1
ATOM 2645 N N . HIS B 1 90 ? 15.805 -15.711 -10.086 1 97.38 90 HIS B N 1
ATOM 2646 C CA . HIS B 1 90 ? 16.781 -16.469 -9.305 1 97.38 90 HIS B CA 1
ATOM 2647 C C . HIS B 1 90 ? 16.5 -16.359 -7.812 1 97.38 90 HIS B C 1
ATOM 2649 O O . HIS B 1 90 ? 17.062 -17.109 -7.012 1 97.38 90 HIS B O 1
ATOM 2655 N N . ILE B 1 91 ? 15.57 -15.438 -7.383 1 98.25 91 ILE B N 1
ATOM 2656 C CA . ILE B 1 91 ? 15.18 -15.414 -5.98 1 98.25 91 ILE B CA 1
ATOM 2657 C C . ILE B 1 91 ? 13.742 -15.898 -5.836 1 98.25 91 ILE B C 1
ATOM 2659 O O . ILE B 1 91 ? 13.109 -15.695 -4.797 1 98.25 91 ILE B O 1
ATOM 2663 N N . MET B 1 92 ? 13.258 -16.531 -6.895 1 98.25 92 MET B N 1
ATOM 2664 C CA . MET B 1 92 ? 11.883 -17.031 -6.879 1 98.25 92 MET B CA 1
ATOM 2665 C C . MET B 1 92 ? 11.852 -18.547 -7.039 1 98.25 92 MET B C 1
ATOM 2667 O O . MET B 1 92 ? 12.641 -19.109 -7.797 1 98.25 92 MET B O 1
ATOM 2671 N N . ASN B 1 93 ? 11.016 -19.156 -6.277 1 98.38 93 ASN B N 1
ATOM 2672 C CA . ASN B 1 93 ? 10.492 -20.484 -6.582 1 98.38 93 ASN B CA 1
ATOM 2673 C C . ASN B 1 93 ? 9.07 -20.422 -7.125 1 98.38 93 ASN B C 1
ATOM 2675 O O . ASN B 1 93 ? 8.109 -20.453 -6.355 1 98.38 93 ASN B O 1
ATOM 2679 N N . VAL B 1 94 ? 8.938 -20.422 -8.469 1 98.56 94 VAL B N 1
ATOM 2680 C CA . VAL B 1 94 ? 7.652 -20.109 -9.086 1 98.56 94 VAL B CA 1
ATOM 2681 C C . VAL B 1 94 ? 6.969 -21.391 -9.539 1 98.56 94 VAL B C 1
ATOM 2683 O O . VAL B 1 94 ? 7.605 -22.266 -10.148 1 98.56 94 VAL B O 1
ATOM 2686 N N . THR B 1 95 ? 5.742 -21.516 -9.203 1 98.62 95 THR B N 1
ATOM 2687 C CA . THR B 1 95 ? 4.871 -22.578 -9.664 1 98.62 95 THR B CA 1
ATOM 2688 C C . THR B 1 95 ? 3.65 -22.016 -10.391 1 98.62 95 THR B C 1
ATOM 2690 O O . THR B 1 95 ? 3.074 -21.016 -9.961 1 98.62 95 THR B O 1
ATOM 2693 N N . VAL B 1 96 ? 3.303 -22.656 -11.523 1 98.88 96 VAL B N 1
ATOM 2694 C CA . VAL B 1 96 ? 2.088 -22.25 -12.219 1 98.88 96 VAL B CA 1
ATOM 2695 C C . VAL B 1 96 ? 1.146 -23.438 -12.367 1 98.88 96 VAL B C 1
ATOM 2697 O O . VAL B 1 96 ? 1.592 -24.562 -12.609 1 98.88 96 VAL B O 1
ATOM 2700 N N . VAL B 1 97 ? -0.132 -23.188 -12.125 1 98.94 97 VAL B N 1
ATOM 2701 C CA . VAL B 1 97 ? -1.152 -24.234 -12.125 1 98.94 97 VAL B CA 1
ATOM 2702 C C . VAL B 1 97 ? -2.24 -23.891 -13.141 1 98.94 97 VAL B C 1
ATOM 2704 O O . VAL B 1 97 ? -3.201 -23.188 -12.82 1 98.94 97 VAL B O 1
ATOM 2707 N N . PRO B 1 98 ? -2.143 -24.391 -14.352 1 98.94 98 PRO B N 1
ATOM 2708 C CA . PRO B 1 98 ? -3.152 -24.125 -15.375 1 98.94 98 PRO B CA 1
ATOM 2709 C C . PRO B 1 98 ? -4.41 -24.969 -15.203 1 98.94 98 PRO B C 1
ATOM 2711 O O . PRO B 1 98 ? -4.418 -26.141 -15.57 1 98.94 98 PRO B O 1
ATOM 2714 N N . TYR B 1 99 ? -5.438 -24.453 -14.641 1 98.88 99 TYR B N 1
ATOM 2715 C CA . TYR B 1 99 ? -6.719 -25.109 -14.391 1 98.88 99 TYR B CA 1
ATOM 2716 C C . TYR B 1 99 ? -7.82 -24.062 -14.18 1 98.88 99 TYR B C 1
ATOM 2718 O O . TYR B 1 99 ? -8.828 -24.078 -14.891 1 98.88 99 TYR B O 1
ATOM 2726 N N . GLY B 1 100 ? -7.578 -23.188 -13.18 1 98.5 100 GLY B N 1
ATOM 2727 C CA . GLY B 1 100 ? -8.445 -22.047 -12.922 1 98.5 100 GLY B CA 1
ATOM 2728 C C . GLY B 1 100 ? -9.82 -22.453 -12.422 1 98.5 100 GLY B C 1
ATOM 2729 O O . GLY B 1 100 ? -9.938 -23.219 -11.469 1 98.5 100 GLY B O 1
ATOM 2730 N N . ASN B 1 101 ? -10.789 -21.953 -13.102 1 98.44 101 ASN B N 1
ATOM 2731 C CA . ASN B 1 101 ? -12.172 -22.172 -12.68 1 98.44 101 ASN B CA 1
ATOM 2732 C C . ASN B 1 101 ? -12.75 -23.422 -13.336 1 98.44 101 ASN B C 1
ATOM 2734 O O . ASN B 1 101 ? -13.969 -23.641 -13.297 1 98.44 101 ASN B O 1
ATOM 2738 N N . ALA B 1 102 ? -11.953 -24.219 -13.969 1 98.5 102 ALA B N 1
ATOM 2739 C CA . ALA B 1 102 ? -12.438 -25.469 -14.555 1 98.5 102 ALA B CA 1
ATOM 2740 C C . ALA B 1 102 ? -13.023 -26.391 -13.484 1 98.5 102 ALA B C 1
ATOM 2742 O O . ALA B 1 102 ? -12.789 -26.188 -12.289 1 98.5 102 ALA B O 1
ATOM 2743 N N . ARG B 1 103 ? -13.875 -27.266 -13.883 1 98.12 103 ARG B N 1
ATOM 2744 C CA . ARG B 1 103 ? -14.453 -28.312 -13.047 1 98.12 103 ARG B CA 1
ATOM 2745 C C . ARG B 1 103 ? -14.219 -29.688 -13.664 1 98.12 103 ARG B C 1
ATOM 2747 O O . ARG B 1 103 ? -13.992 -29.812 -14.867 1 98.12 103 ARG B O 1
ATOM 2754 N N . GLU B 1 104 ? -14.203 -30.641 -12.781 1 98.44 104 GLU B N 1
ATOM 2755 C CA . GLU B 1 104 ? -14 -31.984 -13.312 1 98.44 104 GLU B CA 1
ATOM 2756 C C . GLU B 1 104 ? -14.961 -32.969 -12.68 1 98.44 104 GLU B C 1
ATOM 2758 O O . GLU B 1 104 ? -15.508 -32.719 -11.609 1 98.44 104 GLU B O 1
ATOM 2763 N N . HIS B 1 105 ? -15.281 -33.969 -13.375 1 97.5 105 HIS B N 1
ATOM 2764 C CA . HIS B 1 105 ? -15.969 -35.156 -12.844 1 97.5 105 HIS B CA 1
ATOM 2765 C C . HIS B 1 105 ? -15.398 -36.438 -13.422 1 97.5 105 HIS B C 1
ATOM 2767 O O . HIS B 1 105 ? -14.859 -36.438 -14.539 1 97.5 105 HIS B O 1
ATOM 2773 N N . LYS B 1 106 ? -15.453 -37.469 -12.609 1 96.5 106 LYS B N 1
ATOM 2774 C CA . LYS B 1 106 ? -14.945 -38.75 -13.062 1 96.5 106 LYS B CA 1
ATOM 2775 C C . LYS B 1 106 ? -15.875 -39.375 -14.109 1 96.5 106 LYS B C 1
ATOM 2777 O O . LYS B 1 106 ? -17.094 -39.344 -13.953 1 96.5 106 LYS B O 1
ATOM 2782 N N . ASP B 1 107 ? -15.336 -39.75 -15.211 1 93.06 107 ASP B N 1
ATOM 2783 C CA . ASP B 1 107 ? -16.016 -40.469 -16.281 1 93.06 107 ASP B CA 1
ATOM 2784 C C . ASP B 1 107 ? -15.281 -41.781 -16.625 1 93.06 107 ASP B C 1
ATOM 2786 O O . ASP B 1 107 ? -14.359 -41.781 -17.453 1 93.06 107 ASP B O 1
ATOM 2790 N N . GLY B 1 108 ? -15.797 -42.906 -16.031 1 94.5 108 GLY B N 1
ATOM 2791 C CA . GLY B 1 108 ? -15.023 -44.125 -16.125 1 94.5 108 GLY B CA 1
ATOM 2792 C C . GLY B 1 108 ? -13.672 -44.031 -15.438 1 94.5 108 GLY B C 1
ATOM 2793 O O . GLY B 1 108 ? -13.586 -43.688 -14.266 1 94.5 108 GLY B O 1
ATOM 2794 N N . ASP B 1 109 ? -12.617 -44.344 -16.188 1 95.25 109 ASP B N 1
ATOM 2795 C CA . ASP B 1 109 ? -11.273 -44.281 -15.633 1 95.25 109 ASP B CA 1
ATOM 2796 C C . ASP B 1 109 ? -10.586 -42.969 -15.922 1 95.25 109 ASP B C 1
ATOM 2798 O O . ASP B 1 109 ? -9.43 -42.75 -15.562 1 95.25 109 ASP B O 1
ATOM 2802 N N . LEU B 1 110 ? -11.312 -42.094 -16.531 1 97.31 110 LEU B N 1
ATOM 2803 C CA . LEU B 1 110 ? -10.75 -40.781 -16.906 1 97.31 110 LEU B CA 1
ATOM 2804 C C . LEU B 1 110 ? -11.523 -39.656 -16.266 1 97.31 110 LEU B C 1
ATOM 2806 O O . LEU B 1 110 ? -12.617 -39.844 -15.727 1 97.31 110 LEU B O 1
ATOM 2810 N N . TRP B 1 111 ? -10.898 -38.562 -16.234 1 98.44 111 TRP B N 1
ATOM 2811 C CA . TRP B 1 111 ? -11.547 -37.344 -15.797 1 98.44 111 TRP B CA 1
ATOM 2812 C C . TRP B 1 111 ? -12.016 -36.5 -17 1 98.44 111 TRP B C 1
ATOM 2814 O O . TRP B 1 111 ? -11.312 -36.406 -18 1 98.44 111 TRP B O 1
ATOM 2824 N N . LYS B 1 112 ? -13.227 -36 -16.844 1 98.31 112 LYS B N 1
ATOM 2825 C CA . LYS B 1 112 ? -13.75 -35.031 -17.812 1 98.31 112 LYS B CA 1
ATOM 2826 C C . LYS B 1 112 ? -13.711 -33.625 -17.266 1 98.31 112 LYS B C 1
ATOM 2828 O O . LYS B 1 112 ? -14.047 -33.375 -16.109 1 98.31 112 LYS B O 1
ATOM 2833 N N . PHE B 1 113 ? -13.289 -32.688 -18.109 1 98.62 113 PHE B N 1
ATOM 2834 C CA . PHE B 1 113 ? -13.109 -31.312 -17.656 1 98.62 113 PHE B CA 1
ATOM 2835 C C . PHE B 1 113 ? -14.062 -30.375 -18.391 1 98.62 113 PHE B C 1
ATOM 2837 O O . PHE B 1 113 ? -14.289 -30.531 -19.594 1 98.62 113 PHE B O 1
ATOM 2844 N N . GLU B 1 114 ? -14.641 -29.5 -17.625 1 98.56 114 GLU B N 1
ATOM 2845 C CA . GLU B 1 114 ? -15.445 -28.406 -18.141 1 98.56 114 GLU B CA 1
ATOM 2846 C C . GLU B 1 114 ? -14.797 -27.047 -17.844 1 98.56 114 GLU B C 1
ATOM 2848 O O . GLU B 1 114 ? -14.516 -26.734 -16.688 1 98.56 114 GLU 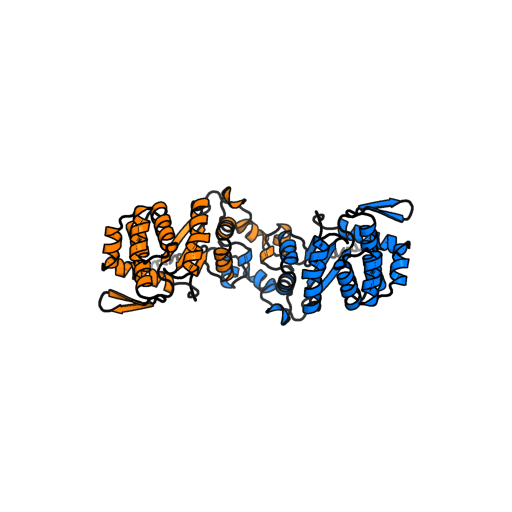B O 1
ATOM 2853 N N . CYS B 1 115 ? -14.57 -26.328 -18.891 1 98.5 115 CYS B N 1
ATOM 2854 C CA . CYS B 1 115 ? -13.797 -25.094 -18.734 1 98.5 115 CYS B CA 1
ATOM 2855 C C . CYS B 1 115 ? -14.68 -23.859 -18.969 1 98.5 115 CYS B C 1
ATOM 2857 O O . CYS B 1 115 ? -15.617 -23.922 -19.766 1 98.5 115 CYS B O 1
ATOM 2859 N N . GLN B 1 116 ? -14.344 -22.781 -18.328 1 96.88 116 GLN B N 1
ATOM 2860 C CA . GLN B 1 116 ? -15.125 -21.547 -18.359 1 96.88 116 GLN B CA 1
ATOM 2861 C C . GLN B 1 116 ? -15.164 -20.953 -19.766 1 96.88 116 GLN B C 1
ATOM 2863 O O . GLN B 1 116 ? -16.188 -20.406 -20.188 1 96.88 116 GLN B O 1
ATOM 2868 N N . HIS B 1 117 ? -14.039 -21.078 -20.516 1 97.25 117 HIS B N 1
ATOM 2869 C CA . HIS B 1 117 ? -13.953 -20.516 -21.859 1 97.25 117 HIS B CA 1
ATOM 2870 C C . HIS B 1 117 ? -14.016 -21.625 -22.922 1 97.25 117 HIS B C 1
ATOM 2872 O O . HIS B 1 117 ? -13.375 -21.516 -23.969 1 97.25 117 HIS B O 1
ATOM 2878 N N . GLY B 1 118 ? -14.617 -22.75 -22.562 1 97.62 118 GLY B N 1
ATOM 2879 C CA . GLY B 1 118 ? -14.906 -23.781 -23.531 1 97.62 118 GLY B CA 1
ATOM 2880 C C . GLY B 1 118 ? -13.758 -24.75 -23.734 1 97.62 118 GLY B C 1
ATOM 2881 O O . GLY B 1 118 ? -12.797 -24.75 -22.969 1 97.62 118 GLY B O 1
ATOM 2882 N N . GLU B 1 119 ? -13.867 -25.547 -24.766 1 97.94 119 GLU B N 1
ATOM 2883 C CA . GLU B 1 119 ? -12.953 -26.641 -25.047 1 97.94 119 GLU B CA 1
ATOM 2884 C C . GLU B 1 119 ? -11.547 -26.125 -25.344 1 97.94 119 GLU B C 1
ATOM 2886 O O . GLU B 1 119 ? -10.555 -26.781 -25.016 1 97.94 119 GLU B O 1
ATOM 2891 N N . GLU B 1 120 ? -11.508 -24.984 -25.938 1 98.25 120 GLU B N 1
ATOM 2892 C CA . GLU B 1 120 ? -10.211 -24.406 -26.25 1 98.25 120 GLU B CA 1
ATOM 2893 C C . GLU B 1 120 ? -9.414 -24.109 -24.984 1 98.25 120 GLU B C 1
ATOM 2895 O O . GLU B 1 120 ? -8.195 -24.328 -24.938 1 98.25 120 GLU B O 1
ATOM 2900 N N . GLU B 1 121 ? -10.109 -23.594 -23.984 1 98.75 121 GLU B N 1
ATOM 2901 C CA . GLU B 1 121 ? -9.453 -23.375 -22.703 1 98.75 121 GLU B CA 1
ATOM 2902 C C . GLU B 1 121 ? -8.938 -24.688 -22.109 1 98.75 121 GLU B C 1
ATOM 2904 O O . GLU B 1 121 ? -7.809 -24.766 -21.625 1 98.75 121 GLU B O 1
ATOM 2909 N N . CYS B 1 122 ? -9.766 -25.719 -22.172 1 98.88 122 CYS B N 1
ATOM 2910 C CA . CYS B 1 122 ? -9.367 -27.031 -21.656 1 98.88 122 CYS B CA 1
ATOM 2911 C C . CYS B 1 122 ? -8.117 -27.531 -22.375 1 98.88 122 CYS B C 1
ATOM 2913 O O . CYS B 1 122 ? -7.199 -28.047 -21.734 1 98.88 122 CYS B O 1
ATOM 2915 N N . LEU B 1 123 ? -8.156 -27.344 -23.672 1 98.88 123 LEU B N 1
ATOM 2916 C CA . LEU B 1 123 ? -7 -27.781 -24.453 1 98.88 123 LEU B CA 1
ATOM 2917 C C . LEU B 1 123 ? -5.754 -26.984 -24.062 1 98.88 123 LEU B C 1
ATOM 2919 O O . LEU B 1 123 ? -4.676 -27.562 -23.891 1 98.88 123 LEU B O 1
ATOM 2923 N N . GLY B 1 124 ? -5.922 -25.688 -23.922 1 98.88 124 GLY B N 1
ATOM 2924 C CA . GLY B 1 124 ? -4.797 -24.859 -23.5 1 9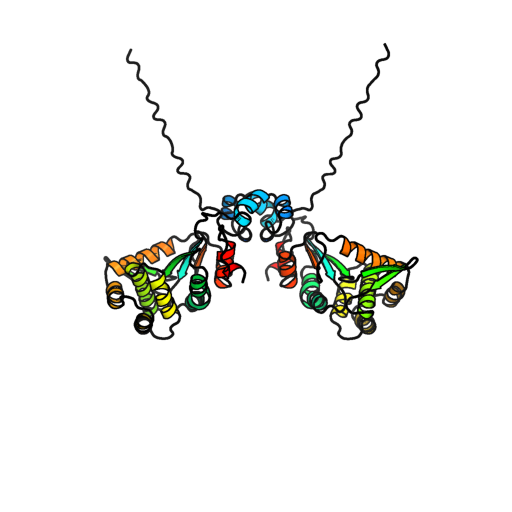8.88 124 GLY B CA 1
ATOM 2925 C C . GLY B 1 124 ? -4.246 -25.25 -22.141 1 98.88 124 GLY B C 1
ATOM 2926 O O . GLY B 1 124 ? -3.029 -25.344 -21.969 1 98.88 124 GLY B O 1
ATOM 2927 N N . ASN B 1 125 ? -5.113 -25.469 -21.203 1 98.94 125 ASN B N 1
ATOM 2928 C CA . ASN B 1 125 ? -4.715 -25.875 -19.859 1 98.94 125 ASN B 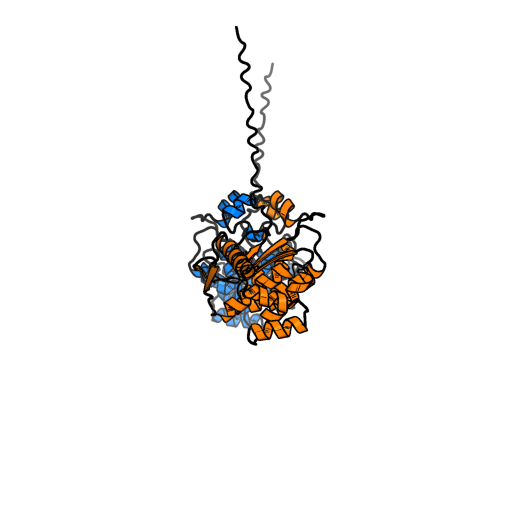CA 1
ATOM 2929 C C . ASN B 1 125 ? -3.875 -27.156 -19.891 1 98.94 125 ASN B C 1
ATOM 2931 O O . ASN B 1 125 ? -2.785 -27.203 -19.312 1 98.94 125 ASN B O 1
ATOM 2935 N N . ILE B 1 126 ? -4.367 -28.141 -20.516 1 98.94 126 ILE B N 1
ATOM 2936 C CA . ILE B 1 126 ? -3.686 -29.422 -20.484 1 98.94 126 ILE B CA 1
ATOM 2937 C C . ILE B 1 126 ? -2.408 -29.359 -21.312 1 98.94 126 ILE B C 1
ATOM 2939 O O . ILE B 1 126 ? -1.416 -30.031 -20.984 1 98.94 126 ILE B O 1
ATOM 2943 N N . ILE B 1 127 ? -2.354 -28.578 -22.391 1 98.94 127 ILE B N 1
ATOM 2944 C CA . ILE B 1 127 ? -1.103 -28.375 -23.125 1 98.94 127 ILE B CA 1
ATOM 2945 C C . ILE B 1 127 ? -0.042 -27.812 -22.172 1 98.94 127 ILE B C 1
ATOM 2947 O O . ILE B 1 127 ? 1.09 -28.297 -22.141 1 98.94 127 ILE B O 1
ATOM 2951 N N . GLN B 1 128 ? -0.373 -26.859 -21.391 1 98.94 128 GLN B N 1
ATOM 2952 C CA . GLN B 1 128 ? 0.577 -26.25 -20.453 1 98.94 128 GLN B CA 1
ATOM 2953 C C . GLN B 1 128 ? 0.923 -27.203 -19.312 1 98.94 128 GLN B C 1
ATOM 2955 O O . GLN B 1 128 ? 2.08 -27.297 -18.906 1 98.94 128 GLN B O 1
ATOM 2960 N N . THR B 1 129 ? -0.06 -27.922 -18.875 1 98.94 129 THR B N 1
ATOM 2961 C CA . THR B 1 129 ? 0.185 -28.953 -17.875 1 98.94 129 THR B CA 1
ATOM 2962 C C . THR B 1 129 ? 1.193 -29.984 -18.391 1 98.94 129 THR B C 1
ATOM 2964 O O . THR B 1 129 ? 2.17 -30.297 -17.703 1 98.94 129 THR B O 1
ATOM 2967 N N . CYS B 1 130 ? 0.933 -30.469 -19.578 1 98.94 130 CYS B N 1
ATOM 2968 C CA . CYS B 1 130 ? 1.831 -31.438 -20.203 1 98.94 130 CYS B CA 1
ATOM 2969 C C . CYS B 1 130 ? 3.209 -30.828 -20.438 1 98.94 130 CYS B C 1
ATOM 2971 O O . CYS B 1 130 ? 4.227 -31.5 -20.266 1 98.94 130 CYS B O 1
ATOM 2973 N N . THR B 1 131 ? 3.217 -29.578 -20.828 1 98.94 131 THR B N 1
ATOM 2974 C CA . THR B 1 131 ? 4.48 -28.875 -21.047 1 98.94 131 THR B CA 1
ATOM 2975 C C . THR B 1 131 ? 5.312 -28.859 -19.766 1 98.94 131 THR B C 1
ATOM 2977 O O . THR B 1 131 ? 6.504 -29.172 -19.797 1 98.94 131 THR B O 1
ATOM 2980 N N . ILE B 1 132 ? 4.715 -28.531 -18.672 1 98.88 132 ILE B N 1
ATOM 2981 C CA . ILE B 1 132 ? 5.383 -28.453 -17.391 1 98.88 132 ILE B CA 1
ATOM 2982 C C . ILE B 1 132 ? 5.934 -29.828 -17 1 98.88 132 ILE B C 1
ATOM 2984 O O . ILE B 1 132 ? 7.082 -29.938 -16.578 1 98.88 132 ILE B O 1
ATOM 2988 N N . ALA B 1 133 ? 5.176 -30.844 -17.188 1 98.81 133 ALA B N 1
ATOM 2989 C CA . ALA B 1 133 ? 5.543 -32.188 -16.781 1 98.81 133 ALA B CA 1
ATOM 2990 C C . ALA B 1 133 ? 6.676 -32.75 -17.641 1 98.81 133 ALA B C 1
ATOM 2992 O O . ALA B 1 133 ? 7.547 -33.469 -17.141 1 98.81 133 ALA B O 1
ATOM 2993 N N . ILE B 1 134 ? 6.648 -32.438 -18.891 1 98.81 134 ILE B N 1
ATOM 2994 C CA . ILE B 1 134 ? 7.574 -33.062 -19.828 1 98.81 134 ILE B CA 1
ATOM 2995 C C . ILE B 1 134 ? 8.883 -32.281 -19.859 1 98.81 134 ILE B C 1
ATOM 2997 O O . ILE B 1 134 ? 9.969 -32.875 -19.828 1 98.81 134 ILE B O 1
ATOM 3001 N N . VAL B 1 135 ? 8.773 -30.969 -19.922 1 98.56 135 VAL B N 1
ATOM 3002 C CA . VAL B 1 135 ? 9.961 -30.141 -20.078 1 98.56 135 VAL B CA 1
ATOM 3003 C C . VAL B 1 135 ? 10.664 -29.953 -18.734 1 98.56 135 VAL B C 1
ATOM 3005 O O . VAL B 1 135 ? 11.898 -30 -18.672 1 98.56 135 VAL B O 1
ATOM 3008 N N . GLN B 1 136 ? 9.961 -29.703 -17.656 1 97.75 136 GLN B N 1
ATOM 3009 C CA . GLN B 1 136 ? 10.391 -29.609 -16.266 1 97.75 136 GLN B CA 1
ATOM 3010 C C . GLN B 1 136 ? 11.25 -28.375 -16.031 1 97.75 136 GLN B C 1
ATOM 3012 O O . GLN B 1 136 ? 11.078 -27.672 -15.039 1 97.75 136 GLN B O 1
ATOM 3017 N N . ASN B 1 137 ? 12.102 -28.078 -17 1 97.19 137 ASN B N 1
ATOM 3018 C CA . ASN B 1 137 ? 12.992 -26.922 -16.891 1 97.19 137 ASN B CA 1
ATOM 3019 C C . ASN B 1 137 ? 12.242 -25.609 -17.125 1 97.19 137 ASN B C 1
ATOM 3021 O O . ASN B 1 137 ? 11.867 -25.297 -18.25 1 97.19 137 ASN B O 1
ATOM 3025 N N . LYS B 1 138 ? 12.172 -24.812 -16.078 1 96.81 138 LYS B N 1
ATOM 3026 C CA . LYS B 1 138 ? 11.383 -23.578 -16.109 1 96.81 138 LYS B CA 1
ATOM 3027 C C . LYS B 1 138 ? 11.961 -22.594 -17.109 1 96.81 138 LYS B C 1
ATOM 3029 O O . LYS B 1 138 ? 11.211 -21.844 -17.75 1 96.81 138 LYS B O 1
ATOM 3034 N N . THR B 1 139 ? 13.188 -22.531 -17.203 1 96.06 139 THR B N 1
ATOM 3035 C CA . THR B 1 139 ? 13.828 -21.594 -18.125 1 96.06 139 THR B CA 1
ATOM 3036 C C . THR B 1 139 ? 13.422 -21.891 -19.562 1 96.06 139 THR B C 1
ATOM 3038 O O . THR B 1 139 ? 13.461 -21 -20.422 1 96.06 139 THR B O 1
ATOM 3041 N N . GLN B 1 140 ? 13.023 -23.141 -19.75 1 97.25 140 GLN B N 1
ATOM 3042 C CA . GLN B 1 140 ? 12.617 -23.531 -21.078 1 97.25 140 GLN B CA 1
ATOM 3043 C C . GLN B 1 140 ? 11.117 -23.375 -21.281 1 97.25 140 GLN B C 1
ATOM 3045 O O . GLN B 1 140 ? 10.672 -22.828 -22.297 1 97.25 140 GLN B O 1
ATOM 3050 N N . TYR B 1 141 ? 10.344 -23.75 -20.281 1 98.25 141 TYR B N 1
ATOM 3051 C CA . TYR B 1 141 ? 8.922 -23.781 -20.594 1 98.25 141 TYR B CA 1
ATOM 3052 C C . TYR B 1 141 ? 8.266 -22.453 -20.25 1 98.25 141 TYR B C 1
ATOM 3054 O O . TYR B 1 141 ? 7.152 -22.156 -20.703 1 98.25 141 TYR B O 1
ATOM 3062 N N . PHE B 1 142 ? 8.844 -21.578 -19.469 1 98.62 142 PHE B N 1
ATOM 3063 C CA . PHE B 1 142 ? 8.234 -20.297 -19.125 1 98.62 142 PHE B CA 1
ATOM 3064 C C . PHE B 1 142 ? 8.078 -19.422 -20.359 1 98.62 142 PHE B C 1
ATOM 3066 O O . PHE B 1 142 ? 7.008 -18.859 -20.609 1 98.62 142 PHE B O 1
ATOM 3073 N N . PRO B 1 143 ? 9.156 -19.281 -21.219 1 98.69 143 PRO B N 1
ATOM 3074 C CA . PRO B 1 143 ? 8.961 -18.469 -22.438 1 98.69 143 PRO B CA 1
ATOM 3075 C C . PRO B 1 143 ? 7.891 -19.031 -23.359 1 98.69 143 PRO B C 1
ATOM 3077 O O . PRO B 1 143 ? 7.145 -18.281 -23.984 1 98.69 143 PRO B O 1
ATOM 3080 N N . PHE B 1 144 ? 7.863 -20.328 -23.438 1 98.88 144 PHE B N 1
ATOM 3081 C CA . PHE B 1 144 ? 6.867 -20.984 -24.281 1 98.88 144 PHE B CA 1
ATOM 3082 C C . PHE B 1 144 ? 5.457 -20.688 -23.781 1 98.88 144 PHE B C 1
ATOM 3084 O O . PHE B 1 144 ? 4.598 -20.266 -24.562 1 98.88 144 PHE B O 1
ATOM 3091 N N . ILE B 1 145 ? 5.23 -20.812 -22.484 1 98.94 145 ILE B N 1
ATOM 3092 C CA . ILE B 1 145 ? 3.908 -20.594 -21.891 1 98.94 145 ILE B CA 1
ATOM 3093 C C . ILE B 1 145 ? 3.541 -19.109 -22 1 98.94 145 ILE B C 1
ATOM 3095 O O . ILE B 1 145 ? 2.4 -18.766 -22.312 1 98.94 145 ILE B O 1
ATOM 3099 N N . ASN B 1 146 ? 4.477 -18.266 -21.766 1 98.94 146 ASN B N 1
ATOM 3100 C CA . ASN B 1 146 ? 4.23 -16.828 -21.922 1 98.94 146 ASN B CA 1
ATOM 3101 C C . ASN B 1 146 ? 3.824 -16.484 -23.344 1 98.94 146 ASN B C 1
ATOM 3103 O O . ASN B 1 146 ? 2.922 -15.664 -23.562 1 98.94 146 ASN B O 1
ATOM 3107 N N . CYS B 1 147 ? 4.539 -17.047 -24.328 1 98.88 147 CYS B N 1
ATOM 3108 C CA . CYS B 1 147 ? 4.219 -16.844 -25.734 1 98.88 147 CYS B CA 1
ATOM 3109 C C . CYS B 1 147 ? 2.789 -17.281 -26.031 1 98.88 147 CYS B C 1
ATOM 3111 O O . CYS B 1 147 ? 2.043 -16.562 -26.703 1 98.88 147 CYS B O 1
ATOM 3113 N N . MET B 1 148 ? 2.412 -18.422 -25.516 1 98.88 148 MET B N 1
ATOM 3114 C CA . MET B 1 148 ? 1.058 -18.906 -25.734 1 98.88 148 MET B CA 1
ATOM 3115 C C . MET B 1 148 ? 0.025 -17.969 -25.125 1 98.88 148 MET B C 1
ATOM 3117 O O . MET B 1 148 ? -0.989 -17.656 -25.75 1 98.88 148 MET B O 1
ATOM 3121 N N . GLU B 1 149 ? 0.32 -17.5 -23.906 1 98.75 149 GLU B N 1
ATOM 3122 C CA . GLU B 1 149 ? -0.603 -16.625 -23.203 1 98.75 149 GLU B CA 1
ATOM 3123 C C . GLU B 1 149 ? -0.733 -15.281 -23.922 1 98.75 149 GLU B C 1
ATOM 3125 O O . GLU B 1 149 ? -1.775 -14.625 -23.844 1 98.75 149 GLU B O 1
ATOM 3130 N N . GLY B 1 150 ? 0.254 -14.945 -24.641 1 98.44 150 GLY B N 1
ATOM 3131 C CA . GLY B 1 150 ? 0.241 -13.68 -25.344 1 98.44 150 GLY B CA 1
ATOM 3132 C C . GLY B 1 150 ? -0.317 -13.781 -26.75 1 98.44 150 GLY B C 1
ATOM 3133 O O . GLY B 1 150 ? -0.424 -12.781 -27.453 1 98.44 150 GLY B O 1
ATOM 3134 N N . SER B 1 151 ? -0.699 -14.93 -27.109 1 97.31 151 SER B N 1
ATOM 3135 C CA . SER B 1 151 ? -1.136 -15.156 -28.484 1 97.31 151 SER B CA 1
ATOM 3136 C C . SER B 1 151 ? -2.633 -14.914 -28.641 1 97.31 151 SER B C 1
ATOM 3138 O O . SER B 1 151 ? -3.408 -15.18 -27.719 1 97.31 151 SER B O 1
ATOM 3140 N N . SER B 1 152 ? -3.041 -14.453 -29.797 1 95.81 152 SER B N 1
ATOM 3141 C CA . SER B 1 152 ? -4.445 -14.164 -30.062 1 95.81 152 SER B CA 1
ATOM 3142 C C . SER B 1 152 ? -5.055 -15.188 -31.016 1 95.81 152 SER B C 1
ATOM 3144 O O . SER B 1 152 ? -6.242 -15.117 -31.344 1 95.81 152 SER B O 1
ATOM 3146 N N . VAL B 1 153 ? -4.254 -16.141 -31.469 1 96.62 153 VAL B N 1
ATOM 3147 C CA . VAL B 1 153 ? -4.746 -17.172 -32.375 1 96.62 153 VAL B CA 1
ATOM 3148 C C . VAL B 1 153 ? -5.273 -18.359 -31.562 1 96.62 153 VAL B C 1
ATOM 3150 O O . VAL B 1 153 ? -5.293 -18.312 -30.328 1 96.62 153 VAL B O 1
ATOM 3153 N N . SER B 1 154 ? -5.75 -19.375 -32.25 1 97.69 154 SER B N 1
ATOM 3154 C CA . SER B 1 154 ? -6.281 -20.547 -31.578 1 97.69 154 SER B CA 1
ATOM 3155 C C . SER B 1 154 ? -5.207 -21.219 -30.734 1 97.69 154 SER B C 1
ATOM 3157 O O . SER B 1 154 ? -4.016 -21.078 -31.016 1 97.69 154 SER B O 1
ATOM 3159 N N . ILE B 1 155 ? -5.625 -22 -29.781 1 98.75 155 ILE B N 1
ATOM 3160 C CA . ILE B 1 155 ? -4.727 -22.625 -28.812 1 98.75 155 ILE B CA 1
ATOM 3161 C C . ILE B 1 155 ? -3.746 -23.547 -29.547 1 98.75 155 ILE B C 1
ATOM 3163 O O . ILE B 1 155 ? -2.541 -23.5 -29.281 1 98.75 155 ILE B O 1
ATOM 3167 N N . LYS B 1 156 ? -4.23 -24.359 -30.438 1 98.38 156 LYS B N 1
ATOM 3168 C CA . LYS B 1 156 ? -3.355 -25.266 -31.172 1 98.38 156 LYS B CA 1
ATOM 3169 C C . LYS B 1 156 ? -2.363 -24.484 -32.031 1 98.38 156 LYS B C 1
ATOM 3171 O O . LYS B 1 156 ? -1.172 -24.812 -32.062 1 98.38 156 LYS B O 1
ATOM 3176 N N . ALA B 1 157 ? -2.896 -23.5 -32.719 1 98.5 157 ALA B N 1
ATOM 3177 C CA . ALA B 1 157 ? -2.039 -22.672 -33.531 1 98.5 157 ALA B CA 1
ATOM 3178 C C . ALA B 1 157 ? -0.998 -21.938 -32.688 1 98.5 157 ALA B C 1
ATOM 3180 O O . ALA B 1 157 ? 0.149 -21.781 -33.125 1 98.5 157 ALA B O 1
ATOM 3181 N N . ALA B 1 158 ? -1.406 -21.453 -31.547 1 98.75 158 ALA B N 1
ATOM 3182 C CA . ALA B 1 158 ? -0.485 -20.781 -30.625 1 98.75 158 ALA B CA 1
ATOM 3183 C C . ALA B 1 158 ? 0.634 -21.719 -30.188 1 98.75 158 ALA B C 1
ATOM 3185 O O . ALA B 1 158 ? 1.805 -21.328 -30.156 1 98.75 158 ALA B O 1
ATOM 3186 N N . ALA B 1 159 ? 0.254 -22.938 -29.844 1 98.81 159 ALA B N 1
ATOM 3187 C CA . ALA B 1 159 ? 1.252 -23.938 -29.438 1 98.81 159 ALA B CA 1
ATOM 3188 C C . ALA B 1 159 ? 2.277 -24.156 -30.547 1 98.81 159 ALA B C 1
ATOM 3190 O O . ALA B 1 159 ? 3.482 -24.188 -30.281 1 98.81 159 ALA B O 1
ATOM 3191 N N . GLU B 1 160 ? 1.779 -24.281 -31.734 1 98.69 160 GLU B N 1
ATOM 3192 C CA . GLU B 1 160 ? 2.66 -24.531 -32.875 1 98.69 160 GLU B CA 1
ATOM 3193 C C . GLU B 1 160 ? 3.572 -23.328 -33.125 1 98.69 160 GLU B C 1
ATOM 3195 O O . GLU B 1 160 ? 4.781 -23.5 -33.312 1 98.69 160 GLU B O 1
ATOM 3200 N N . LYS B 1 161 ? 2.99 -22.203 -33.188 1 98.69 161 LYS B N 1
ATOM 3201 C CA . LYS B 1 161 ? 3.752 -20.984 -33.406 1 98.69 161 LYS B CA 1
ATOM 3202 C C . LYS B 1 161 ? 4.801 -20.766 -32.344 1 98.69 161 LYS B C 1
ATOM 3204 O O . LYS B 1 161 ? 5.965 -20.5 -32.625 1 98.69 161 LYS B O 1
ATOM 3209 N N . CYS B 1 162 ? 4.438 -20.922 -31.062 1 98.88 162 CYS B N 1
ATOM 3210 C CA . CYS B 1 162 ? 5.312 -20.641 -29.938 1 98.88 162 CYS B CA 1
ATOM 3211 C C . CYS B 1 162 ? 6.402 -21.688 -29.812 1 98.88 162 CYS B C 1
ATOM 3213 O O . CYS B 1 162 ? 7.523 -21.391 -29.406 1 98.88 162 CYS B O 1
ATOM 3215 N N . ALA B 1 163 ? 6.094 -22.938 -30.188 1 98.75 163 ALA B N 1
ATOM 3216 C CA . ALA B 1 163 ? 7.102 -23.984 -30.141 1 98.75 163 ALA B CA 1
ATOM 3217 C C . ALA B 1 163 ? 8.219 -23.719 -31.156 1 98.75 163 ALA B C 1
ATOM 3219 O O . ALA B 1 163 ? 9.359 -24.141 -30.953 1 98.75 163 ALA B O 1
ATOM 3220 N N . LYS B 1 164 ? 7.867 -23.016 -32.25 1 98.25 164 LYS B N 1
ATOM 3221 C CA . LYS B 1 164 ? 8.875 -22.625 -33.219 1 98.25 164 LYS B CA 1
ATOM 3222 C C . LYS B 1 164 ? 9.797 -21.547 -32.656 1 98.25 164 LYS B C 1
ATOM 3224 O O . LYS B 1 164 ? 11 -21.547 -32.938 1 98.25 164 LYS B O 1
ATOM 3229 N N . GLN B 1 165 ? 9.328 -20.672 -31.906 1 98.12 165 GLN B N 1
ATOM 3230 C CA . GLN B 1 165 ? 10.094 -19.562 -31.344 1 98.12 165 GLN B CA 1
ATOM 3231 C C . GLN B 1 165 ? 10.836 -19.984 -30.078 1 98.12 165 GLN B C 1
ATOM 3233 O O . GLN B 1 165 ? 11.953 -19.516 -29.828 1 98.12 165 GLN B O 1
ATOM 3238 N N . PHE B 1 166 ? 10.18 -20.766 -29.312 1 98.44 166 PHE B N 1
ATOM 3239 C CA . PHE B 1 166 ? 10.711 -21.297 -28.062 1 98.44 166 PHE B CA 1
ATOM 3240 C C . PHE B 1 166 ? 10.625 -22.828 -28.031 1 98.44 166 PHE B C 1
ATOM 3242 O O . PHE B 1 166 ? 9.625 -23.391 -27.562 1 98.44 166 PHE B O 1
ATOM 3249 N N . PRO B 1 167 ? 11.648 -23.438 -28.406 1 97.75 167 PRO B N 1
ATOM 3250 C CA . PRO B 1 167 ? 11.586 -24.875 -28.719 1 97.75 167 PRO B CA 1
ATOM 3251 C C . PRO B 1 167 ? 11.25 -25.719 -27.484 1 97.75 167 PRO B C 1
ATOM 3253 O O . PRO B 1 167 ? 11.906 -25.594 -26.453 1 97.75 167 PRO B O 1
ATOM 3256 N N . VAL B 1 168 ? 10.258 -26.547 -27.641 1 98.56 168 VAL B N 1
ATOM 3257 C CA . VAL B 1 168 ? 9.797 -27.594 -26.734 1 98.56 168 VAL B CA 1
ATOM 3258 C C . VAL B 1 168 ? 9.414 -28.844 -27.547 1 98.56 168 VAL B C 1
ATOM 3260 O O . VAL B 1 168 ? 9.219 -28.766 -28.75 1 98.56 168 VAL B O 1
ATOM 3263 N N . PRO B 1 169 ? 9.43 -30.016 -26.891 1 98.75 169 PRO B N 1
ATOM 3264 C CA . PRO B 1 169 ? 8.992 -31.203 -27.609 1 98.75 169 PRO B CA 1
ATOM 3265 C C . PRO B 1 169 ? 7.48 -31.234 -27.828 1 98.75 169 PRO B C 1
ATOM 3267 O O . PRO B 1 169 ? 6.766 -32 -27.172 1 98.75 169 PRO B O 1
ATOM 3270 N N . LEU B 1 170 ? 7.051 -30.453 -28.859 1 98.75 170 LEU B N 1
ATOM 3271 C CA . LEU B 1 170 ? 5.629 -30.203 -29.078 1 98.75 170 LEU B CA 1
ATOM 3272 C C . LEU B 1 170 ? 4.883 -31.5 -29.375 1 98.75 170 LEU B C 1
ATOM 3274 O O . LEU B 1 170 ? 3.758 -31.688 -28.891 1 98.75 170 LEU B O 1
ATOM 3278 N N . GLU B 1 171 ? 5.445 -32.344 -30.188 1 98.69 171 GLU B N 1
ATOM 3279 C CA . GLU B 1 171 ? 4.781 -33.594 -30.516 1 98.69 171 GLU B CA 1
ATOM 3280 C C . GLU B 1 171 ? 4.496 -34.438 -29.266 1 98.69 171 GLU B C 1
ATOM 3282 O O . GLU B 1 171 ? 3.393 -34.938 -29.094 1 98.69 171 GLU B O 1
ATOM 3287 N N . ASP B 1 172 ? 5.469 -34.562 -28.422 1 98.88 172 ASP B N 1
ATOM 3288 C CA . ASP B 1 172 ? 5.301 -35.281 -27.172 1 98.88 172 ASP B CA 1
ATOM 3289 C C . ASP B 1 172 ? 4.234 -34.594 -26.297 1 98.88 172 ASP B C 1
ATOM 3291 O O . ASP B 1 172 ? 3.445 -35.281 -25.641 1 98.88 172 ASP B O 1
ATOM 3295 N N . ILE B 1 173 ? 4.207 -33.312 -26.281 1 98.88 173 ILE B N 1
ATOM 3296 C CA . ILE B 1 173 ? 3.262 -32.562 -25.484 1 98.88 173 ILE B CA 1
ATOM 3297 C C . ILE B 1 173 ? 1.841 -32.812 -25.984 1 98.88 173 ILE B C 1
ATOM 3299 O O . ILE B 1 173 ? 0.938 -33.094 -25.188 1 98.88 173 ILE B O 1
ATOM 3303 N N . MET B 1 174 ? 1.677 -32.719 -27.312 1 98.81 174 MET B N 1
ATOM 3304 C CA . MET B 1 174 ? 0.348 -32.938 -27.875 1 98.81 174 MET B CA 1
ATOM 3305 C C . MET B 1 174 ? -0.128 -34.375 -27.656 1 98.81 174 MET B C 1
ATOM 3307 O O . MET B 1 174 ? -1.307 -34.594 -27.375 1 98.81 174 MET B O 1
ATOM 3311 N N . ASN B 1 175 ? 0.761 -35.312 -27.734 1 98.81 175 ASN B N 1
ATOM 3312 C CA . ASN B 1 175 ? 0.413 -36.688 -27.438 1 98.81 175 ASN B CA 1
ATOM 3313 C C . ASN B 1 175 ? -0.004 -36.875 -25.984 1 98.81 175 ASN B C 1
ATOM 3315 O O . ASN B 1 175 ? -0.914 -37.656 -25.672 1 98.81 175 ASN B O 1
ATOM 3319 N N . CYS B 1 176 ? 0.625 -36.188 -25.188 1 98.88 176 CYS B N 1
ATOM 3320 C CA . CYS B 1 176 ? 0.319 -36.188 -23.766 1 98.88 176 CYS B CA 1
ATOM 3321 C C . CYS B 1 176 ? -1.108 -35.719 -23.5 1 98.88 176 CYS B C 1
ATOM 3323 O O . CYS B 1 176 ? -1.793 -36.281 -22.625 1 98.88 176 CYS B O 1
ATOM 3325 N N . THR B 1 177 ? -1.621 -34.812 -24.266 1 98.81 177 THR B N 1
ATOM 3326 C CA . THR B 1 177 ? -2.92 -34.188 -24.016 1 98.81 177 THR B CA 1
ATOM 3327 C C . THR B 1 177 ? -4.047 -35.188 -24.234 1 98.81 177 THR B C 1
ATOM 3329 O O . THR B 1 177 ? -5.152 -35.031 -23.719 1 98.81 177 THR B O 1
ATOM 3332 N N . VAL B 1 178 ? -3.76 -36.25 -24.938 1 98.31 178 VAL B N 1
ATOM 3333 C CA . VAL B 1 178 ? -4.805 -37.25 -25.234 1 98.31 178 VAL B CA 1
ATOM 3334 C C . VAL B 1 178 ? -4.477 -38.562 -24.547 1 98.31 178 VAL B C 1
ATOM 3336 O O . VAL B 1 178 ? -5.059 -39.594 -24.875 1 98.31 178 VAL B O 1
ATOM 3339 N N . SER B 1 179 ? -3.531 -38.562 -23.672 1 98.62 179 SER B N 1
ATOM 3340 C CA . SER B 1 179 ? -3.102 -39.75 -22.969 1 98.62 179 SER B CA 1
ATOM 3341 C C . SER B 1 179 ? -3.723 -39.844 -21.578 1 98.62 179 SER B C 1
ATOM 3343 O O . SER B 1 179 ? -4.191 -38.844 -21.047 1 98.62 179 SER B O 1
ATOM 3345 N N . LYS B 1 180 ? -3.68 -41.062 -21.016 1 98.12 180 LYS B N 1
ATOM 3346 C CA . LYS B 1 180 ? -4.102 -41.25 -19.641 1 98.12 180 LYS B CA 1
ATOM 3347 C C . LYS B 1 180 ? -3.223 -40.469 -18.672 1 98.12 180 LYS B C 1
ATOM 3349 O O . LYS B 1 180 ? -3.715 -39.906 -17.688 1 98.12 180 LYS B O 1
ATOM 3354 N N . ARG B 1 181 ? -2.025 -40.5 -18.922 1 98.25 181 ARG B N 1
ATOM 3355 C CA . ARG B 1 181 ? -1.091 -39.719 -18.094 1 98.25 181 ARG B CA 1
ATOM 3356 C C . ARG B 1 181 ? -1.434 -38.25 -18.094 1 98.25 181 ARG B C 1
ATOM 3358 O O . ARG B 1 181 ? -1.469 -37.625 -17.047 1 98.25 181 ARG B O 1
ATOM 3365 N N . GLY B 1 182 ? -1.621 -37.656 -19.312 1 98.81 182 GLY B N 1
ATOM 3366 C CA . GLY B 1 182 ? -2.025 -36.25 -19.391 1 98.81 182 GLY B CA 1
ATOM 3367 C C . GLY B 1 182 ? -3.299 -35.969 -18.609 1 98.81 182 GLY B C 1
ATOM 3368 O O . GLY B 1 182 ? -3.4 -34.938 -17.938 1 98.81 182 GLY B O 1
ATOM 3369 N N . ASN B 1 183 ? -4.242 -36.844 -18.766 1 98.81 183 ASN B N 1
ATOM 3370 C CA . ASN B 1 183 ? -5.496 -36.719 -18.031 1 98.81 183 ASN B CA 1
ATOM 3371 C C . ASN B 1 183 ? -5.266 -36.688 -16.531 1 98.81 183 ASN B C 1
ATOM 3373 O O . ASN B 1 183 ? -5.852 -35.875 -15.828 1 98.81 183 ASN B O 1
ATOM 3377 N N . GLU B 1 184 ? -4.391 -37.562 -16.047 1 98.75 184 GLU B N 1
ATOM 3378 C CA . GLU B 1 184 ? -4.055 -37.594 -14.633 1 98.75 184 GLU B CA 1
ATOM 3379 C C . GLU B 1 184 ? -3.334 -36.344 -14.188 1 98.75 184 GLU B C 1
ATOM 3381 O O . GLU B 1 184 ? -3.57 -35.844 -13.086 1 98.75 184 GLU B O 1
ATOM 3386 N N . LEU B 1 185 ? -2.467 -35.875 -15.008 1 98.88 185 LEU B N 1
ATOM 3387 C CA . LEU B 1 185 ? -1.732 -34.656 -14.695 1 98.88 185 LEU B CA 1
ATOM 3388 C C . LEU B 1 185 ? -2.682 -33.469 -14.555 1 98.88 185 LEU B C 1
ATOM 3390 O O . LEU B 1 185 ? -2.518 -32.656 -13.656 1 98.88 185 LEU B O 1
ATOM 3394 N N . GLU B 1 186 ? -3.641 -33.375 -15.469 1 98.88 186 GLU B N 1
ATOM 3395 C CA . GLU B 1 186 ? -4.605 -32.281 -15.375 1 98.88 186 GLU B CA 1
ATOM 3396 C C . GLU B 1 186 ? -5.469 -32.406 -14.125 1 98.88 186 GLU B C 1
ATOM 3398 O O . GLU B 1 186 ? -5.836 -31.422 -13.516 1 98.88 186 GLU B O 1
ATOM 3403 N N . HIS B 1 187 ? -5.773 -33.656 -13.719 1 98.88 187 HIS B N 1
ATOM 3404 C CA . HIS B 1 187 ? -6.461 -33.875 -12.445 1 98.88 187 HIS B CA 1
ATOM 3405 C C . HIS B 1 187 ? -5.625 -33.406 -11.273 1 98.88 187 HIS B C 1
ATOM 3407 O O . HIS B 1 187 ? -6.164 -32.844 -10.312 1 98.88 187 HIS B O 1
ATOM 3413 N N . GLU B 1 188 ? -4.363 -33.594 -11.297 1 98.81 188 GLU B N 1
ATOM 3414 C CA . GLU B 1 188 ? -3.484 -33.094 -10.242 1 98.81 188 GLU B CA 1
ATOM 3415 C C . GLU B 1 188 ? -3.572 -31.578 -10.133 1 98.81 188 GLU B C 1
ATOM 3417 O O . GLU B 1 188 ? -3.506 -31.031 -9.031 1 98.81 188 GLU B O 1
ATOM 3422 N N . MET B 1 189 ? -3.68 -30.891 -11.297 1 98.88 189 MET B N 1
ATOM 3423 C CA . MET B 1 189 ? -3.863 -29.438 -11.266 1 98.88 189 MET B CA 1
ATOM 3424 C C . MET B 1 189 ? -5.184 -29.062 -10.594 1 98.88 189 MET B C 1
ATOM 3426 O O . MET B 1 189 ? -5.258 -28.094 -9.852 1 98.88 189 MET B O 1
ATOM 3430 N N . ALA B 1 190 ? -6.203 -29.812 -10.875 1 98.81 190 ALA B N 1
ATOM 3431 C CA . ALA B 1 190 ? -7.496 -29.641 -10.227 1 98.81 190 ALA B CA 1
ATOM 3432 C C . ALA B 1 190 ? -7.367 -29.781 -8.711 1 98.81 190 ALA B C 1
ATOM 3434 O O . ALA B 1 190 ? -7.895 -28.953 -7.957 1 98.81 190 ALA B O 1
ATOM 3435 N N . VAL B 1 191 ? -6.664 -30.797 -8.281 1 98.75 191 VAL B N 1
ATOM 3436 C CA . VAL B 1 191 ? -6.504 -31.094 -6.859 1 98.75 191 VAL B CA 1
ATOM 3437 C C . VAL B 1 191 ? -5.746 -29.953 -6.172 1 98.75 191 VAL B C 1
ATOM 3439 O O . VAL B 1 191 ? -6.133 -29.5 -5.09 1 98.75 191 VAL B O 1
ATOM 3442 N N . LYS B 1 192 ? -4.691 -29.5 -6.809 1 98.75 192 LYS B N 1
ATOM 3443 C CA . LYS B 1 192 ? -3.939 -28.375 -6.27 1 98.75 192 LYS B CA 1
ATOM 3444 C C . LYS B 1 192 ? -4.84 -27.156 -6.082 1 98.75 192 LYS B C 1
ATOM 3446 O O . LYS B 1 192 ? -4.762 -26.469 -5.059 1 98.75 192 LYS B O 1
ATOM 3451 N N . THR B 1 193 ? -5.652 -26.859 -7.055 1 98.81 193 THR B N 1
ATOM 3452 C CA . THR B 1 193 ? -6.539 -25.703 -7.02 1 98.81 193 THR B CA 1
ATOM 3453 C C . THR B 1 193 ? -7.617 -25.875 -5.953 1 98.81 193 THR B C 1
ATOM 3455 O O . THR B 1 193 ? -7.895 -24.938 -5.188 1 98.81 193 THR B O 1
ATOM 3458 N N . ASP B 1 194 ? -8.109 -27.047 -5.805 1 97.81 194 ASP B N 1
ATOM 3459 C CA . ASP B 1 194 ? -9.195 -27.344 -4.867 1 97.81 194 ASP B CA 1
ATOM 3460 C C . ASP B 1 194 ? -8.695 -27.297 -3.424 1 97.81 194 ASP B C 1
ATOM 3462 O O . ASP B 1 194 ? -9.484 -27.125 -2.494 1 97.81 194 ASP B O 1
ATOM 3466 N N . ASN B 1 195 ? -7.414 -27.469 -3.213 1 97.75 195 ASN B N 1
ATOM 3467 C CA . ASN B 1 195 ? -6.84 -27.547 -1.876 1 97.75 195 ASN B CA 1
ATOM 3468 C C . ASN B 1 195 ? -6.492 -26.156 -1.332 1 97.75 195 ASN B C 1
ATOM 3470 O O . ASN B 1 195 ? -6.043 -26.031 -0.192 1 97.75 195 ASN B O 1
ATOM 3474 N N . LEU B 1 196 ? -6.754 -25.203 -2.109 1 97.69 196 LEU B N 1
ATOM 3475 C CA . LEU B 1 196 ? -6.453 -23.828 -1.682 1 97.69 196 LEU B CA 1
ATOM 3476 C C . LEU B 1 196 ? -7.277 -23.453 -0.454 1 97.69 196 LEU B C 1
ATOM 3478 O O . LEU B 1 196 ? -8.461 -23.781 -0.373 1 97.69 196 LEU B O 1
ATOM 3482 N N . ARG B 1 197 ? -6.602 -22.859 0.495 1 92.62 197 ARG B N 1
ATOM 3483 C CA . ARG B 1 197 ? -7.223 -22.281 1.682 1 92.62 197 ARG B CA 1
ATOM 3484 C C . ARG B 1 197 ? -6.82 -20.812 1.857 1 92.62 197 ARG B C 1
ATOM 3486 O O . ARG B 1 197 ? -5.652 -20.516 2.115 1 92.62 197 ARG B O 1
ATOM 3493 N N . PRO B 1 198 ? -7.879 -19.953 1.782 1 94.81 198 PRO B N 1
ATOM 3494 C CA . PRO B 1 198 ? -9.273 -20.219 1.417 1 94.81 198 PRO B CA 1
ATOM 3495 C C . PRO B 1 198 ? -9.43 -20.703 -0.022 1 94.81 198 PRO B C 1
ATOM 3497 O O . PRO B 1 198 ? -8.484 -20.609 -0.811 1 94.81 198 PRO B O 1
ATOM 3500 N N . PRO B 1 199 ? -10.648 -21.297 -0.281 1 97.38 199 PRO B N 1
ATOM 3501 C CA . PRO B 1 199 ? -10.891 -21.625 -1.686 1 97.38 199 PRO B CA 1
ATOM 3502 C C . PRO B 1 199 ? -10.836 -20.406 -2.602 1 97.38 199 PRO B C 1
ATOM 3504 O O . PRO B 1 199 ? -11.227 -19.312 -2.199 1 97.38 199 PRO B O 1
ATOM 3507 N N . HIS B 1 200 ? -10.328 -20.656 -3.848 1 97.69 200 HIS B N 1
ATOM 3508 C CA . HIS B 1 200 ? -10.25 -19.531 -4.766 1 97.69 200 HIS B CA 1
ATOM 3509 C C . HIS B 1 200 ? -11.633 -19.078 -5.215 1 97.69 200 HIS B C 1
ATOM 3511 O O . HIS B 1 200 ? -12.555 -19.906 -5.301 1 97.69 200 HIS B O 1
ATOM 3517 N N . THR B 1 201 ? -11.773 -17.859 -5.469 1 97.25 201 THR B N 1
ATOM 3518 C CA . THR B 1 201 ? -13.055 -17.312 -5.898 1 97.25 201 THR B CA 1
ATOM 3519 C C . THR B 1 201 ? -12.977 -16.812 -7.34 1 97.25 201 THR B C 1
ATOM 3521 O O . THR B 1 201 ? -13.977 -16.375 -7.906 1 97.25 201 THR B O 1
ATOM 3524 N N . GLY B 1 202 ? -11.883 -16.922 -7.957 1 97.75 202 GLY B N 1
ATOM 3525 C CA . GLY B 1 202 ? -11.586 -16.5 -9.32 1 97.75 202 GLY B CA 1
ATOM 3526 C C . GLY B 1 202 ? -10.117 -16.609 -9.672 1 97.75 202 GLY B C 1
ATOM 3527 O O . GLY B 1 202 ? -9.305 -17.016 -8.852 1 97.75 202 GLY B O 1
ATOM 3528 N N . VAL B 1 203 ? -9.797 -16.266 -10.906 1 98.5 203 VAL B N 1
ATOM 3529 C CA . VAL B 1 203 ? -8.406 -16.297 -11.344 1 98.5 203 VAL B CA 1
ATOM 3530 C C . VAL B 1 203 ? -8.07 -15.016 -12.102 1 98.5 203 VAL B C 1
ATOM 3532 O O . VAL B 1 203 ? -8.953 -14.398 -12.711 1 98.5 203 VAL B O 1
ATOM 3535 N N . PRO B 1 204 ? -6.875 -14.602 -12.055 1 98.69 204 PRO B N 1
ATOM 3536 C CA . PRO B 1 204 ? -5.73 -15.266 -11.438 1 98.69 204 PRO B CA 1
ATOM 3537 C C . PRO B 1 204 ? -5.809 -15.281 -9.906 1 98.69 204 PRO B C 1
ATOM 3539 O O . PRO B 1 204 ? -6.324 -14.344 -9.305 1 98.69 204 PRO B O 1
ATOM 3542 N N . TRP B 1 205 ? -5.43 -16.359 -9.32 1 98.81 205 TRP B N 1
ATOM 3543 C CA . TRP B 1 205 ? -5.246 -16.562 -7.883 1 98.81 205 TRP B CA 1
ATOM 3544 C C . TRP B 1 205 ? -3.777 -16.812 -7.555 1 98.81 205 TRP B C 1
ATOM 3546 O O . TRP B 1 205 ? -3.088 -17.547 -8.266 1 98.81 205 TRP B O 1
ATOM 3556 N N . VAL B 1 206 ? -3.303 -16.172 -6.461 1 98.81 206 VAL B N 1
ATOM 3557 C CA . VAL B 1 206 ? -1.88 -16.328 -6.18 1 98.81 206 VAL B CA 1
ATOM 3558 C C . VAL B 1 206 ? -1.681 -16.656 -4.699 1 98.81 206 VAL B C 1
ATOM 3560 O O . VAL B 1 206 ? -2.516 -16.297 -3.861 1 98.81 206 VAL B O 1
ATOM 3563 N N . THR B 1 207 ? -0.594 -17.312 -4.426 1 98.31 207 THR B N 1
ATOM 3564 C CA . THR B 1 207 ? -0.091 -17.469 -3.064 1 98.31 207 THR B CA 1
ATOM 3565 C C . THR B 1 207 ? 1.367 -17.031 -2.975 1 98.31 207 THR B C 1
ATOM 3567 O O . THR B 1 207 ? 2.146 -17.25 -3.904 1 98.31 207 THR B O 1
ATOM 3570 N N . LEU B 1 208 ? 1.652 -16.375 -1.944 1 98.5 208 LEU B N 1
ATOM 3571 C CA . LEU B 1 208 ? 2.994 -15.938 -1.57 1 98.5 208 LEU B CA 1
ATOM 3572 C C . LEU B 1 208 ? 3.484 -16.688 -0.336 1 98.5 208 LEU B C 1
ATOM 3574 O O . LEU B 1 208 ? 2.988 -16.469 0.77 1 98.5 208 LEU B O 1
ATOM 3578 N N . ASN B 1 209 ? 4.473 -17.594 -0.575 1 97.5 209 ASN B N 1
ATOM 3579 C CA . ASN B 1 209 ? 4.906 -18.5 0.487 1 97.5 209 ASN B CA 1
ATOM 3580 C C . ASN B 1 209 ? 3.721 -19.219 1.123 1 97.5 209 ASN B C 1
ATOM 3582 O O . ASN B 1 209 ? 3.625 -19.312 2.35 1 97.5 209 ASN B O 1
ATOM 3586 N N . GLY B 1 210 ? 2.854 -19.594 0.278 1 96.44 210 GLY B N 1
ATOM 3587 C CA . GLY B 1 210 ? 1.729 -20.422 0.674 1 96.44 210 GLY B CA 1
ATOM 3588 C C . GLY B 1 210 ? 0.557 -19.625 1.211 1 96.44 210 GLY B C 1
ATOM 3589 O O . GLY B 1 210 ? -0.5 -20.172 1.508 1 96.44 210 GLY B O 1
ATOM 3590 N N . ILE B 1 211 ? 0.674 -18.328 1.292 1 96.44 211 ILE B N 1
ATOM 3591 C CA . ILE B 1 211 ? -0.33 -17.484 1.928 1 96.44 211 ILE B CA 1
ATOM 3592 C C . ILE B 1 211 ? -1.07 -16.672 0.866 1 96.44 211 ILE B C 1
ATOM 3594 O O . ILE B 1 211 ? -0.455 -16.156 -0.066 1 96.44 211 ILE B O 1
ATOM 3598 N N . HIS B 1 212 ? -2.404 -16.641 1.032 1 97 212 HIS B N 1
ATOM 3599 C CA . HIS B 1 212 ? -3.225 -15.789 0.176 1 97 212 HIS B CA 1
ATOM 3600 C C . HIS B 1 212 ? -4.012 -14.773 0.998 1 97 212 HIS B C 1
ATOM 3602 O O . HIS B 1 212 ? -4.598 -15.125 2.025 1 97 212 HIS B O 1
ATOM 3608 N N . THR B 1 213 ? -3.998 -13.586 0.576 1 96.19 213 THR B N 1
ATOM 3609 C CA . THR B 1 213 ? -4.969 -12.555 0.926 1 96.19 213 THR B CA 1
ATOM 3610 C C . THR B 1 213 ? -5.309 -11.695 -0.29 1 96.19 213 THR B C 1
ATOM 3612 O O . THR B 1 213 ? -4.57 -11.688 -1.275 1 96.19 213 THR B O 1
ATOM 3615 N N . ASP B 1 214 ? -6.41 -11.047 -0.211 1 96.06 214 ASP B N 1
ATOM 3616 C CA . ASP B 1 214 ? -6.777 -10.148 -1.302 1 96.06 214 ASP B CA 1
ATOM 3617 C C . ASP B 1 214 ? -5.707 -9.086 -1.523 1 96.06 214 ASP B C 1
ATOM 3619 O O . ASP B 1 214 ? -5.434 -8.695 -2.662 1 96.06 214 ASP B O 1
ATOM 3623 N N . LYS B 1 215 ? -5.109 -8.602 -0.48 1 97.12 215 LYS B N 1
ATOM 3624 C CA . LYS B 1 215 ? -4.086 -7.566 -0.598 1 97.12 215 LYS B CA 1
ATOM 3625 C C . LYS B 1 215 ? -2.828 -8.109 -1.271 1 97.12 215 LYS B C 1
ATOM 3627 O O . LYS B 1 215 ? -2.232 -7.445 -2.119 1 97.12 215 LYS B O 1
ATOM 3632 N N . ILE B 1 216 ? -2.42 -9.297 -0.891 1 98.25 216 ILE B N 1
ATOM 3633 C CA . ILE B 1 216 ? -1.276 -9.938 -1.53 1 98.25 216 ILE B CA 1
ATOM 3634 C C . ILE B 1 216 ? -1.546 -10.102 -3.023 1 98.25 216 ILE B C 1
ATOM 3636 O O . ILE B 1 216 ? -0.698 -9.758 -3.854 1 98.25 216 ILE B O 1
ATOM 3640 N N . GLU B 1 217 ? -2.686 -10.586 -3.322 1 98.44 217 GLU B N 1
ATOM 3641 C CA . GLU B 1 217 ? -3.053 -10.766 -4.723 1 98.44 217 GLU B CA 1
ATOM 3642 C C . GLU B 1 217 ? -3.039 -9.438 -5.477 1 98.44 217 GLU B C 1
ATOM 3644 O O . GLU B 1 217 ? -2.477 -9.344 -6.57 1 98.44 217 GLU B O 1
ATOM 3649 N N . ASN B 1 218 ? -3.648 -8.445 -4.914 1 97.94 218 ASN B N 1
ATOM 3650 C CA . ASN B 1 218 ? -3.697 -7.137 -5.555 1 97.94 218 ASN B CA 1
ATOM 3651 C C . ASN B 1 218 ? -2.299 -6.582 -5.805 1 97.94 218 ASN B C 1
ATOM 3653 O O . ASN B 1 218 ? -2.033 -6.004 -6.859 1 97.94 218 ASN B O 1
ATOM 3657 N N . GLU B 1 219 ? -1.411 -6.758 -4.844 1 98.31 219 GLU B N 1
ATOM 3658 C CA . GLU B 1 219 ? -0.047 -6.27 -5.027 1 98.31 219 GLU B CA 1
ATOM 3659 C C . GLU B 1 219 ? 0.688 -7.074 -6.094 1 98.31 219 GLU B C 1
ATOM 3661 O O . GLU B 1 219 ? 1.467 -6.52 -6.871 1 98.31 219 GLU B O 1
ATOM 3666 N N . ALA B 1 220 ? 0.433 -8.336 -6.094 1 98.81 220 ALA B N 1
ATOM 3667 C CA . ALA B 1 220 ? 1.041 -9.164 -7.133 1 98.81 220 ALA B CA 1
ATOM 3668 C C . ALA B 1 220 ? 0.592 -8.727 -8.523 1 98.81 220 ALA B C 1
ATOM 3670 O O . ALA B 1 220 ? 1.408 -8.625 -9.445 1 98.81 220 ALA B O 1
ATOM 3671 N N . LEU B 1 221 ? -0.699 -8.453 -8.656 1 98.31 221 LEU B N 1
ATOM 3672 C CA . LEU B 1 221 ? -1.294 -8.117 -9.945 1 98.31 221 LEU B CA 1
ATOM 3673 C C . LEU B 1 221 ? -0.857 -6.734 -10.398 1 98.31 221 LEU B C 1
ATOM 3675 O O . LEU B 1 221 ? -0.934 -6.414 -11.594 1 98.31 221 LEU B O 1
ATOM 3679 N N . THR B 1 222 ? -0.362 -5.867 -9.508 1 97.69 222 THR B N 1
ATOM 3680 C CA . THR B 1 222 ? -0.024 -4.488 -9.828 1 97.69 222 THR B CA 1
ATOM 3681 C C . THR B 1 222 ? 1.484 -4.324 -9.992 1 97.69 222 THR B C 1
ATOM 3683 O O . THR B 1 222 ? 1.939 -3.609 -10.891 1 97.69 222 THR B O 1
ATOM 3686 N N . ASN B 1 223 ? 2.217 -4.977 -9.148 1 98.25 223 ASN B N 1
ATOM 3687 C CA . ASN B 1 223 ? 3.674 -4.902 -9.148 1 98.25 223 ASN B CA 1
ATOM 3688 C C . ASN B 1 223 ? 4.297 -6.125 -8.484 1 98.25 223 ASN B C 1
ATOM 3690 O O . ASN B 1 223 ? 4.766 -6.047 -7.344 1 98.25 223 ASN B O 1
ATOM 3694 N N . LEU B 1 224 ? 4.379 -7.188 -9.25 1 98.81 224 LEU B N 1
ATOM 3695 C CA . LEU B 1 224 ? 4.871 -8.461 -8.727 1 98.81 224 LEU B CA 1
ATOM 3696 C C . LEU B 1 224 ? 6.332 -8.344 -8.312 1 98.81 224 LEU B C 1
ATOM 3698 O O . LEU B 1 224 ? 6.73 -8.883 -7.277 1 98.81 224 LEU B O 1
ATOM 3702 N N . MET B 1 225 ? 7.113 -7.66 -9.055 1 98.69 225 MET B N 1
ATOM 3703 C CA . MET B 1 225 ? 8.539 -7.551 -8.766 1 98.69 225 MET B CA 1
ATOM 3704 C C . MET B 1 225 ? 8.758 -6.93 -7.387 1 98.69 225 MET B C 1
ATOM 3706 O O . MET B 1 225 ? 9.555 -7.434 -6.594 1 98.69 225 MET B O 1
ATOM 3710 N N . LYS B 1 226 ? 8.016 -5.863 -7.098 1 98.25 226 LYS B N 1
ATOM 3711 C CA . LYS B 1 226 ? 8.141 -5.219 -5.793 1 98.25 226 LYS B CA 1
ATOM 3712 C C . LYS B 1 226 ? 7.73 -6.168 -4.672 1 98.25 226 LYS B C 1
ATOM 3714 O O . LYS B 1 226 ? 8.367 -6.207 -3.619 1 98.25 226 LYS B O 1
ATOM 3719 N N . LEU B 1 227 ? 6.676 -6.859 -4.883 1 98.69 227 LEU B N 1
ATOM 3720 C CA . LEU B 1 227 ? 6.191 -7.797 -3.875 1 98.69 227 LEU B CA 1
ATOM 3721 C C . LEU B 1 227 ? 7.238 -8.859 -3.566 1 98.69 227 LEU B C 1
ATOM 3723 O O . LEU B 1 227 ? 7.512 -9.148 -2.4 1 98.69 227 LEU B O 1
ATOM 3727 N N . ILE B 1 228 ? 7.84 -9.422 -4.602 1 98.81 228 ILE B N 1
ATOM 3728 C CA . ILE B 1 228 ? 8.859 -10.453 -4.422 1 98.81 228 ILE B CA 1
ATOM 3729 C C . ILE B 1 228 ? 10.086 -9.852 -3.738 1 98.81 228 ILE B C 1
ATOM 3731 O O . ILE B 1 228 ? 10.633 -10.445 -2.807 1 98.81 228 ILE B O 1
ATOM 3735 N N . CYS B 1 229 ? 10.484 -8.695 -4.184 1 98.56 229 CYS B N 1
ATOM 3736 C CA . CYS B 1 229 ? 11.641 -8.023 -3.596 1 98.56 229 CYS B CA 1
ATOM 3737 C C . CYS B 1 229 ? 11.406 -7.742 -2.115 1 98.56 229 CYS B C 1
ATOM 3739 O O . CYS B 1 229 ? 12.297 -7.965 -1.291 1 98.56 229 CYS B O 1
ATOM 3741 N N . ASP B 1 230 ? 10.234 -7.305 -1.793 1 97.62 230 ASP B N 1
ATOM 3742 C CA . ASP B 1 230 ? 9.914 -6.984 -0.406 1 97.62 230 ASP B CA 1
ATOM 3743 C C . ASP B 1 230 ? 9.844 -8.25 0.449 1 97.62 230 ASP B C 1
ATOM 3745 O O . ASP B 1 230 ? 10.039 -8.188 1.666 1 97.62 230 ASP B O 1
ATOM 3749 N N . THR B 1 231 ? 9.57 -9.344 -0.131 1 98.12 231 THR B N 1
ATOM 3750 C CA . THR B 1 231 ? 9.367 -10.602 0.584 1 98.12 231 THR B CA 1
ATOM 3751 C C . THR B 1 231 ? 10.695 -11.312 0.812 1 98.12 231 THR B C 1
ATOM 3753 O O . THR B 1 231 ? 10.875 -11.984 1.827 1 98.12 231 THR B O 1
ATOM 3756 N N . TYR B 1 232 ? 11.586 -11.211 -0.149 1 98.19 232 TYR B N 1
ATOM 3757 C CA . TYR B 1 232 ? 12.859 -11.93 -0.108 1 98.19 232 TYR B CA 1
ATOM 3758 C C . TYR B 1 232 ? 13.711 -11.453 1.061 1 98.19 232 TYR B C 1
ATOM 3760 O O . TYR B 1 232 ? 13.875 -10.25 1.271 1 98.19 232 TYR B O 1
ATOM 3768 N N . GLN B 1 233 ? 14.297 -12.383 1.809 1 97.06 233 GLN B N 1
ATOM 3769 C CA . GLN B 1 233 ? 14.984 -12.047 3.049 1 97.06 233 GLN B CA 1
ATOM 3770 C C . GLN B 1 233 ? 16.5 -12.117 2.875 1 97.06 233 GLN B C 1
ATOM 3772 O O . GLN B 1 233 ? 17.25 -11.984 3.846 1 97.06 233 GLN B O 1
ATOM 3777 N N . GLY B 1 234 ? 16.922 -12.414 1.659 1 97.81 234 GLY B N 1
ATOM 3778 C CA . GLY B 1 234 ? 18.344 -12.375 1.362 1 97.81 234 GLY B CA 1
ATOM 3779 C C . GLY B 1 234 ? 18.797 -11.039 0.788 1 97.81 234 GLY B C 1
ATOM 3780 O O . GLY B 1 234 ? 18.062 -10.047 0.875 1 97.81 234 GLY B O 1
ATOM 3781 N N . LYS B 1 235 ? 20.062 -11.039 0.31 1 96.69 235 LYS B N 1
ATOM 3782 C CA . LYS B 1 235 ? 20.547 -9.852 -0.372 1 96.69 235 LYS B CA 1
ATOM 3783 C C . LYS B 1 235 ? 19.734 -9.562 -1.632 1 96.69 235 LYS B C 1
ATOM 3785 O O . LYS B 1 235 ? 19.672 -10.391 -2.539 1 96.69 235 LYS B O 1
ATOM 3790 N N . LYS B 1 236 ? 19.188 -8.438 -1.669 1 96.44 236 LYS B N 1
ATOM 3791 C CA . LYS B 1 236 ? 18.312 -8.086 -2.777 1 96.44 236 LYS B CA 1
ATOM 3792 C C . LYS B 1 236 ? 19.094 -7.871 -4.062 1 96.44 236 LYS B C 1
ATOM 3794 O O . LYS B 1 236 ? 20.172 -7.25 -4.047 1 96.44 236 LYS B O 1
ATOM 3799 N N . PRO B 1 237 ? 18.578 -8.406 -5.125 1 96.88 237 PRO B N 1
ATOM 3800 C CA . PRO B 1 237 ? 19.203 -8.117 -6.414 1 96.88 237 PRO B CA 1
ATOM 3801 C C . PRO B 1 237 ? 19.141 -6.637 -6.781 1 96.88 237 PRO B C 1
ATOM 3803 O O . PRO B 1 237 ? 18.312 -5.898 -6.254 1 96.88 237 PRO B O 1
ATOM 3806 N N . ALA B 1 238 ? 19.953 -6.254 -7.723 1 96.12 238 ALA B N 1
ATOM 3807 C CA . ALA B 1 238 ? 20.031 -4.867 -8.164 1 96.12 238 ALA B CA 1
ATOM 3808 C C . ALA B 1 238 ? 18.688 -4.398 -8.727 1 96.12 238 ALA B C 1
ATOM 3810 O O . ALA B 1 238 ? 18.312 -3.234 -8.562 1 96.12 238 ALA B O 1
ATOM 3811 N N . ALA B 1 239 ? 17.984 -5.328 -9.344 1 96.38 239 ALA B N 1
ATOM 3812 C CA . ALA B 1 239 ? 16.719 -5.008 -9.984 1 96.38 239 ALA B CA 1
ATOM 3813 C C . ALA B 1 239 ? 15.688 -4.535 -8.961 1 96.38 239 ALA B C 1
ATOM 3815 O O . ALA B 1 239 ? 14.688 -3.902 -9.312 1 96.38 239 ALA B O 1
ATOM 3816 N N . CYS B 1 240 ? 15.891 -4.805 -7.723 1 95.44 240 CYS B N 1
ATOM 3817 C CA . CYS B 1 240 ? 14.953 -4.43 -6.668 1 95.44 240 CYS B CA 1
ATOM 3818 C C . CYS B 1 240 ? 15.109 -2.961 -6.297 1 95.44 240 CYS B C 1
ATOM 3820 O O . CYS B 1 240 ? 14.258 -2.398 -5.605 1 95.44 240 CYS B O 1
ATOM 3822 N N . ASP B 1 241 ? 16.125 -2.33 -6.711 1 87.31 241 ASP B N 1
ATOM 3823 C CA . ASP B 1 241 ? 16.359 -0.923 -6.41 1 87.31 241 ASP B CA 1
ATOM 3824 C C . ASP B 1 241 ? 15.711 -0.019 -7.453 1 87.31 241 ASP B C 1
ATOM 3826 O O . ASP B 1 241 ? 15.773 1.207 -7.348 1 87.31 241 ASP B O 1
ATOM 3830 N N . GLN B 1 242 ? 15.055 -0.611 -8.461 1 72.25 242 GLN B N 1
ATOM 3831 C CA . GLN B 1 242 ? 14.469 0.164 -9.547 1 72.25 242 GLN B CA 1
ATOM 3832 C C . GLN B 1 242 ? 13.016 0.518 -9.258 1 72.25 242 GLN B C 1
ATOM 3834 O O . GLN B 1 242 ? 12.32 -0.217 -8.547 1 72.25 242 GLN B O 1
#